Protein AF-A0A960B354-F1 (afdb_monomer_lite)

Structure (mmCIF, N/CA/C/O backbone):
data_AF-A0A960B354-F1
#
_entry.id   AF-A0A960B354-F1
#
loop_
_atom_site.group_PDB
_atom_site.id
_atom_site.type_symbol
_atom_site.label_atom_id
_atom_site.label_alt_id
_atom_site.label_comp_id
_atom_site.label_asym_id
_atom_site.label_entity_id
_atom_site.label_seq_id
_atom_site.pdbx_PDB_ins_code
_atom_site.Cartn_x
_atom_site.Cartn_y
_atom_site.Cartn_z
_atom_site.occupancy
_atom_site.B_iso_or_equiv
_atom_site.auth_seq_id
_atom_site.auth_comp_id
_atom_site.auth_asym_id
_atom_site.auth_atom_id
_atom_site.pdbx_PDB_model_num
ATOM 1 N N . ASN A 1 1 ? 29.057 7.754 35.928 1.00 67.62 1 ASN A N 1
ATOM 2 C CA . ASN A 1 1 ? 28.170 6.601 36.202 1.00 67.62 1 ASN A CA 1
ATOM 3 C C . ASN A 1 1 ? 26.701 6.936 36.018 1.00 67.62 1 ASN A C 1
ATOM 5 O O . ASN A 1 1 ? 26.073 6.185 35.301 1.00 67.62 1 ASN A O 1
ATOM 9 N N . ALA A 1 2 ? 26.169 8.049 36.543 1.00 77.56 2 ALA A N 1
ATOM 10 C CA . ALA A 1 2 ? 24.765 8.425 36.301 1.00 77.56 2 ALA A CA 1
ATOM 11 C C . ALA A 1 2 ? 24.398 8.526 34.802 1.00 77.56 2 ALA A C 1
ATOM 13 O O . ALA A 1 2 ? 23.369 8.001 34.397 1.00 77.56 2 ALA A O 1
ATOM 14 N N . ASP A 1 3 ? 25.281 9.100 33.979 1.00 82.69 3 ASP A N 1
ATOM 15 C CA . ASP A 1 3 ? 25.031 9.239 32.533 1.00 82.69 3 ASP A CA 1
ATOM 16 C C . ASP A 1 3 ? 25.040 7.894 31.786 1.00 82.69 3 ASP A C 1
ATOM 18 O O . ASP A 1 3 ? 24.286 7.703 30.838 1.00 82.69 3 ASP A O 1
ATOM 22 N N . ALA A 1 4 ? 25.845 6.927 32.242 1.00 84.06 4 ALA A N 1
ATOM 23 C CA . ALA A 1 4 ? 25.889 5.590 31.648 1.00 84.06 4 ALA A CA 1
ATOM 24 C C . ALA A 1 4 ? 24.624 4.782 31.986 1.00 84.06 4 ALA A C 1
ATOM 26 O O . ALA A 1 4 ? 24.075 4.107 31.120 1.00 84.06 4 ALA A O 1
ATOM 27 N N . ASP A 1 5 ? 24.127 4.904 33.221 1.00 87.12 5 ASP A N 1
ATOM 28 C CA . ASP A 1 5 ? 22.887 4.250 33.651 1.00 87.12 5 ASP A CA 1
ATOM 29 C C . ASP A 1 5 ? 21.650 4.859 32.967 1.00 87.12 5 ASP A C 1
ATOM 31 O O . ASP A 1 5 ? 20.651 4.168 32.775 1.00 87.12 5 ASP A O 1
ATOM 35 N N . ALA A 1 6 ? 21.689 6.151 32.620 1.00 81.69 6 ALA A N 1
ATOM 36 C CA . ALA A 1 6 ? 20.629 6.819 31.865 1.00 81.69 6 ALA A CA 1
ATOM 37 C C . ALA A 1 6 ? 20.614 6.375 30.393 1.00 81.69 6 ALA A C 1
ATOM 39 O O . ALA A 1 6 ? 19.550 6.047 29.863 1.00 81.69 6 ALA A O 1
ATOM 40 N N . GLN A 1 7 ? 21.789 6.284 29.760 1.00 81.06 7 GLN A N 1
ATOM 41 C CA . GLN A 1 7 ? 21.909 5.770 28.395 1.00 81.06 7 GLN A CA 1
ATOM 42 C C . GLN A 1 7 ? 21.425 4.319 28.304 1.00 81.06 7 GLN A C 1
ATOM 44 O O . GLN A 1 7 ? 20.590 4.005 27.466 1.00 81.06 7 GLN A O 1
ATOM 49 N N . GLN A 1 8 ? 21.850 3.456 29.233 1.00 79.81 8 GLN A N 1
ATOM 50 C CA . GLN A 1 8 ? 21.439 2.051 29.241 1.00 79.81 8 GLN A CA 1
ATOM 51 C C . GLN A 1 8 ? 19.916 1.875 29.357 1.00 79.81 8 GLN A C 1
ATOM 53 O O . GLN A 1 8 ? 19.359 0.957 28.759 1.00 79.81 8 GLN A O 1
ATOM 58 N N . ARG A 1 9 ? 19.231 2.733 30.127 1.00 82.44 9 ARG A N 1
ATOM 59 C CA . ARG A 1 9 ? 17.760 2.712 30.207 1.00 82.44 9 ARG A CA 1
ATOM 60 C C . ARG A 1 9 ? 17.122 3.127 28.890 1.00 82.44 9 ARG A C 1
ATOM 62 O O . ARG A 1 9 ? 16.219 2.443 28.439 1.00 82.44 9 ARG A O 1
ATOM 69 N N . THR A 1 10 ? 17.640 4.180 28.264 1.00 81.00 10 THR A N 1
ATOM 70 C CA . THR A 1 10 ? 17.157 4.660 26.961 1.00 81.00 10 THR A CA 1
ATOM 71 C C . THR A 1 10 ? 17.279 3.567 25.896 1.00 81.00 10 THR A C 1
ATOM 73 O O . THR A 1 10 ? 16.309 3.274 25.201 1.00 81.00 10 THR A O 1
ATOM 76 N N . ASP A 1 11 ? 18.430 2.893 25.832 1.00 78.38 11 ASP A N 1
ATOM 77 C CA . ASP A 1 11 ? 18.669 1.794 24.888 1.00 78.38 11 ASP A CA 1
ATOM 78 C C . ASP A 1 11 ? 17.737 0.599 25.164 1.00 78.38 11 ASP A C 1
ATOM 80 O O . ASP A 1 11 ? 17.209 -0.028 24.244 1.00 78.38 11 ASP A O 1
ATOM 84 N N . GLN A 1 12 ? 17.508 0.281 26.444 1.00 79.81 12 GLN A N 1
ATOM 85 C CA . GLN A 1 12 ? 16.605 -0.795 26.847 1.00 79.81 12 GLN A CA 1
ATOM 86 C C . GLN A 1 12 ? 15.141 -0.476 26.521 1.00 79.81 12 GLN A C 1
ATOM 88 O O . GLN A 1 12 ? 14.415 -1.367 26.078 1.00 79.81 12 GLN A O 1
ATOM 93 N N . ASP A 1 13 ? 14.706 0.765 26.729 1.00 79.44 13 ASP A N 1
ATOM 94 C CA . ASP A 1 13 ? 13.351 1.216 26.414 1.00 79.44 13 ASP A CA 1
ATOM 95 C C . ASP A 1 13 ? 13.111 1.179 24.904 1.00 79.44 13 ASP A C 1
ATOM 97 O O . ASP A 1 13 ? 12.082 0.668 24.460 1.00 79.44 13 ASP A O 1
ATOM 101 N N . LEU A 1 14 ? 14.094 1.605 24.107 1.00 77.38 14 LEU A N 1
ATOM 102 C CA . LEU A 1 14 ? 14.040 1.488 22.654 1.00 77.38 14 LEU A CA 1
ATOM 103 C C . LEU A 1 14 ? 13.931 0.023 22.199 1.00 77.38 14 LEU A C 1
ATOM 105 O O . LEU A 1 14 ? 13.050 -0.321 21.408 1.00 77.38 14 LEU A O 1
ATOM 109 N N . ALA A 1 15 ? 14.764 -0.866 22.745 1.00 75.62 15 ALA A N 1
ATOM 110 C CA . ALA A 1 15 ? 14.690 -2.294 22.443 1.00 75.62 15 ALA A CA 1
ATOM 111 C C . ALA A 1 15 ? 13.336 -2.904 22.852 1.00 75.62 15 ALA A C 1
ATOM 113 O O . ALA A 1 15 ? 12.796 -3.760 22.151 1.00 75.62 15 ALA A O 1
ATOM 114 N N . ASN A 1 16 ? 12.760 -2.465 23.974 1.00 80.12 16 ASN A N 1
ATOM 115 C CA . ASN A 1 16 ? 11.442 -2.912 24.424 1.00 80.12 16 ASN A CA 1
ATOM 116 C C . ASN A 1 16 ? 10.330 -2.454 23.475 1.00 80.12 16 ASN A C 1
ATOM 118 O O . ASN A 1 16 ? 9.478 -3.273 23.132 1.00 80.12 16 ASN A O 1
ATOM 122 N N . LYS A 1 17 ? 10.364 -1.196 23.010 1.00 78.19 17 LYS A N 1
ATOM 123 C CA . LYS A 1 17 ? 9.429 -0.687 21.994 1.00 78.19 17 LYS A CA 1
ATOM 124 C C . LYS A 1 17 ? 9.498 -1.540 20.728 1.00 78.19 17 LYS A C 1
ATOM 126 O O . LYS A 1 17 ? 8.485 -2.072 20.292 1.00 78.19 17 LYS A O 1
ATOM 131 N N . GLN A 1 18 ? 10.698 -1.778 20.204 1.00 74.88 18 GLN A N 1
ATOM 132 C CA . GLN A 1 18 ? 10.901 -2.599 19.003 1.00 74.88 18 GLN A CA 1
ATOM 133 C C . GLN A 1 18 ? 10.397 -4.036 19.172 1.00 74.88 18 GLN A C 1
ATOM 135 O O . GLN A 1 18 ? 9.723 -4.571 18.292 1.00 74.88 18 GLN A O 1
ATOM 140 N N . ASN A 1 19 ? 10.686 -4.661 20.317 1.00 78.38 19 ASN A N 1
ATOM 141 C CA . ASN A 1 19 ? 10.195 -6.003 20.619 1.00 78.38 19 ASN A CA 1
ATOM 142 C C . ASN A 1 19 ? 8.667 -6.047 20.689 1.00 78.38 19 ASN A C 1
ATOM 144 O O . ASN A 1 19 ? 8.076 -7.031 20.256 1.00 78.38 19 ASN A O 1
ATOM 148 N N . LEU A 1 20 ? 8.031 -4.999 21.214 1.00 81.62 20 LEU A N 1
ATOM 149 C CA . LEU A 1 20 ? 6.579 -4.910 21.298 1.00 81.62 20 LEU A CA 1
ATOM 150 C C . LEU A 1 20 ? 5.934 -4.764 19.909 1.00 81.62 20 LEU A C 1
ATOM 152 O O . LEU A 1 20 ? 4.972 -5.473 19.622 1.00 81.62 20 LEU A O 1
ATOM 156 N N . LEU A 1 21 ? 6.498 -3.939 19.021 1.00 81.12 21 LEU A N 1
ATOM 157 C CA . LEU A 1 21 ? 6.041 -3.822 17.626 1.00 81.12 21 LEU A CA 1
ATOM 158 C C . LEU A 1 21 ? 6.194 -5.150 16.866 1.00 81.12 21 LEU A C 1
ATOM 160 O O . LEU A 1 21 ? 5.291 -5.597 16.154 1.00 81.12 21 LEU A O 1
ATOM 164 N N . LEU A 1 22 ? 7.324 -5.831 17.069 1.00 73.56 22 LEU A N 1
ATOM 165 C CA . LEU A 1 22 ? 7.603 -7.148 16.492 1.00 73.56 22 LEU A CA 1
ATOM 166 C C . LEU A 1 22 ? 6.652 -8.229 17.012 1.00 73.56 22 LEU A C 1
ATOM 168 O O . LEU A 1 22 ? 6.252 -9.118 16.262 1.00 73.56 22 LEU A O 1
ATOM 172 N N . LEU A 1 23 ? 6.318 -8.164 18.300 1.00 80.00 23 LEU A N 1
ATOM 173 C CA . LEU A 1 23 ? 5.364 -9.058 18.932 1.00 80.00 23 LEU A CA 1
ATOM 174 C C . LEU A 1 23 ? 3.985 -8.856 18.291 1.00 80.00 23 LEU A C 1
ATOM 176 O O . LEU A 1 23 ? 3.441 -9.795 17.714 1.00 80.00 23 LEU A O 1
ATOM 180 N N . LEU A 1 24 ? 3.461 -7.629 18.324 1.00 80.62 24 LEU A N 1
ATOM 181 C CA . LEU A 1 24 ? 2.121 -7.315 17.827 1.00 80.62 24 LEU A CA 1
ATOM 182 C C . LEU A 1 24 ? 1.927 -7.728 16.372 1.00 80.62 24 LEU A C 1
ATOM 184 O O . LEU A 1 24 ? 0.991 -8.462 16.071 1.00 80.62 24 LEU A O 1
ATOM 188 N N . SER A 1 25 ? 2.867 -7.361 15.510 1.00 69.75 25 SER A N 1
ATOM 189 C CA . SER A 1 25 ? 2.775 -7.598 14.068 1.00 69.75 25 SER A CA 1
ATOM 190 C C . SER A 1 25 ? 2.816 -9.053 13.613 1.00 69.75 25 SER A C 1
ATOM 192 O O . SER A 1 25 ? 2.444 -9.342 12.481 1.00 69.75 25 SER A O 1
ATOM 194 N N . ARG A 1 26 ? 3.299 -9.977 14.449 1.00 70.31 26 ARG A N 1
ATOM 195 C CA . ARG A 1 26 ? 3.502 -11.386 14.063 1.00 70.31 26 ARG A CA 1
ATOM 196 C C . ARG A 1 26 ? 2.663 -12.372 14.859 1.00 70.31 26 ARG A C 1
ATOM 198 O O . ARG A 1 26 ? 2.746 -13.577 14.621 1.00 70.31 26 ARG A O 1
ATOM 205 N N . GLY A 1 27 ? 1.931 -11.893 15.854 1.00 69.56 27 GLY A N 1
ATOM 206 C CA . GLY A 1 27 ? 1.174 -12.759 16.740 1.00 69.56 27 GLY A CA 1
ATOM 207 C C . GLY A 1 27 ? -0.286 -12.887 16.342 1.00 69.56 27 GLY A C 1
ATOM 208 O O . GLY A 1 27 ? -0.907 -11.954 15.848 1.00 69.56 27 GLY A O 1
ATOM 209 N N . TYR A 1 28 ? -0.839 -14.056 16.647 1.00 79.88 28 TYR A N 1
ATOM 210 C CA . TYR A 1 28 ? -2.277 -14.253 16.755 1.00 79.88 28 TYR A CA 1
ATOM 211 C C . TYR A 1 28 ? -2.653 -13.998 18.209 1.00 79.88 28 TYR A C 1
ATOM 213 O O . TYR A 1 28 ? -2.290 -14.772 19.100 1.00 79.88 28 TYR A O 1
ATOM 221 N N . TRP A 1 29 ? -3.326 -12.882 18.447 1.00 89.75 29 TRP A N 1
ATOM 222 C CA . TRP A 1 29 ? -3.639 -12.404 19.786 1.00 89.75 29 TRP A CA 1
ATOM 223 C C . TRP A 1 29 ? -5.099 -12.659 20.136 1.00 89.75 29 TRP A C 1
ATOM 225 O O . TRP A 1 29 ? -5.968 -12.651 19.262 1.00 89.75 29 TRP A O 1
ATOM 235 N N . SER A 1 30 ? -5.376 -12.880 21.424 1.00 93.50 30 SER A N 1
ATOM 236 C CA . SER A 1 30 ? -6.761 -12.980 21.885 1.00 93.50 30 SER A CA 1
ATOM 237 C C . SER A 1 30 ? -7.464 -11.633 21.759 1.00 93.50 30 SER A C 1
ATOM 239 O O . SER A 1 30 ? -6.820 -10.580 21.782 1.00 93.50 30 SER A O 1
ATOM 241 N N . THR A 1 31 ? -8.789 -11.681 21.659 1.00 94.94 31 THR A N 1
ATOM 242 C CA . THR A 1 31 ? -9.636 -10.491 21.569 1.00 94.94 31 THR A CA 1
ATOM 243 C C . THR A 1 31 ? -9.369 -9.557 22.746 1.00 94.94 31 THR A C 1
ATOM 245 O O . THR A 1 31 ? -9.008 -8.406 22.539 1.00 94.94 31 THR A O 1
ATOM 248 N N . GLU A 1 32 ? -9.366 -10.071 23.978 1.00 96.69 32 GLU A N 1
ATOM 249 C CA . GLU A 1 32 ? -9.166 -9.265 25.190 1.00 96.69 32 GLU A CA 1
ATOM 250 C C . GLU A 1 32 ? -7.793 -8.584 25.240 1.00 96.69 32 GLU A C 1
ATOM 252 O O . GLU A 1 32 ? -7.651 -7.490 25.789 1.00 96.69 32 GLU A O 1
ATOM 257 N N . PHE A 1 33 ? -6.762 -9.232 24.690 1.00 95.12 33 PHE A N 1
ATOM 258 C CA . PHE A 1 33 ? -5.441 -8.623 24.604 1.00 95.12 33 PHE A CA 1
ATOM 259 C C . PHE A 1 33 ? -5.445 -7.465 23.608 1.00 95.12 33 PHE A C 1
ATOM 261 O O . PHE A 1 33 ? -4.942 -6.394 23.935 1.00 95.12 33 PHE A O 1
ATOM 268 N N . LEU A 1 34 ? -6.026 -7.660 22.421 1.00 95.25 34 LEU A N 1
ATOM 269 C CA . LEU A 1 34 ? -6.095 -6.608 21.410 1.00 95.25 34 LEU A CA 1
ATOM 270 C C . LEU A 1 34 ? -6.961 -5.438 21.869 1.00 95.25 34 LEU A C 1
ATOM 272 O O . LEU A 1 34 ? -6.533 -4.306 21.703 1.00 95.25 34 LEU A O 1
ATOM 276 N N . GLU A 1 35 ? -8.083 -5.681 22.549 1.00 96.94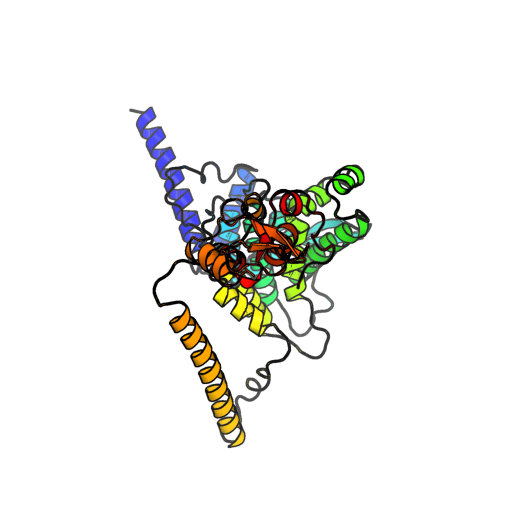 35 GLU A N 1
ATOM 277 C CA . GLU A 1 35 ? -8.889 -4.608 23.147 1.00 96.94 35 GLU A CA 1
ATOM 278 C C . GLU A 1 35 ? -8.071 -3.756 24.133 1.00 96.94 35 GLU A C 1
ATOM 280 O O . GLU A 1 35 ? -8.095 -2.521 24.093 1.00 96.94 35 GLU A O 1
ATOM 285 N N . ALA A 1 36 ? -7.299 -4.415 25.005 1.00 96.62 36 ALA A N 1
ATOM 286 C CA . ALA A 1 36 ? -6.450 -3.738 25.979 1.00 96.62 36 ALA A CA 1
ATOM 287 C C . ALA A 1 36 ? -5.315 -2.945 25.311 1.00 96.62 36 ALA A C 1
ATOM 289 O O . ALA A 1 36 ? -5.027 -1.822 25.732 1.00 96.62 36 ALA A O 1
ATOM 290 N N . ILE A 1 37 ? -4.681 -3.510 24.278 1.00 94.38 37 ILE A N 1
ATOM 291 C CA . ILE A 1 37 ? -3.618 -2.834 23.528 1.00 94.38 37 ILE A CA 1
ATOM 292 C C . ILE A 1 37 ? -4.179 -1.661 22.730 1.00 94.38 37 ILE A C 1
ATOM 294 O O . ILE A 1 37 ? -3.592 -0.589 22.805 1.00 94.38 37 ILE A O 1
ATOM 298 N N . THR A 1 38 ? -5.317 -1.807 22.046 1.00 95.62 38 THR A N 1
ATOM 299 C CA . THR A 1 38 ? -5.971 -0.708 21.323 1.00 95.62 38 THR A CA 1
ATOM 300 C C . THR A 1 38 ? -6.221 0.482 22.238 1.00 95.62 38 THR A C 1
ATOM 302 O O . THR A 1 38 ? -5.842 1.601 21.901 1.00 95.62 38 THR A O 1
ATOM 305 N N . ALA A 1 39 ? -6.782 0.247 23.428 1.00 96.38 39 ALA A N 1
ATOM 306 C CA . ALA A 1 39 ? -7.020 1.313 24.395 1.00 96.38 39 ALA A CA 1
ATOM 307 C C . ALA A 1 39 ? -5.718 1.957 24.897 1.00 96.38 39 ALA A C 1
ATOM 309 O O . ALA A 1 39 ? -5.630 3.182 24.971 1.00 96.38 39 ALA A O 1
ATOM 310 N N . ALA A 1 40 ? -4.708 1.147 25.229 1.00 94.69 40 ALA A N 1
ATOM 311 C CA . ALA A 1 40 ? -3.428 1.645 25.725 1.00 94.69 40 ALA A CA 1
ATOM 312 C C . ALA A 1 40 ? -2.658 2.441 24.662 1.00 94.69 40 ALA A C 1
ATOM 314 O O . ALA A 1 40 ? -2.070 3.470 24.980 1.00 94.69 40 ALA A O 1
ATOM 315 N N . TYR A 1 41 ? -2.667 1.971 23.416 1.00 93.31 41 TYR A N 1
ATOM 316 C CA . TYR A 1 41 ? -1.951 2.587 22.305 1.00 93.31 41 TYR A CA 1
ATOM 317 C C . TYR A 1 41 ? -2.609 3.884 21.879 1.00 93.31 41 TYR A C 1
ATOM 319 O O . TYR A 1 41 ? -1.914 4.879 21.755 1.00 93.31 41 TYR A O 1
ATOM 327 N N . TRP A 1 42 ? -3.933 3.897 21.733 1.00 93.62 42 TRP A N 1
ATOM 328 C CA . TRP A 1 42 ? -4.673 5.117 21.430 1.00 93.62 42 TRP A CA 1
ATOM 329 C C . TRP A 1 42 ? -4.443 6.201 22.492 1.00 93.62 42 TRP A C 1
ATOM 331 O O . TRP A 1 42 ? -4.180 7.350 22.156 1.00 93.62 42 TRP A O 1
ATOM 341 N N . GLU A 1 43 ? -4.495 5.842 23.780 1.00 94.12 43 GLU A N 1
ATOM 342 C CA . GLU A 1 43 ? -4.251 6.799 24.864 1.00 94.12 43 GLU A CA 1
ATOM 343 C C . GLU A 1 43 ? -2.806 7.311 24.846 1.00 94.12 43 GLU A C 1
ATOM 345 O O . GLU A 1 43 ? -2.576 8.508 24.995 1.00 94.12 43 GLU A O 1
ATOM 350 N N . PHE A 1 44 ? -1.837 6.416 24.643 1.00 91.38 44 PHE A N 1
ATOM 351 C CA . PHE A 1 44 ? -0.425 6.777 24.553 1.00 91.38 44 PHE A CA 1
ATOM 352 C C . PHE A 1 44 ? -0.147 7.700 23.358 1.00 91.38 44 PHE A C 1
ATOM 354 O O . PHE A 1 44 ? 0.470 8.747 23.532 1.00 91.38 44 PHE A O 1
ATOM 361 N N . ASP A 1 45 ? -0.676 7.367 22.180 1.00 91.06 45 ASP A N 1
ATOM 362 C CA . ASP A 1 45 ? -0.536 8.155 20.954 1.00 91.06 45 ASP A CA 1
ATOM 363 C C . ASP A 1 45 ? -1.104 9.569 21.129 1.00 91.06 45 ASP A C 1
ATOM 365 O O . ASP A 1 45 ? -0.450 10.561 20.820 1.00 91.06 45 ASP A O 1
ATOM 369 N N . ARG A 1 46 ? -2.279 9.694 21.758 1.00 89.62 46 ARG A N 1
ATOM 370 C CA . ARG A 1 46 ? -2.878 11.003 22.059 1.00 89.62 46 ARG A CA 1
ATOM 371 C C . ARG A 1 46 ? -2.136 11.808 23.123 1.00 89.62 46 ARG A C 1
ATOM 373 O O . ARG A 1 46 ? -2.229 13.036 23.106 1.00 89.62 46 ARG A O 1
ATOM 380 N N . GLN A 1 47 ? -1.483 11.150 24.080 1.00 91.31 47 GLN A N 1
ATOM 381 C CA . GLN A 1 47 ? -0.719 11.831 25.126 1.00 91.31 47 GLN A CA 1
ATOM 382 C C . GLN A 1 47 ? 0.600 12.392 24.599 1.00 91.31 47 GLN A C 1
ATOM 384 O O . GLN A 1 47 ? 0.981 13.499 24.982 1.00 91.31 47 GLN A O 1
ATOM 389 N N . GLU A 1 48 ? 1.277 11.640 23.736 1.00 87.62 48 GLU A N 1
ATOM 390 C CA . GLU A 1 48 ? 2.599 11.994 23.219 1.00 87.62 48 GLU A CA 1
ATOM 391 C C . GLU A 1 48 ? 2.532 12.786 21.893 1.00 87.62 48 GLU A C 1
ATOM 393 O O . GLU A 1 48 ? 3.453 13.546 21.594 1.00 87.62 48 GLU A O 1
ATOM 398 N N . GLY A 1 49 ? 1.422 12.703 21.145 1.00 84.81 49 GLY A N 1
ATOM 399 C CA . GLY A 1 49 ? 1.186 13.448 19.900 1.00 84.81 49 GLY A CA 1
ATOM 400 C C . GLY A 1 49 ? 1.904 12.851 18.685 1.00 84.81 49 GLY A C 1
ATOM 401 O O . GLY A 1 49 ? 2.182 11.657 18.652 1.00 84.81 49 GLY A O 1
ATOM 402 N N . ASP A 1 50 ? 2.235 13.696 17.703 1.00 70.56 50 ASP A N 1
ATOM 403 C CA . ASP A 1 50 ? 2.819 13.307 16.400 1.00 70.56 50 ASP A CA 1
ATOM 404 C C . ASP A 1 50 ? 4.169 12.556 16.499 1.00 70.56 50 ASP A C 1
ATOM 406 O O . ASP A 1 50 ? 4.661 12.017 15.513 1.00 70.56 50 ASP A O 1
ATOM 410 N N . ASP A 1 51 ? 4.786 12.519 17.684 1.00 70.19 51 ASP A N 1
ATOM 411 C CA . ASP A 1 51 ? 6.054 11.836 17.961 1.00 70.19 51 ASP A CA 1
ATOM 412 C C . ASP A 1 51 ? 5.888 10.772 19.060 1.00 70.19 51 ASP A C 1
ATOM 414 O O . ASP A 1 51 ? 6.779 10.576 19.882 1.00 70.19 51 ASP A O 1
ATOM 418 N N . ALA A 1 52 ? 4.731 10.098 19.128 1.00 78.62 52 ALA A N 1
ATOM 419 C CA . ALA A 1 52 ? 4.461 9.063 20.133 1.00 78.62 52 ALA A CA 1
ATOM 420 C C . ALA A 1 52 ? 5.394 7.848 20.025 1.00 78.62 52 ALA A C 1
ATOM 422 O O . ALA A 1 52 ? 5.743 7.204 21.025 1.00 78.62 52 ALA A O 1
ATOM 423 N N . TRP A 1 53 ? 5.897 7.570 18.824 1.00 78.62 53 TRP A N 1
ATOM 424 C CA . TRP A 1 53 ? 6.774 6.434 18.542 1.00 78.62 53 TRP A CA 1
ATOM 425 C C . TRP A 1 53 ? 8.183 6.878 18.101 1.00 78.62 53 TRP A C 1
ATOM 427 O O . TRP A 1 53 ? 8.700 6.387 17.095 1.00 78.62 53 TRP A O 1
ATOM 437 N N . PRO A 1 54 ? 8.874 7.749 18.872 1.00 69.00 54 PRO A N 1
ATOM 438 C CA . PRO A 1 54 ? 10.138 8.327 18.450 1.00 69.00 54 PRO A CA 1
ATOM 439 C C . PRO A 1 54 ? 11.228 7.260 18.440 1.00 69.00 54 PRO A C 1
ATOM 441 O O . PRO A 1 54 ? 11.326 6.424 19.350 1.00 69.00 54 PRO A O 1
ATOM 444 N N . GLY A 1 55 ? 12.104 7.332 17.439 1.00 60.91 55 GLY A N 1
ATOM 445 C CA . GLY A 1 55 ? 13.345 6.560 17.403 1.00 60.91 55 GLY A CA 1
ATOM 446 C C . GLY A 1 55 ? 13.171 5.059 17.194 1.00 60.91 55 GLY A C 1
ATOM 447 O O . GLY A 1 55 ? 14.156 4.333 17.315 1.00 60.91 55 GLY A O 1
ATOM 448 N N . ALA A 1 56 ? 11.972 4.575 16.840 1.00 58.69 56 ALA A N 1
ATOM 449 C CA . ALA A 1 56 ? 11.827 3.214 16.325 1.00 58.69 56 ALA A CA 1
ATOM 450 C C . ALA A 1 56 ? 12.776 2.995 15.131 1.00 58.69 56 ALA A C 1
ATOM 452 O O . ALA A 1 56 ? 13.371 1.930 15.000 1.00 58.69 56 ALA A O 1
ATOM 453 N N . GLU A 1 57 ? 13.023 4.046 14.350 1.00 60.94 57 GLU A N 1
ATOM 454 C CA . GLU A 1 57 ? 14.086 4.187 13.358 1.00 60.94 57 GLU A CA 1
ATOM 455 C C . GLU A 1 57 ? 15.479 4.388 14.009 1.00 60.94 57 GLU A C 1
ATOM 457 O O . GLU A 1 57 ? 15.922 5.510 14.228 1.00 60.94 57 GLU A O 1
ATOM 462 N N . SER A 1 58 ? 16.186 3.313 14.365 1.00 61.50 58 SER A N 1
ATOM 463 C CA . SER A 1 58 ? 17.601 3.325 14.742 1.00 61.50 58 SER A CA 1
ATOM 464 C C . SER A 1 58 ? 18.383 2.397 13.811 1.00 61.50 58 SER A C 1
ATOM 466 O O . SER A 1 58 ? 17.980 1.259 13.593 1.00 61.50 58 SER A O 1
ATOM 468 N N . ASP A 1 59 ? 19.543 2.839 13.319 1.00 60.28 59 ASP A N 1
ATOM 469 C CA . ASP A 1 59 ? 20.417 2.048 12.434 1.00 60.28 59 ASP A CA 1
ATOM 470 C C . ASP A 1 59 ? 20.818 0.672 13.019 1.00 60.28 59 ASP A C 1
ATOM 472 O O . ASP A 1 59 ? 21.132 -0.260 12.276 1.00 60.28 59 ASP A O 1
ATOM 476 N N . ASP A 1 60 ? 20.788 0.535 14.350 1.00 55.47 60 ASP A N 1
ATOM 477 C CA . ASP A 1 60 ? 21.138 -0.687 15.088 1.00 55.47 60 ASP A CA 1
ATOM 478 C C . ASP A 1 60 ? 19.919 -1.534 15.494 1.00 55.47 60 ASP A C 1
ATOM 480 O O . ASP A 1 60 ? 20.058 -2.631 16.056 1.00 55.47 60 ASP A O 1
ATOM 484 N N . ALA A 1 61 ? 18.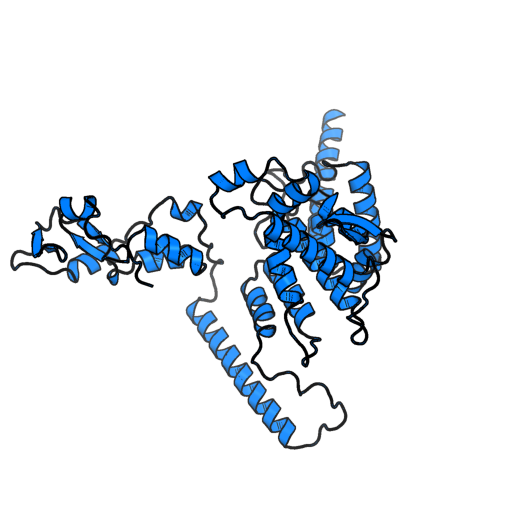712 -1.044 15.223 1.00 54.03 61 ALA A N 1
ATOM 485 C CA . ALA A 1 61 ? 17.484 -1.753 15.513 1.00 54.03 61 ALA A CA 1
ATOM 486 C C . ALA A 1 61 ? 17.414 -3.045 14.692 1.00 54.03 61 ALA A C 1
ATOM 488 O O . ALA A 1 61 ? 17.399 -3.059 13.461 1.00 54.03 61 ALA A O 1
ATOM 489 N N . LYS A 1 62 ? 17.325 -4.180 15.386 1.00 49.84 62 LYS A N 1
ATOM 490 C CA . LYS A 1 62 ? 16.985 -5.462 14.760 1.00 49.84 62 LYS A CA 1
ATOM 491 C C . LYS A 1 62 ? 15.477 -5.531 14.619 1.00 49.84 62 LYS A C 1
ATOM 493 O O . LYS A 1 62 ? 14.803 -6.227 15.373 1.00 49.84 62 LYS A O 1
ATOM 498 N N . TYR A 1 63 ? 14.953 -4.760 13.686 1.00 54.22 63 TYR A N 1
ATOM 499 C CA . TYR A 1 63 ? 13.536 -4.754 13.390 1.00 54.22 63 TYR A CA 1
ATOM 500 C C . TYR A 1 63 ? 13.010 -6.144 13.037 1.00 54.22 63 TYR A C 1
ATOM 502 O O . TYR A 1 63 ? 13.718 -6.981 12.466 1.00 54.22 63 TYR A O 1
ATOM 510 N N . ALA A 1 64 ? 11.715 -6.347 13.262 1.00 46.84 64 ALA A N 1
ATOM 511 C CA . ALA A 1 64 ? 10.966 -7.212 12.372 1.00 46.84 64 ALA A CA 1
ATOM 512 C C . ALA A 1 64 ? 10.761 -6.404 11.100 1.00 46.84 64 ALA A C 1
ATOM 514 O O . ALA A 1 64 ? 9.964 -5.467 11.134 1.00 46.84 64 ALA A O 1
ATOM 515 N N . PRO A 1 65 ? 11.427 -6.737 9.983 1.00 50.97 65 PRO A N 1
ATOM 516 C CA . PRO A 1 65 ? 10.843 -6.354 8.717 1.00 50.97 65 PRO A CA 1
ATOM 517 C C . PRO A 1 65 ? 9.416 -6.914 8.727 1.00 50.97 65 PRO A C 1
ATOM 519 O O . PRO A 1 65 ? 9.215 -8.115 8.995 1.00 50.97 65 PRO A O 1
ATOM 522 N N . ALA A 1 66 ? 8.437 -6.046 8.457 1.00 49.81 66 ALA A N 1
ATOM 523 C CA . ALA A 1 66 ? 7.272 -6.499 7.723 1.00 49.81 66 ALA A CA 1
ATOM 524 C C . ALA A 1 66 ? 7.831 -7.281 6.532 1.00 49.81 66 ALA A C 1
ATOM 526 O O . ALA A 1 66 ? 8.886 -6.916 6.008 1.00 49.81 66 ALA A O 1
ATOM 527 N N . PRO A 1 67 ? 7.249 -8.405 6.135 1.00 39.06 67 PRO A N 1
ATOM 528 C CA . PRO A 1 67 ? 7.875 -9.219 5.097 1.00 39.06 67 PRO A CA 1
ATOM 529 C C . PRO A 1 67 ? 8.133 -8.503 3.750 1.00 39.06 67 PRO A C 1
ATOM 531 O O . PRO A 1 67 ? 8.963 -8.970 2.971 1.00 39.06 67 PRO A O 1
ATOM 534 N N . THR A 1 68 ? 7.532 -7.328 3.520 1.00 44.84 68 THR A N 1
ATOM 535 C CA . THR A 1 68 ? 7.899 -6.361 2.464 1.00 44.84 68 THR A CA 1
ATOM 536 C C . THR A 1 68 ? 9.319 -5.777 2.581 1.00 44.84 68 THR A C 1
ATOM 538 O O . THR A 1 68 ? 9.813 -5.160 1.642 1.00 44.84 68 THR A O 1
ATOM 541 N N . GLY A 1 69 ? 9.994 -5.967 3.715 1.00 52.41 69 GLY A N 1
ATOM 542 C CA . GLY A 1 69 ? 11.245 -5.311 4.094 1.00 52.41 69 GLY A CA 1
ATOM 543 C C . GLY A 1 69 ? 11.045 -3.990 4.841 1.00 52.41 69 GLY A C 1
ATOM 544 O O . GLY A 1 69 ? 12.006 -3.498 5.428 1.00 52.41 69 GLY A O 1
ATOM 545 N N . THR A 1 70 ? 9.824 -3.443 4.858 1.00 60.03 70 THR A N 1
ATOM 546 C CA . THR A 1 70 ? 9.496 -2.203 5.571 1.00 60.03 70 THR A CA 1
ATOM 547 C C . THR A 1 70 ? 9.450 -2.464 7.066 1.00 60.03 70 THR A C 1
ATOM 549 O O . THR A 1 70 ? 8.903 -3.464 7.526 1.00 60.03 70 THR A O 1
ATOM 552 N N . TYR A 1 71 ? 10.040 -1.579 7.852 1.00 66.81 71 TYR A N 1
ATOM 553 C CA . TYR A 1 71 ? 10.043 -1.726 9.295 1.00 66.81 71 TYR A CA 1
ATOM 554 C C . TYR A 1 71 ? 8.788 -1.106 9.893 1.00 66.81 71 TYR A C 1
ATOM 556 O O . TYR A 1 71 ? 8.400 -0.004 9.526 1.00 66.81 71 TYR A O 1
ATOM 564 N N . LEU A 1 72 ? 8.146 -1.825 10.814 1.00 70.69 72 LEU A N 1
ATOM 565 C CA . LEU A 1 72 ? 7.043 -1.267 11.587 1.00 70.69 72 LEU A CA 1
ATOM 566 C C . LEU A 1 72 ? 7.653 -0.352 12.639 1.00 70.69 72 LEU A C 1
ATOM 568 O O . LEU A 1 72 ? 8.238 -0.822 13.618 1.00 70.69 72 LEU A O 1
ATOM 572 N N . THR A 1 73 ? 7.588 0.943 12.372 1.00 78.19 73 THR A N 1
ATOM 573 C CA . THR A 1 73 ? 8.157 1.996 13.217 1.00 78.19 73 THR A CA 1
ATOM 574 C C . THR A 1 73 ? 7.101 2.660 14.093 1.00 78.19 73 THR A C 1
ATOM 576 O O . THR A 1 73 ? 7.446 3.377 15.024 1.00 78.19 73 THR A O 1
ATOM 579 N N . ASP A 1 74 ? 5.830 2.338 13.863 1.00 85.56 74 ASP A N 1
ATOM 580 C CA . ASP A 1 74 ? 4.690 2.912 14.557 1.00 85.56 74 ASP A CA 1
ATOM 581 C C . ASP A 1 74 ? 3.825 1.840 15.236 1.00 85.56 74 ASP A C 1
ATOM 583 O O . ASP A 1 74 ? 3.613 0.733 14.718 1.00 85.56 74 ASP A O 1
ATOM 587 N N . GLY A 1 75 ? 3.361 2.165 16.444 1.00 89.06 75 GLY A N 1
ATOM 588 C CA . GLY A 1 75 ? 2.558 1.261 17.257 1.00 89.06 75 GLY A CA 1
ATOM 589 C C . GLY A 1 75 ? 1.138 1.088 16.753 1.00 89.06 75 GLY A C 1
ATOM 590 O O . GLY A 1 75 ? 0.619 -0.028 16.813 1.00 89.06 75 GLY A O 1
ATOM 591 N N . ILE A 1 76 ? 0.523 2.139 16.223 1.00 92.31 76 ILE A N 1
ATOM 592 C CA . ILE A 1 76 ? -0.820 2.083 15.648 1.00 92.31 76 ILE A CA 1
ATOM 593 C C . ILE A 1 76 ? -0.817 1.224 14.387 1.00 92.31 76 ILE A C 1
ATOM 595 O O . ILE A 1 76 ? -1.690 0.376 14.243 1.00 92.31 76 ILE A O 1
ATOM 599 N N . LEU A 1 77 ? 0.207 1.323 13.544 1.00 87.75 77 LEU A N 1
ATOM 600 C CA . LEU A 1 77 ? 0.425 0.450 12.395 1.00 87.75 77 LEU A CA 1
ATOM 601 C C . LEU A 1 77 ? 0.598 -1.019 12.823 1.00 87.75 77 LEU A C 1
ATOM 603 O O . LEU A 1 77 ? -0.020 -1.917 12.248 1.00 87.75 77 LEU A O 1
ATOM 607 N N . ALA A 1 78 ? 1.415 -1.297 13.845 1.00 87.12 78 ALA A N 1
ATOM 608 C CA . ALA A 1 78 ? 1.565 -2.663 14.353 1.00 87.12 78 ALA A CA 1
ATOM 609 C C . ALA A 1 78 ? 0.251 -3.208 14.947 1.00 87.12 78 ALA A C 1
ATOM 611 O O . ALA A 1 78 ? -0.049 -4.397 14.810 1.00 87.12 78 ALA A O 1
ATOM 612 N N . LEU A 1 79 ? -0.538 -2.341 15.586 1.00 92.12 79 LEU A N 1
ATOM 613 C CA . LEU A 1 79 ? -1.858 -2.661 16.114 1.00 92.12 79 LEU A CA 1
ATOM 614 C C . LEU A 1 79 ? -2.872 -2.933 14.997 1.00 92.12 79 LEU A C 1
ATOM 616 O O . LEU A 1 79 ? -3.560 -3.948 15.060 1.00 92.12 79 LEU A O 1
ATOM 620 N N . THR A 1 80 ? -2.985 -2.070 13.985 1.00 90.31 80 THR A N 1
ATOM 621 C CA . THR A 1 80 ? -3.949 -2.255 12.890 1.00 90.31 80 THR A CA 1
ATOM 622 C C . THR A 1 80 ? -3.636 -3.523 12.112 1.00 90.31 80 THR A C 1
ATOM 624 O O . THR A 1 80 ? -4.557 -4.286 11.831 1.00 90.31 80 THR A O 1
ATOM 627 N N . ALA A 1 81 ? -2.354 -3.840 11.901 1.00 84.69 81 ALA A N 1
ATOM 628 C CA . ALA A 1 81 ? -1.935 -5.145 11.399 1.00 84.69 81 ALA A CA 1
ATOM 629 C C . ALA A 1 81 ? -2.441 -6.289 12.299 1.00 84.69 81 ALA A C 1
ATOM 631 O O . ALA A 1 81 ? -3.076 -7.218 11.807 1.00 84.69 81 ALA A O 1
ATOM 632 N N . ALA A 1 82 ? -2.249 -6.218 13.617 1.00 86.31 82 ALA A N 1
ATOM 633 C CA . ALA A 1 82 ? -2.734 -7.252 14.534 1.00 86.31 82 ALA A CA 1
ATOM 634 C C . ALA A 1 82 ? -4.273 -7.405 14.531 1.00 86.31 82 ALA A C 1
ATOM 636 O O . ALA A 1 82 ? -4.777 -8.525 14.636 1.00 86.31 82 ALA A O 1
ATOM 637 N N . LEU A 1 83 ? -5.020 -6.306 14.365 1.00 90.38 83 LEU A N 1
ATOM 638 C CA . LEU A 1 83 ? -6.484 -6.319 14.260 1.00 90.38 83 LEU A CA 1
ATOM 639 C C . LEU A 1 83 ? -6.968 -7.055 13.003 1.00 90.38 83 LEU A C 1
ATOM 641 O O . LEU A 1 83 ? -7.991 -7.732 13.060 1.00 90.38 83 LEU A O 1
ATOM 645 N N . THR A 1 84 ? -6.222 -7.011 11.892 1.00 84.25 84 THR A N 1
ATOM 646 C CA . THR A 1 84 ? -6.603 -7.760 10.676 1.00 84.25 84 THR A CA 1
ATOM 647 C C . THR A 1 84 ? -6.741 -9.264 10.931 1.00 84.25 84 THR A C 1
ATOM 649 O O . THR A 1 84 ? -7.664 -9.892 10.411 1.00 84.25 84 THR A O 1
ATOM 652 N N . ALA A 1 85 ? -5.877 -9.826 11.785 1.00 81.81 85 ALA A N 1
ATOM 653 C CA . ALA A 1 85 ? -5.829 -11.248 12.111 1.00 81.81 85 ALA A CA 1
ATOM 654 C C . ALA A 1 85 ? -6.854 -11.677 13.181 1.00 81.81 85 ALA A C 1
ATOM 656 O O . ALA A 1 85 ? -6.966 -12.870 13.476 1.00 81.81 85 ALA A O 1
ATOM 657 N N . ASN A 1 86 ? -7.603 -10.735 13.766 1.00 88.00 86 ASN A N 1
ATOM 658 C CA . ASN A 1 86 ? -8.650 -11.014 14.747 1.00 88.00 86 ASN A CA 1
ATOM 659 C C . ASN A 1 86 ? -9.926 -10.203 14.428 1.00 88.00 86 ASN A C 1
ATOM 661 O O . ASN A 1 86 ? -10.086 -9.084 14.922 1.00 88.00 86 ASN A O 1
ATOM 665 N N . PRO A 1 87 ? -10.861 -10.777 13.642 1.00 89.69 87 PRO A N 1
ATOM 666 C CA . PRO A 1 87 ? -12.078 -10.081 13.222 1.00 89.69 87 PRO A CA 1
ATOM 667 C C . PRO A 1 87 ? -12.982 -9.633 14.378 1.00 89.69 87 PRO A C 1
ATOM 669 O O . PRO A 1 87 ? -13.630 -8.599 14.273 1.00 89.69 87 PRO A O 1
ATOM 672 N N . GLU A 1 88 ? -13.011 -10.365 15.497 1.00 93.38 88 GLU A N 1
ATOM 673 C CA . GLU A 1 88 ? -13.806 -9.989 16.676 1.00 93.38 88 GLU A CA 1
ATOM 674 C C . GLU A 1 88 ? -13.232 -8.740 17.357 1.00 93.38 88 GLU A C 1
ATOM 676 O O . GLU A 1 88 ? -13.967 -7.793 17.641 1.00 93.38 88 GLU A O 1
ATOM 681 N N . ALA A 1 89 ? -11.911 -8.698 17.552 1.00 96.12 89 ALA A N 1
ATOM 682 C CA . ALA A 1 89 ? -11.236 -7.517 18.083 1.00 96.12 89 ALA A CA 1
ATOM 683 C C . ALA A 1 89 ? -11.345 -6.326 17.126 1.00 96.12 89 ALA A C 1
ATOM 685 O O . ALA A 1 89 ? -11.543 -5.197 17.573 1.00 96.12 89 ALA A O 1
ATOM 686 N N . SER A 1 90 ? -11.256 -6.573 15.815 1.00 95.31 90 SER A N 1
ATOM 687 C CA . SER A 1 90 ? -11.445 -5.528 14.811 1.00 95.31 90 SER A CA 1
ATOM 688 C C . SER A 1 90 ? -12.870 -4.974 14.853 1.00 95.31 90 SER A C 1
ATOM 690 O O . SER A 1 90 ? -13.061 -3.766 14.969 1.00 95.31 90 SER A O 1
ATOM 692 N N . ALA A 1 91 ? -13.886 -5.842 14.871 1.00 95.94 91 ALA A N 1
ATOM 693 C CA . ALA A 1 91 ? -15.277 -5.432 15.039 1.00 95.94 91 ALA A CA 1
ATOM 694 C C . ALA A 1 91 ? -15.462 -4.558 16.282 1.00 95.94 91 ALA A C 1
ATOM 696 O O . ALA A 1 91 ? -16.057 -3.485 16.188 1.00 95.94 91 ALA A O 1
ATOM 697 N N . TRP A 1 92 ? -14.922 -4.975 17.430 1.00 97.56 92 TRP A N 1
ATOM 698 C CA . TRP A 1 92 ? -14.959 -4.176 18.652 1.00 97.56 92 TRP A CA 1
ATOM 699 C C . TRP A 1 92 ? -14.265 -2.817 18.485 1.00 97.56 92 TRP A C 1
ATOM 701 O O . TRP A 1 92 ? -14.840 -1.796 18.865 1.00 97.56 92 TRP A O 1
ATOM 711 N N . ALA A 1 93 ? -13.075 -2.779 17.880 1.00 97.38 93 ALA A N 1
ATOM 712 C CA . ALA A 1 93 ? -12.296 -1.555 17.712 1.00 97.38 93 ALA A CA 1
ATOM 713 C C . ALA A 1 93 ? -13.032 -0.514 16.852 1.00 97.38 93 ALA A C 1
ATOM 715 O O . ALA A 1 93 ? -12.993 0.675 17.147 1.00 97.38 93 ALA A O 1
ATOM 716 N N . PHE A 1 94 ? -13.753 -0.959 15.824 1.00 96.81 94 PHE A N 1
ATOM 717 C CA . PHE A 1 94 ? -14.486 -0.071 14.922 1.00 96.81 94 PHE A CA 1
ATOM 718 C C . PHE A 1 94 ? -15.932 0.228 15.353 1.00 96.81 94 PHE A C 1
ATOM 720 O O . PHE A 1 94 ? -16.557 1.104 14.768 1.00 96.81 94 PHE A O 1
ATOM 727 N N . THR A 1 95 ? -16.486 -0.458 16.361 1.00 95.19 95 THR A N 1
ATOM 728 C CA . THR A 1 95 ? -17.892 -0.255 16.785 1.00 95.19 95 THR A CA 1
ATOM 729 C C . THR A 1 95 ? -18.059 0.181 18.235 1.00 95.19 95 THR A C 1
ATOM 731 O O . THR A 1 95 ? -18.934 0.990 18.547 1.00 95.19 95 THR A O 1
ATOM 734 N N . ALA A 1 96 ? -17.265 -0.381 19.143 1.00 96.31 96 ALA A N 1
ATOM 735 C CA . ALA A 1 96 ? -17.443 -0.244 20.583 1.00 96.31 96 ALA A CA 1
ATOM 736 C C . ALA A 1 96 ? -16.323 0.571 21.235 1.00 96.31 96 ALA A C 1
ATOM 738 O O . ALA A 1 96 ? -16.559 1.230 22.252 1.00 96.31 96 ALA A O 1
ATOM 739 N N . PHE A 1 97 ? -15.119 0.547 20.664 1.00 95.88 97 PHE A N 1
ATOM 740 C CA . PHE A 1 97 ? -14.017 1.379 21.119 1.00 95.88 97 PHE A CA 1
ATOM 741 C C . PHE A 1 97 ? -14.235 2.836 20.700 1.00 95.88 97 PHE A C 1
ATOM 743 O O . PHE A 1 97 ? -14.487 3.126 19.536 1.00 95.88 97 PHE A O 1
ATOM 750 N N . GLN A 1 98 ? -14.150 3.756 21.667 1.00 95.00 98 GLN A N 1
ATOM 751 C CA . GLN A 1 98 ? -14.475 5.178 21.480 1.00 95.00 98 GLN A CA 1
ATOM 752 C C . GLN A 1 98 ? -15.848 5.382 20.807 1.00 95.00 98 GLN A C 1
ATOM 754 O O . GLN A 1 98 ? -15.925 5.886 19.689 1.00 95.00 98 GLN A O 1
ATOM 759 N N . PRO A 1 99 ? -16.959 5.011 21.472 1.00 91.50 99 PRO A N 1
ATOM 760 C CA . PRO A 1 99 ? -18.271 5.035 20.841 1.00 91.50 99 PRO A CA 1
ATOM 761 C C . PRO A 1 99 ? -18.675 6.447 20.392 1.00 91.50 99 PRO A C 1
ATOM 763 O O . PRO A 1 99 ? -18.382 7.454 21.051 1.00 91.50 99 PRO A O 1
ATOM 766 N N . GLY A 1 100 ? -19.425 6.497 19.294 1.00 93.62 100 GLY A N 1
ATOM 767 C CA . GLY A 1 100 ? -19.889 7.724 18.653 1.00 93.62 100 GLY A CA 1
ATOM 768 C C . GLY A 1 100 ? -19.218 7.959 17.303 1.00 93.62 100 GLY A C 1
ATOM 769 O O . GLY A 1 100 ? -18.442 7.137 16.820 1.00 93.62 100 GLY A O 1
ATOM 770 N N . THR A 1 101 ? -19.537 9.098 16.702 1.00 96.44 101 THR A N 1
ATOM 771 C CA . THR A 1 101 ? -19.071 9.473 15.368 1.00 96.44 101 THR A CA 1
ATOM 772 C C . THR A 1 101 ? -18.462 10.867 15.375 1.00 96.44 101 THR A C 1
ATOM 774 O O . THR A 1 101 ? -18.857 11.707 16.187 1.00 96.44 101 THR A O 1
ATOM 777 N N . GLU A 1 102 ? -17.548 11.113 14.447 1.00 95.81 102 GLU A N 1
ATOM 778 C CA . GLU A 1 102 ? -17.146 12.444 13.998 1.00 95.81 102 GLU A CA 1
ATOM 779 C C . GLU A 1 102 ? -17.893 12.804 12.708 1.00 95.81 102 GLU A C 1
ATOM 781 O O . GLU A 1 102 ? -18.464 11.935 12.045 1.00 95.81 102 GLU A O 1
ATOM 786 N N . THR A 1 103 ? -17.944 14.096 12.378 1.00 94.31 103 THR A N 1
ATOM 787 C CA . THR A 1 103 ? -18.603 14.591 11.158 1.00 94.31 103 THR A CA 1
ATOM 788 C C . THR A 1 103 ? -17.557 15.022 10.143 1.00 94.31 103 THR A C 1
ATOM 790 O O . THR A 1 103 ? -16.728 15.881 10.435 1.00 94.31 103 THR A O 1
ATOM 793 N N . LEU A 1 104 ? -17.623 14.444 8.949 1.00 88.50 104 LEU A N 1
ATOM 794 C CA . LEU A 1 104 ? -16.876 14.866 7.772 1.00 88.50 104 LEU A CA 1
ATOM 795 C C . LEU A 1 104 ? -17.823 15.603 6.827 1.00 88.50 104 LEU A C 1
ATOM 797 O O . LEU A 1 104 ? -18.961 15.181 6.642 1.00 88.50 104 LEU A O 1
ATOM 801 N N . THR A 1 105 ? -17.354 16.688 6.219 1.00 87.12 105 THR A N 1
ATOM 802 C CA . THR A 1 105 ? -18.134 17.449 5.239 1.00 87.12 105 THR A CA 1
ATOM 803 C C . THR A 1 105 ? -17.460 17.352 3.878 1.00 87.12 105 THR A C 1
ATOM 805 O O . THR A 1 105 ? -16.321 17.797 3.729 1.00 87.12 105 THR A O 1
ATOM 808 N N . TYR A 1 106 ? -18.159 16.782 2.899 1.00 84.00 106 TYR A N 1
ATOM 809 C CA . TYR A 1 106 ? -17.777 16.779 1.485 1.00 84.00 106 TYR A CA 1
ATOM 810 C C . TYR A 1 106 ? -19.043 16.843 0.621 1.00 84.00 106 TYR A C 1
ATOM 812 O O . TYR A 1 106 ? -20.118 16.488 1.088 1.00 84.00 106 TYR A O 1
ATOM 820 N N . ASP A 1 107 ? -18.936 17.380 -0.598 1.00 87.00 107 ASP A N 1
ATOM 821 C CA . ASP A 1 107 ? -20.074 17.607 -1.511 1.00 87.00 107 ASP A CA 1
ATOM 822 C C . ASP A 1 107 ? -21.281 18.347 -0.891 1.00 87.00 107 ASP A C 1
ATOM 824 O O . ASP A 1 107 ? -22.431 18.056 -1.201 1.00 87.00 107 ASP A O 1
ATOM 828 N N . ASP A 1 108 ? -21.017 19.330 -0.019 1.00 90.06 108 ASP A N 1
ATOM 829 C CA . ASP A 1 108 ? -22.026 20.089 0.747 1.00 90.06 108 ASP A CA 1
ATOM 830 C C . ASP A 1 108 ? -22.892 19.246 1.714 1.00 90.06 108 ASP A C 1
ATOM 832 O O . ASP A 1 108 ? -23.817 19.782 2.334 1.00 90.06 108 ASP A O 1
ATOM 836 N N . ASP A 1 109 ? -22.558 17.968 1.911 1.00 91.62 109 ASP A N 1
ATOM 837 C CA . ASP A 1 109 ? -23.253 17.039 2.798 1.00 91.62 109 ASP A CA 1
ATOM 838 C C . ASP A 1 109 ? -22.417 16.712 4.054 1.00 91.62 109 ASP A C 1
ATOM 840 O O . ASP A 1 109 ? -21.183 16.721 4.060 1.00 91.62 109 ASP A O 1
ATOM 844 N N . GLU A 1 110 ? -23.109 16.447 5.167 1.00 93.94 110 GLU A N 1
ATOM 845 C CA . GLU A 1 110 ? -22.504 15.993 6.423 1.00 93.94 110 GLU A CA 1
ATOM 846 C C . GLU A 1 110 ? -22.564 14.464 6.515 1.00 93.94 110 GLU A C 1
ATOM 848 O O . GLU A 1 110 ? -23.637 13.856 6.486 1.00 93.94 110 GLU A O 1
ATOM 853 N N . HIS A 1 111 ? -21.404 13.842 6.696 1.00 92.75 111 HIS A N 1
ATOM 854 C CA . HIS A 1 111 ? -21.236 12.400 6.798 1.00 92.75 111 HIS A CA 1
ATOM 855 C C . HIS A 1 111 ? -20.696 12.026 8.175 1.00 92.75 111 HIS A C 1
ATOM 857 O O . HIS A 1 111 ? -19.692 12.564 8.635 1.00 92.75 111 HIS A O 1
ATOM 863 N N . ALA A 1 112 ? -21.351 11.078 8.840 1.00 95.69 112 ALA A N 1
ATOM 864 C CA . ALA A 1 112 ? -20.909 10.574 10.132 1.00 95.69 112 ALA A CA 1
ATOM 865 C C . ALA A 1 112 ? -19.955 9.386 9.949 1.00 95.69 112 ALA A C 1
ATOM 867 O O . ALA A 1 112 ? -20.310 8.413 9.285 1.00 95.69 112 ALA A O 1
ATOM 868 N N . ILE A 1 113 ? -18.782 9.451 10.577 1.00 94.88 113 ILE A N 1
ATOM 869 C CA . ILE A 1 113 ? -17.763 8.395 10.567 1.00 94.88 113 ILE A CA 1
ATOM 870 C C . ILE A 1 113 ? -17.432 7.977 12.003 1.00 94.88 113 ILE A C 1
ATOM 872 O O . ILE A 1 113 ? -17.372 8.826 12.891 1.00 94.88 113 ILE A O 1
ATOM 876 N N . GLY A 1 114 ? -17.243 6.688 12.274 1.00 96.56 114 GLY A N 1
ATOM 877 C CA . GLY A 1 114 ? -16.870 6.185 13.597 1.00 96.56 114 GLY A CA 1
ATOM 878 C C . GLY A 1 114 ? -15.584 6.837 14.109 1.00 96.56 114 GLY A C 1
ATOM 879 O O . GLY A 1 114 ? -14.660 7.092 13.341 1.00 96.56 114 GLY A O 1
ATOM 880 N N . LYS A 1 115 ? -15.495 7.124 15.412 1.00 96.25 115 LYS A N 1
ATOM 881 C CA . LYS A 1 115 ? -14.345 7.855 15.983 1.00 96.25 115 LYS A CA 1
ATOM 882 C C . LYS A 1 115 ? -13.013 7.141 15.816 1.00 96.25 115 LYS A C 1
ATOM 884 O O . LYS A 1 115 ? -12.002 7.799 15.600 1.00 96.25 115 LYS A O 1
ATOM 889 N N . PHE A 1 116 ? -12.994 5.814 15.933 1.00 96.50 116 PHE A N 1
ATOM 890 C CA . PHE A 1 116 ? -11.756 5.066 15.734 1.00 96.50 116 PHE A CA 1
ATOM 891 C C . PHE A 1 116 ? -11.312 5.101 14.267 1.00 96.50 116 PHE A C 1
ATOM 893 O O . PHE A 1 116 ? -10.136 5.329 13.996 1.00 96.50 116 PHE A O 1
ATOM 900 N N . THR A 1 117 ? -12.250 4.995 13.321 1.00 95.81 117 THR A N 1
ATOM 901 C CA . THR A 1 117 ? -11.970 5.225 11.898 1.00 95.81 117 THR A CA 1
ATOM 902 C C . THR A 1 117 ? -11.492 6.654 11.660 1.00 95.81 117 THR A C 1
ATOM 904 O O . THR A 1 117 ? -10.470 6.858 11.019 1.00 95.81 117 THR A O 1
ATOM 907 N N . HIS A 1 118 ? -12.173 7.657 12.217 1.00 94.94 118 HIS A N 1
ATOM 908 C CA . HIS A 1 118 ? -11.746 9.048 12.096 1.00 94.94 118 HIS A CA 1
ATOM 909 C C . HIS A 1 118 ? -10.301 9.228 12.574 1.00 94.94 118 HIS A C 1
ATOM 911 O O . HIS A 1 118 ? -9.465 9.774 11.860 1.00 94.94 118 HIS A O 1
ATOM 917 N N . TYR A 1 119 ? -9.990 8.679 13.747 1.00 94.69 119 TYR A N 1
ATOM 918 C CA . TYR A 1 119 ? -8.654 8.711 14.314 1.00 94.69 119 TYR A CA 1
ATOM 919 C C . TYR A 1 119 ? -7.613 8.091 13.372 1.00 94.69 119 TYR A C 1
ATOM 921 O O . TYR A 1 119 ? -6.646 8.762 13.029 1.00 94.69 119 TYR A O 1
ATOM 929 N N . LEU A 1 120 ? -7.830 6.859 12.898 1.00 92.94 120 LEU A N 1
ATOM 930 C CA . LEU A 1 120 ? -6.866 6.159 12.039 1.00 92.94 120 LEU A CA 1
ATOM 931 C C . LEU A 1 120 ? -6.622 6.856 10.696 1.00 92.94 120 LEU A C 1
ATOM 933 O O . LEU A 1 120 ? -5.521 6.765 10.162 1.00 92.94 120 LEU A O 1
ATOM 937 N N . PHE A 1 121 ? -7.647 7.489 10.125 1.00 89.81 121 PHE A N 1
ATOM 938 C CA . PHE A 1 121 ? -7.590 8.007 8.759 1.00 89.81 121 PHE A CA 1
ATOM 939 C C . PHE A 1 121 ? -7.331 9.515 8.685 1.00 89.81 121 PHE A C 1
ATOM 941 O O . PHE A 1 121 ? -6.841 9.971 7.656 1.00 89.81 121 PHE A O 1
ATOM 948 N N . PHE A 1 122 ? -7.648 10.284 9.730 1.00 88.56 122 PHE A N 1
ATOM 949 C CA . PHE A 1 122 ? -7.610 11.753 9.695 1.00 88.56 122 PHE A CA 1
ATOM 950 C C . PHE A 1 122 ? -6.828 12.396 10.841 1.00 88.56 122 PHE A C 1
ATOM 952 O O . PHE A 1 122 ? -6.419 13.546 10.697 1.00 88.56 122 PHE A O 1
ATOM 959 N N . GLU A 1 123 ? -6.622 11.705 11.966 1.00 89.50 123 GLU A N 1
ATOM 960 C CA . GLU A 1 123 ? -5.872 12.264 13.103 1.00 89.50 123 GLU A CA 1
ATOM 961 C C . GLU A 1 123 ? -4.470 11.671 13.232 1.00 89.50 123 GLU A C 1
ATOM 963 O O . GLU A 1 123 ? -3.533 12.403 13.528 1.00 89.50 123 GLU A O 1
ATOM 968 N N . HIS A 1 124 ? -4.322 10.361 13.035 1.00 89.88 124 HIS A N 1
ATOM 969 C CA . HIS A 1 124 ? -3.049 9.679 13.210 1.00 89.88 124 HIS A CA 1
ATOM 970 C C . HIS A 1 124 ? -2.157 9.840 11.971 1.00 89.88 124 HIS A C 1
ATOM 972 O O . HIS A 1 124 ? -2.550 9.519 10.845 1.00 89.88 124 HIS A O 1
ATOM 978 N N . GLU A 1 125 ? -0.930 10.315 12.182 1.00 85.69 125 GLU A N 1
ATOM 979 C CA . GLU A 1 125 ? 0.069 10.472 11.130 1.00 85.69 125 GLU A CA 1
ATOM 980 C C . GLU A 1 125 ? 1.010 9.264 11.105 1.00 85.69 125 GLU A C 1
ATOM 982 O O . GLU A 1 125 ? 1.989 9.192 11.842 1.00 85.69 125 GLU A O 1
ATOM 987 N N . PHE A 1 126 ? 0.716 8.304 10.224 1.00 83.06 126 PHE A N 1
ATOM 988 C CA . PHE A 1 126 ? 1.603 7.161 10.025 1.00 83.06 126 PHE A CA 1
ATOM 989 C C . PHE A 1 126 ? 2.987 7.612 9.527 1.00 83.06 126 PHE A C 1
ATOM 991 O O . PHE A 1 126 ? 3.068 8.462 8.632 1.00 83.06 126 PHE A O 1
ATOM 998 N N . PRO A 1 127 ? 4.079 7.005 10.024 1.00 74.31 127 PRO A N 1
ATOM 999 C CA . PRO A 1 127 ? 5.423 7.340 9.579 1.00 74.31 127 PRO A CA 1
ATOM 1000 C C . PRO A 1 127 ? 5.608 6.984 8.101 1.00 74.31 127 PRO A C 1
ATOM 1002 O O . PRO A 1 127 ? 5.363 5.854 7.674 1.00 74.31 127 PRO A O 1
ATOM 1005 N N . GLY A 1 128 ? 6.068 7.956 7.317 1.00 63.72 128 GLY A N 1
ATOM 1006 C CA . GLY A 1 128 ? 6.440 7.759 5.923 1.00 63.72 128 GLY A CA 1
ATOM 1007 C C . GLY A 1 128 ? 7.017 9.024 5.297 1.00 63.72 128 GLY A C 1
ATOM 1008 O O . GLY A 1 128 ? 6.469 10.114 5.446 1.00 63.72 128 GLY A O 1
ATOM 1009 N N . GLY A 1 129 ? 8.123 8.876 4.559 1.00 54.41 129 GLY A N 1
ATOM 1010 C CA . GLY A 1 129 ? 8.506 9.851 3.534 1.00 54.41 129 GLY A CA 1
ATOM 1011 C C . GLY A 1 129 ? 7.452 9.897 2.420 1.00 54.41 129 GLY A C 1
ATOM 1012 O O . GLY A 1 129 ? 6.502 9.116 2.437 1.00 54.41 129 GLY A O 1
ATOM 1013 N N . SER A 1 130 ? 7.623 10.780 1.432 1.00 47.47 130 SER A N 1
ATOM 1014 C CA . SER A 1 130 ? 6.633 11.052 0.369 1.00 47.47 130 SER A CA 1
ATOM 1015 C C . SER A 1 130 ? 6.081 9.823 -0.373 1.00 47.47 130 SER A C 1
ATOM 1017 O O . SER A 1 130 ? 5.029 9.945 -0.992 1.00 47.47 130 SER A O 1
ATOM 1019 N N . ASP A 1 131 ? 6.741 8.662 -0.273 1.00 50.38 131 ASP A N 1
ATOM 1020 C CA . ASP A 1 131 ? 6.375 7.423 -0.964 1.00 50.38 131 ASP A CA 1
ATOM 1021 C C . ASP A 1 131 ? 6.046 6.237 -0.011 1.00 50.38 131 ASP A C 1
ATOM 1023 O O . ASP A 1 131 ? 5.491 5.232 -0.455 1.00 50.38 131 ASP A O 1
ATOM 1027 N N . ASP A 1 132 ? 6.333 6.336 1.299 1.00 52.25 132 ASP A N 1
ATOM 1028 C CA . ASP A 1 132 ? 6.304 5.194 2.247 1.00 52.25 132 ASP A CA 1
ATOM 1029 C C . ASP A 1 132 ? 5.074 5.148 3.164 1.00 52.25 132 ASP A C 1
ATOM 1031 O O . ASP A 1 132 ? 4.792 4.121 3.785 1.00 52.25 132 ASP A O 1
ATOM 1035 N N . GLY A 1 133 ? 4.295 6.228 3.227 1.00 54.25 133 GLY A N 1
ATOM 1036 C CA . GLY A 1 133 ? 3.150 6.308 4.132 1.00 54.25 133 GLY A CA 1
ATOM 1037 C C . GLY A 1 133 ? 2.065 5.239 3.889 1.00 54.25 133 GLY A C 1
ATOM 1038 O O . GLY A 1 133 ? 1.242 4.964 4.763 1.00 54.25 133 GLY A O 1
ATOM 1039 N N . SER A 1 134 ? 2.031 4.614 2.704 1.00 65.75 134 SER A N 1
ATOM 1040 C CA . SER A 1 134 ? 0.911 3.765 2.256 1.00 65.75 134 SER A CA 1
ATOM 1041 C C . SER A 1 134 ? 0.651 2.535 3.136 1.00 65.75 134 SER A C 1
ATOM 1043 O O . SER A 1 134 ? -0.464 2.003 3.140 1.00 65.75 134 SER A O 1
ATOM 1045 N N . VAL A 1 135 ? 1.646 2.093 3.910 1.00 74.81 135 VAL A N 1
ATOM 1046 C CA . VAL A 1 135 ? 1.573 0.856 4.702 1.00 74.81 135 VAL A CA 1
ATOM 1047 C C . VAL A 1 135 ? 0.595 0.983 5.873 1.00 74.81 135 VAL A C 1
ATOM 1049 O O . VAL A 1 135 ? -0.240 0.097 6.059 1.00 74.81 135 VAL A O 1
ATOM 1052 N N . GLY A 1 136 ? 0.647 2.091 6.622 1.00 80.38 136 GLY A N 1
ATOM 1053 C CA . GLY A 1 136 ? -0.253 2.364 7.753 1.00 80.38 136 GLY A CA 1
ATOM 1054 C C . GLY A 1 136 ? -1.720 2.333 7.354 1.00 80.38 136 GLY A C 1
ATOM 1055 O O . GLY A 1 136 ? -2.537 1.623 7.938 1.00 80.38 136 GLY A O 1
ATOM 1056 N N . MET A 1 137 ? -2.028 3.025 6.265 1.00 80.88 137 MET A N 1
ATOM 1057 C CA . MET A 1 137 ? -3.382 3.116 5.730 1.00 80.88 137 MET A CA 1
ATOM 1058 C C . MET A 1 137 ? -3.882 1.799 5.155 1.00 80.88 137 MET A C 1
ATOM 1060 O O . MET A 1 137 ? -5.033 1.431 5.379 1.00 80.88 137 MET A O 1
ATOM 1064 N N . THR A 1 138 ? -3.019 1.054 4.465 1.00 79.12 138 THR A N 1
ATOM 1065 C CA . THR A 1 138 ? -3.365 -0.283 3.968 1.00 79.12 138 THR A CA 1
ATOM 1066 C C . THR A 1 138 ? -3.715 -1.216 5.128 1.00 79.12 138 THR A C 1
ATOM 1068 O O . THR A 1 138 ? -4.726 -1.920 5.071 1.00 79.12 138 THR A O 1
ATOM 1071 N N . ALA A 1 139 ? -2.936 -1.186 6.214 1.00 82.69 139 ALA A N 1
ATOM 1072 C CA . ALA A 1 139 ? -3.233 -1.959 7.417 1.00 82.69 139 ALA A CA 1
ATOM 1073 C C . ALA A 1 139 ? -4.562 -1.522 8.062 1.00 82.69 139 ALA A C 1
ATOM 1075 O O . ALA A 1 139 ? -5.390 -2.375 8.385 1.00 82.69 139 ALA A O 1
ATOM 1076 N N . SER A 1 140 ? -4.820 -0.213 8.165 1.00 88.81 140 SER A N 1
ATOM 1077 C CA . SER A 1 140 ? -6.082 0.340 8.684 1.00 88.81 140 SER A CA 1
ATOM 1078 C C . SER A 1 140 ? -7.302 -0.057 7.848 1.00 88.81 140 SER A C 1
ATOM 1080 O O . SER A 1 140 ? -8.309 -0.488 8.408 1.00 88.81 140 SER A O 1
ATOM 1082 N N . LEU A 1 141 ? -7.218 0.022 6.515 1.00 85.31 141 LEU A N 1
ATOM 1083 C CA . LEU A 1 141 ? -8.288 -0.410 5.604 1.00 85.31 141 LEU A CA 1
ATOM 1084 C C . LEU A 1 141 ? -8.548 -1.911 5.708 1.00 85.31 141 LEU A C 1
ATOM 1086 O O . LEU A 1 141 ? -9.695 -2.351 5.686 1.00 85.31 141 LEU A O 1
ATOM 1090 N N . THR A 1 142 ? -7.493 -2.704 5.871 1.00 81.25 142 THR A N 1
ATOM 1091 C CA . THR A 1 142 ? -7.623 -4.156 6.046 1.00 81.25 142 THR A CA 1
ATOM 1092 C C . THR A 1 142 ? -8.280 -4.495 7.377 1.00 81.25 142 THR A C 1
ATOM 1094 O O . THR A 1 142 ? -9.118 -5.395 7.440 1.00 81.25 142 THR A O 1
ATOM 1097 N N . ALA A 1 143 ? -7.942 -3.761 8.440 1.00 87.56 143 ALA A N 1
ATOM 1098 C CA . ALA A 1 143 ? -8.578 -3.925 9.739 1.00 87.56 143 ALA A CA 1
ATOM 1099 C C . ALA A 1 143 ? -10.064 -3.550 9.650 1.00 87.56 143 ALA A C 1
ATOM 1101 O O . ALA A 1 143 ? -10.912 -4.336 10.076 1.00 87.56 143 ALA A O 1
ATOM 1102 N N . LEU A 1 144 ? -10.389 -2.426 9.000 1.00 90.69 144 LEU A N 1
ATOM 1103 C CA . LEU A 1 144 ? -11.767 -2.009 8.737 1.00 90.69 144 LEU A CA 1
ATOM 1104 C C . LEU A 1 144 ? -12.536 -3.075 7.942 1.00 90.69 144 LEU A C 1
ATOM 1106 O O . LEU A 1 144 ? -13.641 -3.441 8.328 1.00 90.69 144 LEU A O 1
ATOM 1110 N N . SER A 1 145 ? -11.937 -3.645 6.894 1.00 85.81 145 SER A N 1
ATOM 1111 C CA . SER A 1 145 ? -12.532 -4.755 6.136 1.00 85.81 145 SER A CA 1
ATOM 1112 C C . SER A 1 145 ? -12.796 -5.982 7.015 1.00 85.81 145 SER A C 1
ATOM 1114 O O . SER A 1 145 ? -13.871 -6.569 6.935 1.00 85.81 145 SER A O 1
ATOM 1116 N N . SER A 1 146 ? -11.851 -6.350 7.887 1.00 86.12 146 SER A N 1
ATOM 1117 C CA . SER A 1 146 ? -12.023 -7.449 8.850 1.00 86.12 146 SER A CA 1
ATOM 1118 C C . SER A 1 146 ? -13.175 -7.167 9.831 1.00 86.12 146 SER A C 1
ATOM 1120 O O . SER A 1 146 ? -13.944 -8.065 10.178 1.00 86.12 146 SER A O 1
ATOM 1122 N N . ALA A 1 147 ? -13.362 -5.900 10.223 1.00 92.25 147 ALA A N 1
ATOM 1123 C CA . ALA A 1 147 ? -14.496 -5.470 11.038 1.00 92.25 147 ALA A CA 1
ATOM 1124 C C . ALA A 1 147 ? -15.829 -5.521 10.272 1.00 92.25 147 ALA A C 1
ATOM 1126 O O . ALA A 1 147 ? -16.836 -5.935 10.847 1.00 92.25 147 ALA A O 1
ATOM 1127 N N . ILE A 1 148 ? -15.857 -5.143 8.988 1.00 89.50 148 ILE A N 1
ATOM 1128 C CA . ILE A 1 148 ? -17.042 -5.282 8.124 1.00 89.50 148 ILE A CA 1
ATOM 1129 C C . ILE A 1 148 ? -17.458 -6.749 8.058 1.00 89.50 148 ILE A C 1
ATOM 1131 O O . ILE A 1 148 ? -18.598 -7.062 8.381 1.00 89.50 148 ILE A O 1
ATOM 1135 N N . ASP A 1 149 ? -16.531 -7.654 7.747 1.00 85.56 149 ASP A N 1
ATOM 1136 C CA . ASP A 1 149 ? -16.812 -9.092 7.663 1.00 85.56 149 ASP A CA 1
ATOM 1137 C C . ASP A 1 149 ? -17.374 -9.661 8.971 1.00 85.56 149 ASP A C 1
ATOM 1139 O O . ASP A 1 149 ? -18.286 -10.489 8.963 1.00 85.56 149 ASP A O 1
ATOM 1143 N N . ALA A 1 150 ? -16.843 -9.212 10.109 1.00 89.88 150 ALA A N 1
ATOM 1144 C CA . ALA A 1 150 ? -17.287 -9.657 11.424 1.00 89.88 150 ALA A CA 1
ATOM 1145 C C . ALA A 1 150 ? -18.634 -9.056 11.863 1.00 89.88 150 ALA A C 1
ATOM 1147 O O . ALA A 1 150 ? -19.307 -9.639 12.715 1.00 89.88 150 ALA A O 1
ATOM 1148 N N . THR A 1 151 ? -19.027 -7.905 11.308 1.00 91.56 151 THR A N 1
ATOM 1149 C CA . THR A 1 151 ? -20.255 -7.180 11.687 1.00 91.56 151 THR A CA 1
ATOM 1150 C C . THR A 1 151 ? -21.366 -7.255 10.645 1.00 91.56 151 THR A C 1
ATOM 1152 O O . THR A 1 151 ? -22.492 -6.858 10.947 1.00 91.56 151 THR A O 1
ATOM 1155 N N . ALA A 1 152 ? -21.085 -7.776 9.449 1.00 86.94 152 ALA A N 1
ATOM 1156 C CA . ALA A 1 152 ? -22.043 -7.870 8.361 1.00 86.94 152 ALA A CA 1
ATOM 1157 C C . ALA A 1 152 ? -23.255 -8.726 8.761 1.00 86.94 152 ALA A C 1
ATOM 1159 O O . ALA A 1 152 ? -23.150 -9.937 8.983 1.00 86.94 152 ALA A O 1
ATOM 1160 N N . ASP A 1 153 ? -24.430 -8.095 8.810 1.00 83.00 153 ASP A N 1
ATOM 1161 C CA . ASP A 1 153 ? -25.704 -8.803 8.825 1.00 83.00 153 ASP A CA 1
ATOM 1162 C C . ASP A 1 153 ? -26.141 -9.039 7.369 1.00 83.00 153 ASP A C 1
ATOM 1164 O O . ASP A 1 153 ? -26.459 -8.080 6.663 1.00 83.00 153 ASP A O 1
ATOM 1168 N N . PRO A 1 154 ? -26.203 -10.297 6.895 1.00 72.44 154 PRO A N 1
ATOM 1169 C CA . PRO A 1 154 ? -26.570 -10.604 5.514 1.00 72.44 154 PRO A CA 1
ATOM 1170 C C . PRO A 1 154 ? -28.023 -10.239 5.167 1.00 72.44 154 PRO A C 1
ATOM 1172 O O . PRO A 1 154 ? -28.451 -10.458 4.035 1.00 72.44 154 PRO A O 1
ATOM 1175 N N . SER A 1 155 ? -28.820 -9.769 6.130 1.00 76.44 155 SER A N 1
ATOM 1176 C CA . SER A 1 155 ? -30.224 -9.427 5.917 1.00 76.44 155 SER A CA 1
ATOM 1177 C C . SER A 1 155 ? -30.510 -7.938 5.710 1.00 76.44 155 SER A C 1
ATOM 1179 O O . SER A 1 155 ? -31.638 -7.629 5.322 1.00 76.44 155 SER A O 1
ATOM 1181 N N . ASP A 1 156 ? -29.537 -7.038 5.908 1.00 68.31 156 ASP A N 1
ATOM 1182 C CA . ASP A 1 156 ? -29.805 -5.590 5.919 1.00 68.31 156 ASP A CA 1
ATOM 1183 C C . ASP A 1 156 ? -28.600 -4.722 5.485 1.00 68.31 156 ASP A C 1
ATOM 1185 O O . ASP A 1 156 ? -28.041 -3.943 6.253 1.00 68.31 156 ASP A O 1
ATOM 1189 N N . GLU A 1 157 ? -28.167 -4.853 4.226 1.00 67.12 157 GLU A N 1
ATOM 1190 C CA . GLU A 1 157 ? -27.064 -4.037 3.679 1.00 67.12 157 GLU A CA 1
ATOM 1191 C C . GLU A 1 157 ? -27.460 -2.585 3.349 1.00 67.12 157 GLU A C 1
ATOM 1193 O O . GLU A 1 157 ? -26.582 -1.726 3.186 1.00 67.12 157 GLU A O 1
ATOM 1198 N N . SER A 1 158 ? -28.756 -2.285 3.207 1.00 75.81 158 SER A N 1
ATOM 1199 C CA . SER A 1 158 ? -29.203 -0.966 2.739 1.00 75.81 158 SER A CA 1
ATOM 1200 C C . SER A 1 158 ? -29.033 0.137 3.780 1.00 75.81 158 SER A C 1
ATOM 1202 O O . SER A 1 158 ? -28.681 1.248 3.393 1.00 75.81 158 SER A O 1
ATOM 1204 N N . ASP A 1 159 ? -29.176 -0.171 5.072 1.00 82.38 159 ASP A N 1
ATOM 1205 C CA . ASP A 1 159 ? -29.247 0.833 6.142 1.00 82.38 159 ASP A CA 1
ATOM 1206 C C . ASP A 1 159 ? -28.225 0.559 7.260 1.00 82.38 159 ASP A C 1
ATOM 1208 O O . ASP A 1 159 ? -28.562 0.455 8.442 1.00 82.38 159 ASP A O 1
ATOM 1212 N N . ALA A 1 160 ? -26.945 0.448 6.891 1.00 85.81 160 ALA A N 1
ATOM 1213 C CA . ALA A 1 160 ? -25.863 0.341 7.867 1.00 85.81 160 ALA A CA 1
ATOM 1214 C C . ALA A 1 160 ? -25.908 1.548 8.835 1.00 85.81 160 ALA A C 1
ATOM 1216 O O . ALA A 1 160 ? -25.892 2.693 8.372 1.00 85.81 160 ALA A O 1
ATOM 1217 N N . PRO A 1 161 ? -25.967 1.339 10.167 1.00 91.62 161 PRO A N 1
ATOM 1218 C CA . PRO A 1 161 ? -25.999 2.437 11.127 1.00 91.62 161 PRO A CA 1
ATOM 1219 C C . PRO A 1 161 ? -24.796 3.369 10.959 1.00 91.62 161 PRO A C 1
ATOM 1221 O O . PRO A 1 161 ? -23.683 2.905 10.703 1.00 91.62 161 PRO A O 1
ATOM 1224 N N . ALA A 1 162 ? -25.005 4.672 11.151 1.00 91.75 162 ALA A N 1
ATOM 1225 C CA . ALA A 1 162 ? -23.920 5.650 11.156 1.00 91.75 162 ALA A CA 1
ATOM 1226 C C . ALA A 1 162 ? -22.827 5.250 12.163 1.00 91.75 162 ALA A C 1
ATOM 1228 O O . ALA A 1 162 ? -23.137 4.899 13.306 1.00 91.75 162 ALA A O 1
ATOM 1229 N N . GLY A 1 163 ? -21.564 5.296 11.735 1.00 89.44 163 GLY A N 1
ATOM 1230 C CA . GLY A 1 163 ? -20.424 4.853 12.542 1.00 89.44 163 GLY A CA 1
ATOM 1231 C C . GLY A 1 163 ? -20.216 3.338 12.599 1.00 89.44 163 GLY A C 1
ATOM 1232 O O . GLY A 1 163 ? -19.400 2.873 13.388 1.00 89.44 163 GLY A O 1
ATOM 1233 N N . SER A 1 164 ? -20.969 2.549 11.825 1.00 94.25 164 SER A N 1
ATOM 1234 C CA . SER A 1 164 ? -20.640 1.135 11.611 1.00 94.25 164 SER A CA 1
ATOM 1235 C C . SER A 1 164 ? -19.484 0.992 10.612 1.00 94.25 164 SER A C 1
ATOM 1237 O O . SER A 1 164 ? -19.356 1.841 9.731 1.00 94.25 164 SER A O 1
ATOM 1239 N N . PRO A 1 165 ? -18.704 -0.106 10.654 1.00 93.94 165 PRO A N 1
ATOM 1240 C CA . PRO A 1 165 ? -17.605 -0.338 9.717 1.00 93.94 165 PRO A CA 1
ATOM 1241 C C . PRO A 1 165 ? -18.003 -0.188 8.239 1.00 93.94 165 PRO A C 1
ATOM 1243 O O . PRO A 1 165 ? -17.267 0.401 7.452 1.00 93.94 165 PRO A O 1
ATOM 1246 N N . LEU A 1 166 ? -19.193 -0.675 7.863 1.00 91.56 166 LEU A N 1
ATOM 1247 C CA . LEU A 1 166 ? -19.704 -0.575 6.491 1.00 91.56 166 LEU A CA 1
ATOM 1248 C C . LEU A 1 166 ? -20.153 0.852 6.130 1.00 91.56 166 LEU A C 1
ATOM 1250 O O . LEU A 1 166 ? -19.976 1.292 4.996 1.00 91.56 166 LEU A O 1
ATOM 1254 N N . SER A 1 167 ? -20.742 1.587 7.078 1.00 93.69 167 SER A N 1
ATOM 1255 C CA . SER A 1 167 ? -21.040 3.011 6.881 1.00 93.69 167 SER A CA 1
ATOM 1256 C C . SER A 1 167 ? -19.745 3.803 6.706 1.00 93.69 167 SER A C 1
ATOM 1258 O O . SER A 1 167 ? -19.640 4.617 5.795 1.00 93.69 167 SER A O 1
ATOM 1260 N N . ASP A 1 168 ? -18.749 3.531 7.543 1.00 94.31 168 ASP A N 1
ATOM 1261 C CA . ASP A 1 168 ? -17.454 4.200 7.533 1.00 94.31 168 ASP A CA 1
ATOM 1262 C C . ASP A 1 168 ? -16.702 3.968 6.218 1.00 94.31 168 ASP A C 1
ATOM 1264 O O . ASP A 1 168 ? -16.190 4.922 5.633 1.00 94.31 168 ASP A O 1
ATOM 1268 N N . SER A 1 169 ? -16.701 2.741 5.683 1.00 91.00 169 SER A N 1
ATOM 1269 C CA . SER A 1 169 ? -16.088 2.467 4.377 1.00 91.00 169 SER A CA 1
ATOM 1270 C C . SER A 1 169 ? -16.780 3.216 3.239 1.00 91.00 169 SER A C 1
ATOM 1272 O O . SER A 1 169 ? -16.100 3.740 2.363 1.00 91.00 169 SER A O 1
ATOM 1274 N N . ARG A 1 170 ? -18.116 3.329 3.267 1.00 89.56 170 ARG A N 1
ATOM 1275 C CA . ARG A 1 170 ? -18.875 4.121 2.282 1.00 89.56 170 ARG A CA 1
ATOM 1276 C C . ARG A 1 170 ? -18.563 5.611 2.391 1.00 89.56 170 ARG A C 1
ATOM 1278 O O . ARG A 1 170 ? -18.495 6.286 1.371 1.00 89.56 170 ARG A O 1
ATOM 1285 N N . VAL A 1 171 ? -18.356 6.123 3.606 1.00 90.00 171 VAL A N 1
ATOM 1286 C CA . VAL A 1 171 ? -17.948 7.518 3.821 1.00 90.00 171 VAL A CA 1
ATOM 1287 C C . VAL A 1 171 ? -16.549 7.772 3.258 1.00 90.00 171 VAL A C 1
ATOM 1289 O O . VAL A 1 171 ? -16.360 8.782 2.585 1.00 90.00 171 VAL A O 1
ATOM 1292 N N . LEU A 1 172 ? -15.595 6.860 3.478 1.00 87.44 172 LEU A N 1
ATOM 1293 C CA . LEU A 1 172 ? -14.240 6.952 2.918 1.00 87.44 172 LEU A CA 1
ATOM 1294 C C . LEU A 1 172 ? -14.232 6.843 1.383 1.00 87.44 172 LEU A C 1
ATOM 1296 O O . LEU A 1 172 ? -13.529 7.603 0.721 1.00 87.44 172 LEU A O 1
ATOM 1300 N N . GLU A 1 173 ? -15.029 5.935 0.816 1.00 84.62 173 GLU A N 1
ATOM 1301 C CA . GLU A 1 173 ? -15.212 5.791 -0.635 1.00 84.62 173 GLU A CA 1
ATOM 1302 C C . GLU A 1 173 ? -15.858 7.043 -1.246 1.00 84.62 173 GLU A C 1
ATOM 1304 O O . GLU A 1 173 ? -15.369 7.566 -2.246 1.00 84.62 173 GLU A O 1
ATOM 1309 N N . GLY A 1 174 ? -16.921 7.562 -0.624 1.00 84.56 174 GLY A N 1
ATOM 1310 C CA . GLY A 1 174 ? -17.594 8.791 -1.044 1.00 84.56 174 GLY A CA 1
ATOM 1311 C C . GLY A 1 174 ? -16.664 10.000 -1.011 1.00 84.56 174 GLY A C 1
ATOM 1312 O O . GLY A 1 174 ? -16.596 10.740 -1.987 1.00 84.56 174 GLY A O 1
ATOM 1313 N N . LEU A 1 175 ? -15.866 10.143 0.051 1.00 83.06 175 LEU A N 1
ATOM 1314 C CA . LEU A 1 175 ? -14.858 11.193 0.151 1.00 83.06 175 LEU A CA 1
ATOM 1315 C C . LEU A 1 175 ? -13.826 11.080 -0.980 1.00 83.06 175 LEU A C 1
ATOM 1317 O O . LEU A 1 175 ? -13.549 12.067 -1.659 1.00 83.06 175 LEU A O 1
ATOM 1321 N N . ALA A 1 176 ? -13.293 9.881 -1.228 1.00 79.00 176 ALA A N 1
ATOM 1322 C CA . ALA A 1 176 ? -12.326 9.660 -2.300 1.00 79.00 176 ALA A CA 1
ATOM 1323 C C . ALA A 1 176 ? -12.913 9.991 -3.687 1.00 79.00 176 ALA A C 1
ATOM 1325 O O . ALA A 1 176 ? -12.265 10.678 -4.478 1.00 79.00 176 ALA A O 1
ATOM 1326 N N . ASN A 1 177 ? -14.159 9.582 -3.947 1.00 80.06 177 ASN A N 1
ATOM 1327 C CA . ASN A 1 177 ? -14.877 9.893 -5.185 1.00 80.06 177 ASN A CA 1
ATOM 1328 C C . ASN A 1 177 ? -15.169 11.394 -5.334 1.00 80.06 177 ASN A C 1
ATOM 1330 O O . ASN A 1 177 ? -14.897 11.952 -6.393 1.00 80.06 177 ASN A O 1
ATOM 1334 N N . SER A 1 178 ? -15.649 12.064 -4.281 1.00 79.56 178 SER A N 1
ATOM 1335 C CA . SER A 1 178 ? -15.938 13.507 -4.309 1.00 79.56 178 SER A CA 1
ATOM 1336 C C . SER A 1 178 ? -14.714 14.326 -4.711 1.00 79.56 178 SER A C 1
ATOM 1338 O O . SER A 1 178 ? -14.796 15.280 -5.481 1.00 79.56 178 SER A O 1
ATOM 1340 N N . LEU A 1 179 ? -13.538 13.907 -4.243 1.00 69.25 179 LEU A N 1
ATOM 1341 C CA . LEU A 1 179 ? -12.290 14.614 -4.480 1.00 69.25 179 LEU A CA 1
ATOM 1342 C C . LEU A 1 179 ? -11.731 14.293 -5.868 1.00 69.25 179 LEU A C 1
ATOM 1344 O O . LEU A 1 179 ? -11.113 15.154 -6.497 1.00 69.25 179 LEU A O 1
ATOM 1348 N N . GLN A 1 180 ? -12.001 13.090 -6.382 1.00 71.19 180 GLN A N 1
ATOM 1349 C CA . GLN A 1 180 ? -11.744 12.746 -7.775 1.00 71.19 180 GLN A CA 1
ATOM 1350 C C . GLN A 1 180 ? -12.618 13.583 -8.725 1.00 71.19 180 GLN A C 1
ATOM 1352 O O . GLN A 1 180 ? -12.088 14.161 -9.676 1.00 71.19 180 GLN A O 1
ATOM 1357 N N . ASP A 1 181 ? -13.918 13.694 -8.452 1.00 73.75 181 ASP A N 1
ATOM 1358 C CA . ASP A 1 181 ? -14.886 14.387 -9.310 1.00 73.75 181 ASP A CA 1
ATOM 1359 C C . ASP A 1 181 ? -14.715 15.911 -9.283 1.00 73.75 181 ASP A C 1
ATOM 1361 O O . ASP A 1 181 ? -14.745 16.549 -10.338 1.00 73.75 181 ASP A O 1
ATOM 1365 N N . GLN A 1 182 ? -14.461 16.501 -8.109 1.00 65.31 182 GLN A N 1
ATOM 1366 C CA . GLN A 1 182 ? -14.199 17.938 -7.978 1.00 65.31 182 GLN A CA 1
ATOM 1367 C C . GLN A 1 182 ? -12.893 18.369 -8.635 1.00 65.31 182 GLN A C 1
ATOM 1369 O O . GLN A 1 182 ? -12.719 19.555 -8.915 1.00 65.31 182 GLN A O 1
ATOM 1374 N N . SER A 1 183 ? -11.965 17.437 -8.870 1.00 57.03 183 SER A N 1
ATOM 1375 C CA . SER A 1 183 ? -10.671 17.833 -9.386 1.00 57.03 183 SER A CA 1
ATOM 1376 C C . SER A 1 183 ? -10.791 18.430 -10.792 1.00 57.03 183 SER A C 1
ATOM 1378 O O . SER A 1 183 ? -10.158 19.445 -11.017 1.00 57.03 183 SER A O 1
ATOM 1380 N N . GLU A 1 184 ? -11.552 17.886 -11.756 1.00 55.59 184 GLU A N 1
ATOM 1381 C CA . GLU A 1 184 ? -11.456 18.240 -13.205 1.00 55.59 184 GLU A CA 1
ATOM 1382 C C . GLU A 1 184 ? -9.999 18.350 -13.754 1.00 55.59 184 GLU A C 1
ATOM 1384 O O . GLU A 1 184 ? -9.773 18.622 -14.939 1.00 55.59 184 GLU A O 1
ATOM 1389 N N . CYS A 1 185 ? -8.982 18.124 -12.919 1.00 50.78 185 CYS A N 1
ATOM 1390 C CA . CYS A 1 185 ? -7.605 18.447 -13.181 1.00 50.78 185 CYS A CA 1
ATOM 1391 C C . CYS A 1 185 ? -7.092 17.288 -14.020 1.00 50.78 185 CYS A C 1
ATOM 1393 O O . CYS A 1 185 ? -7.142 16.121 -13.623 1.00 50.78 185 CYS A O 1
ATOM 1395 N N . SER A 1 186 ? -6.574 17.596 -15.206 1.00 50.34 186 SER A N 1
ATOM 1396 C CA . SER A 1 186 ? -5.859 16.578 -15.962 1.00 50.34 186 SER A CA 1
ATOM 1397 C C . SER A 1 186 ? -4.682 16.077 -15.114 1.00 50.34 186 SER A C 1
ATOM 1399 O O . SER A 1 186 ? -4.012 16.879 -14.462 1.00 50.34 186 SER A O 1
ATOM 1401 N N . TRP A 1 187 ? -4.396 14.772 -15.160 1.00 49.69 187 TRP A N 1
ATOM 1402 C CA . TRP A 1 187 ? -3.280 14.101 -14.466 1.00 49.69 187 TRP A CA 1
ATOM 1403 C C . TRP A 1 187 ? -1.872 14.584 -14.892 1.00 49.69 187 TRP A C 1
ATOM 1405 O O . TRP A 1 187 ? -0.867 13.909 -14.675 1.00 49.69 187 TRP A O 1
ATOM 1415 N N . ASN A 1 188 ? -1.775 15.746 -15.537 1.00 50.28 188 ASN A N 1
ATOM 1416 C CA . ASN A 1 188 ? -0.536 16.433 -15.840 1.00 50.28 188 ASN A CA 1
ATOM 1417 C C . ASN A 1 188 ? 0.055 17.044 -14.547 1.00 50.28 188 ASN A C 1
ATOM 1419 O O . ASN A 1 188 ? -0.582 17.918 -13.952 1.00 50.28 188 ASN A O 1
ATOM 1423 N N . PRO A 1 189 ? 1.287 16.672 -14.139 1.00 43.03 189 PRO A N 1
ATOM 1424 C CA . PRO A 1 189 ? 1.905 17.118 -12.883 1.00 43.03 189 PRO A CA 1
ATOM 1425 C C . PRO A 1 189 ? 1.985 18.642 -12.705 1.00 43.03 189 PRO A C 1
ATOM 1427 O O . PRO A 1 189 ? 2.036 19.134 -11.581 1.00 43.03 189 PRO A O 1
ATOM 1430 N N . LEU A 1 190 ? 2.016 19.396 -13.810 1.00 45.28 190 LEU A N 1
ATOM 1431 C CA . LEU A 1 190 ? 2.107 20.859 -13.794 1.00 45.28 190 LEU A CA 1
ATOM 1432 C C . LEU A 1 190 ? 0.743 21.556 -13.686 1.00 45.28 190 LEU A C 1
ATOM 1434 O O . LEU A 1 190 ? 0.670 22.628 -13.089 1.00 45.28 190 LEU A O 1
ATOM 1438 N N . ASP A 1 191 ? -0.325 20.956 -14.218 1.00 49.41 191 ASP A N 1
ATOM 1439 C CA . ASP A 1 191 ? -1.688 21.496 -14.085 1.00 49.41 191 ASP A CA 1
ATOM 1440 C C . ASP A 1 191 ? -2.273 21.156 -12.709 1.00 49.41 191 ASP A C 1
ATOM 1442 O O . ASP A 1 191 ? -2.957 21.982 -12.103 1.00 49.41 191 ASP A O 1
ATOM 1446 N N . TYR A 1 192 ? -1.903 19.988 -12.169 1.00 44.88 192 TYR A N 1
ATOM 1447 C CA . TYR A 1 192 ? -2.258 19.540 -10.825 1.00 44.88 192 TYR A CA 1
ATOM 1448 C C . TYR A 1 192 ? -1.845 20.564 -9.754 1.00 44.88 192 TYR A C 1
ATOM 1450 O O . TYR A 1 192 ? -2.659 20.946 -8.930 1.00 44.88 192 TYR A O 1
ATOM 1458 N N . GLY A 1 193 ? -0.632 21.126 -9.811 1.00 46.56 193 GLY A N 1
ATOM 1459 C CA . GLY A 1 193 ? -0.176 22.111 -8.817 1.00 46.56 193 GLY A CA 1
ATOM 1460 C C . GLY A 1 193 ? -0.902 23.469 -8.840 1.00 46.56 193 GLY A C 1
ATOM 1461 O O . GLY A 1 193 ? -0.928 24.161 -7.825 1.00 46.56 193 GLY A O 1
ATOM 1462 N N . HIS A 1 194 ? -1.494 23.869 -9.971 1.00 47.38 194 HIS A N 1
ATOM 1463 C CA . HIS A 1 194 ? -2.170 25.169 -10.118 1.00 47.38 194 HIS A CA 1
ATOM 1464 C C . HIS A 1 194 ? -3.679 25.113 -9.854 1.00 47.38 194 HIS A C 1
ATOM 1466 O O . HIS A 1 194 ? -4.250 26.100 -9.396 1.00 47.38 194 HIS A O 1
ATOM 1472 N N . CYS A 1 195 ? -4.294 23.960 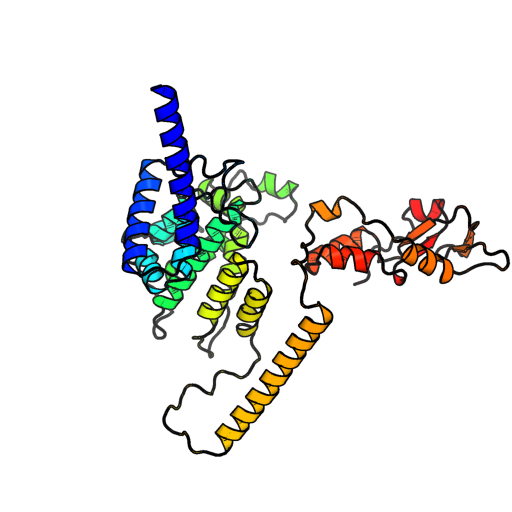-10.104 1.00 51.31 195 CYS A N 1
ATOM 1473 C CA . CYS A 1 195 ? -5.701 23.645 -9.841 1.00 51.31 195 CYS A CA 1
ATOM 1474 C C . CYS A 1 195 ? -6.016 23.593 -8.321 1.00 51.31 195 CYS A C 1
ATOM 1476 O O . CYS A 1 195 ? -7.138 23.804 -7.881 1.00 51.31 195 CYS A O 1
ATOM 1478 N N . VAL A 1 196 ? -4.982 23.369 -7.507 1.00 50.00 196 VAL A N 1
ATOM 1479 C CA . VAL A 1 196 ? -5.043 22.889 -6.117 1.00 50.00 196 VAL A CA 1
ATOM 1480 C C . VAL A 1 196 ? -5.196 23.965 -5.033 1.00 50.00 196 VAL A C 1
ATOM 1482 O O . VAL A 1 196 ? -5.572 23.661 -3.907 1.00 50.00 196 VAL A O 1
ATOM 1485 N N . VAL A 1 197 ? -4.951 25.240 -5.335 1.00 48.94 197 VAL A N 1
ATOM 1486 C CA . VAL A 1 197 ? -4.872 26.295 -4.301 1.00 48.94 197 VAL A CA 1
ATOM 1487 C C . VAL A 1 197 ? -6.251 26.732 -3.755 1.00 48.94 197 VAL A C 1
ATOM 1489 O O . VAL A 1 197 ? -6.307 27.448 -2.757 1.00 48.94 197 VAL A O 1
ATOM 1492 N N . GLU A 1 198 ? -7.365 26.291 -4.353 1.00 45.19 198 GLU A N 1
ATOM 1493 C CA . GLU A 1 198 ? -8.726 26.669 -3.922 1.00 45.19 198 GLU A CA 1
ATOM 1494 C C . GLU A 1 198 ? -9.483 25.602 -3.098 1.00 45.19 198 GLU A C 1
ATOM 1496 O O . GLU A 1 198 ? -10.481 25.950 -2.466 1.00 45.19 198 GLU A O 1
ATOM 1501 N N . ALA A 1 199 ? -9.016 24.348 -3.019 1.00 45.78 199 ALA A N 1
ATOM 1502 C CA . ALA A 1 199 ? -9.684 23.287 -2.251 1.00 45.78 199 ALA A CA 1
ATOM 1503 C C . ALA A 1 199 ? -9.178 23.208 -0.791 1.00 45.78 199 ALA A C 1
ATOM 1505 O O . ALA A 1 199 ? -7.988 23.326 -0.511 1.00 45.78 199 ALA A O 1
ATOM 1506 N N . LEU A 1 200 ? -10.105 23.042 0.159 1.00 49.75 200 LEU A N 1
ATOM 1507 C CA . LEU A 1 200 ? -9.893 23.095 1.614 1.00 49.75 200 LEU A CA 1
ATOM 1508 C C . LEU A 1 200 ? -8.837 22.084 2.124 1.00 49.75 200 LEU A C 1
ATOM 1510 O O . LEU A 1 200 ? -8.873 20.899 1.800 1.00 49.75 200 LEU A O 1
ATOM 1514 N N . GLY A 1 201 ? -7.927 22.555 2.986 1.00 55.12 201 GLY A N 1
ATOM 1515 C CA . GLY A 1 201 ? -6.637 21.906 3.279 1.00 55.12 201 GLY A CA 1
ATOM 1516 C C . GLY A 1 201 ? -6.633 20.558 4.015 1.00 55.12 201 GLY A C 1
ATOM 1517 O O . GLY A 1 201 ? -5.620 19.878 3.960 1.00 55.12 201 GLY A O 1
ATOM 1518 N N . VAL A 1 202 ? -7.718 20.124 4.667 1.00 53.47 202 VAL A N 1
ATOM 1519 C CA . VAL A 1 202 ? -7.717 18.836 5.406 1.00 53.47 202 VAL A CA 1
ATOM 1520 C C . VAL A 1 202 ? -8.056 17.652 4.494 1.00 53.47 202 VAL A C 1
ATOM 1522 O O . VAL A 1 202 ? -7.389 16.624 4.538 1.00 53.47 202 VAL A O 1
ATOM 1525 N N . ALA A 1 203 ? -9.053 17.803 3.619 1.00 55.94 203 ALA A N 1
ATOM 1526 C CA . ALA A 1 203 ? -9.408 16.763 2.650 1.00 55.94 203 ALA A CA 1
ATOM 1527 C C . ALA A 1 203 ? -8.325 16.609 1.567 1.00 55.94 203 ALA A C 1
ATOM 1529 O O . ALA A 1 203 ? -8.085 15.515 1.063 1.00 55.94 203 ALA A O 1
ATOM 1530 N N . PHE A 1 204 ? -7.639 17.706 1.238 1.00 62.19 204 PHE A N 1
ATOM 1531 C CA . PHE A 1 204 ? -6.622 17.718 0.198 1.00 62.19 204 PHE A CA 1
ATOM 1532 C C . PHE A 1 204 ? -5.321 17.009 0.605 1.00 62.19 204 PHE A C 1
ATOM 1534 O O . PHE A 1 204 ? -4.839 16.159 -0.148 1.00 62.19 204 PHE A O 1
ATOM 1541 N N . ASP A 1 205 ? -4.792 17.290 1.802 1.00 61.31 205 ASP A N 1
ATOM 1542 C CA . ASP A 1 205 ? -3.602 16.599 2.324 1.00 61.31 205 ASP A CA 1
ATOM 1543 C C . ASP A 1 205 ? -3.862 15.094 2.465 1.00 61.31 205 ASP A C 1
ATOM 1545 O O . ASP A 1 205 ? -2.999 14.277 2.144 1.00 61.31 205 ASP A O 1
ATOM 1549 N N . TRP A 1 206 ? -5.084 14.714 2.849 1.00 68.56 206 TRP A N 1
ATOM 1550 C CA . TRP A 1 206 ? -5.512 13.319 2.888 1.00 68.56 206 TRP A CA 1
ATOM 1551 C C . TRP A 1 206 ? -5.517 12.663 1.499 1.00 68.56 206 TRP A C 1
ATOM 1553 O O . TRP A 1 206 ? -5.038 11.543 1.352 1.00 68.56 206 TRP A O 1
ATOM 1563 N N . VAL A 1 207 ? -5.988 13.349 0.451 1.00 62.03 207 VAL A N 1
ATOM 1564 C CA . VAL A 1 207 ? -6.015 12.806 -0.923 1.00 62.03 207 VAL A CA 1
ATOM 1565 C C . VAL A 1 207 ? -4.637 12.670 -1.530 1.00 62.03 207 VAL A C 1
ATOM 1567 O O . VAL A 1 207 ? -4.343 11.608 -2.081 1.00 62.03 207 VAL A O 1
ATOM 1570 N N . GLN A 1 208 ? -3.805 13.715 -1.439 1.00 59.41 208 GLN A N 1
ATOM 1571 C CA . GLN A 1 208 ? -2.431 13.653 -1.945 1.00 59.41 208 GLN A CA 1
ATOM 1572 C C . GLN A 1 208 ? -1.676 12.480 -1.334 1.00 59.41 208 GLN A C 1
ATOM 1574 O O . GLN A 1 208 ? -0.833 11.874 -1.991 1.00 59.41 208 GLN A O 1
ATOM 1579 N N . ARG A 1 209 ? -2.003 12.164 -0.082 1.00 65.00 209 ARG A N 1
ATOM 1580 C CA . ARG A 1 209 ? -1.378 11.085 0.656 1.00 65.00 209 ARG A CA 1
ATOM 1581 C C . ARG A 1 209 ? -2.022 9.726 0.347 1.00 65.00 209 ARG A C 1
ATOM 1583 O O . ARG A 1 209 ? -1.287 8.758 0.187 1.00 65.00 209 ARG A O 1
ATOM 1590 N N . TRP A 1 210 ? -3.352 9.630 0.208 1.00 66.31 210 TRP A N 1
ATOM 1591 C CA . TRP A 1 210 ? -4.064 8.348 0.362 1.00 66.31 210 TRP A CA 1
ATOM 1592 C C . TRP A 1 210 ? -5.168 8.002 -0.638 1.00 66.31 210 TRP A C 1
ATOM 1594 O O . TRP A 1 210 ? -5.616 6.852 -0.639 1.00 66.31 210 TRP A O 1
ATOM 1604 N N . GLY A 1 211 ? -5.626 8.939 -1.472 1.00 59.28 211 GLY A N 1
ATOM 1605 C CA . GLY A 1 211 ? -6.862 8.756 -2.251 1.00 59.28 211 GLY A CA 1
ATOM 1606 C C . GLY A 1 211 ? -6.864 7.497 -3.131 1.00 59.28 211 GLY A C 1
ATOM 1607 O O . GLY A 1 211 ? -7.854 6.771 -3.181 1.00 59.28 211 GLY A O 1
ATOM 1608 N N . HIS A 1 212 ? -5.726 7.183 -3.756 1.00 58.72 212 HIS A N 1
ATOM 1609 C CA . HIS A 1 212 ? -5.584 6.007 -4.621 1.00 58.72 212 HIS A CA 1
ATOM 1610 C C . HIS A 1 212 ? -5.692 4.676 -3.867 1.00 58.72 212 HIS A C 1
ATOM 1612 O O . HIS A 1 212 ? -6.425 3.791 -4.300 1.00 58.72 212 HIS A O 1
ATOM 1618 N N . SER A 1 213 ? -5.032 4.546 -2.713 1.00 59.44 213 SER A N 1
ATOM 1619 C CA . SER A 1 213 ? -5.034 3.298 -1.939 1.00 59.44 213 SER A CA 1
ATOM 1620 C C . SER A 1 213 ? -6.428 2.939 -1.423 1.00 59.44 213 SER A C 1
ATOM 1622 O O . SER A 1 213 ? -6.792 1.766 -1.379 1.00 59.44 213 SER A O 1
ATOM 1624 N N . VAL A 1 214 ? -7.224 3.946 -1.052 1.00 58.41 214 VAL A N 1
ATOM 1625 C CA . VAL A 1 214 ? -8.606 3.751 -0.590 1.00 58.41 214 VAL A CA 1
ATOM 1626 C C . VAL A 1 214 ? -9.488 3.244 -1.730 1.00 58.41 214 VAL A C 1
ATOM 1628 O O . VAL A 1 214 ? -10.197 2.256 -1.545 1.00 58.41 214 VAL A O 1
ATOM 1631 N N . LEU A 1 215 ? -9.412 3.865 -2.911 1.00 57.78 215 LEU A N 1
ATOM 1632 C CA . LEU A 1 215 ? -10.198 3.454 -4.078 1.00 57.78 215 LEU A CA 1
ATOM 1633 C C . LEU A 1 215 ? -9.822 2.049 -4.557 1.00 57.78 215 LEU A C 1
ATOM 1635 O O . LEU A 1 215 ? -10.710 1.236 -4.810 1.00 57.78 215 LEU A O 1
ATOM 1639 N N . ASP A 1 216 ? -8.531 1.729 -4.627 1.00 53.41 216 ASP A N 1
ATOM 1640 C CA . ASP A 1 216 ? -8.066 0.421 -5.097 1.00 53.41 216 ASP A CA 1
ATOM 1641 C C . ASP A 1 216 ? -8.489 -0.716 -4.153 1.00 53.41 216 ASP A C 1
ATOM 1643 O O . ASP A 1 216 ? -8.868 -1.791 -4.612 1.00 53.41 216 ASP A O 1
ATOM 1647 N N . ILE A 1 217 ? -8.477 -0.487 -2.835 1.00 53.00 217 ILE A N 1
ATOM 1648 C CA . ILE A 1 217 ? -8.835 -1.513 -1.844 1.00 53.00 217 ILE A CA 1
ATOM 1649 C C . ILE A 1 217 ? -10.357 -1.642 -1.694 1.00 53.00 217 ILE A C 1
ATOM 1651 O O . ILE A 1 217 ? -10.876 -2.759 -1.671 1.00 53.00 217 ILE A O 1
ATOM 1655 N N . LEU A 1 218 ? -11.089 -0.526 -1.606 1.00 51.47 218 LEU A N 1
ATOM 1656 C CA . LEU A 1 218 ? -12.538 -0.560 -1.377 1.00 51.47 218 LEU A CA 1
ATOM 1657 C C . LEU A 1 218 ? -13.323 -0.963 -2.628 1.00 51.47 218 LEU A C 1
ATOM 1659 O O . LEU A 1 218 ? -14.296 -1.706 -2.505 1.00 51.47 218 LEU A O 1
ATOM 1663 N N . SER A 1 219 ? -12.874 -0.582 -3.829 1.00 49.34 219 SER A N 1
ATOM 1664 C CA . SER A 1 219 ? -13.530 -1.005 -5.080 1.00 49.34 219 SER A CA 1
ATOM 1665 C C . SER A 1 219 ? -13.498 -2.525 -5.294 1.00 49.34 219 SER A C 1
ATOM 1667 O O . SER A 1 219 ? -14.376 -3.077 -5.959 1.00 49.34 219 SER A O 1
ATOM 1669 N N . LEU A 1 220 ? -12.535 -3.227 -4.687 1.00 41.75 220 LEU A N 1
ATOM 1670 C CA . LEU A 1 220 ? -12.472 -4.691 -4.680 1.00 41.75 220 LEU A CA 1
ATOM 1671 C C . LEU A 1 220 ? -13.468 -5.327 -3.696 1.00 41.75 220 LEU A C 1
ATOM 1673 O O . LEU A 1 220 ? -13.846 -6.484 -3.883 1.00 41.75 220 LEU A O 1
ATOM 1677 N N . ALA A 1 221 ? -13.914 -4.586 -2.678 1.00 39.41 221 ALA A N 1
ATOM 1678 C CA . ALA A 1 221 ? -14.862 -5.056 -1.671 1.00 39.41 221 ALA A CA 1
ATOM 1679 C C . ALA A 1 221 ? -16.335 -4.808 -2.057 1.00 39.41 221 ALA A C 1
ATOM 1681 O O . ALA A 1 221 ? -17.203 -5.565 -1.626 1.00 39.41 221 ALA A O 1
ATOM 1682 N N . THR A 1 222 ? -16.637 -3.789 -2.875 1.00 37.53 222 THR A N 1
ATOM 1683 C CA . THR A 1 222 ? -18.018 -3.295 -3.077 1.00 37.53 222 THR A CA 1
ATOM 1684 C C . THR A 1 222 ? -18.677 -3.648 -4.422 1.00 37.53 222 THR A C 1
ATOM 1686 O O . THR A 1 222 ? -19.881 -3.438 -4.581 1.00 37.53 222 THR A O 1
ATOM 1689 N N . PHE A 1 223 ? -17.968 -4.231 -5.399 1.00 31.14 223 PHE A N 1
ATOM 1690 C CA . PHE A 1 223 ? -18.490 -4.379 -6.772 1.00 31.14 223 PHE A CA 1
ATOM 1691 C C . PHE A 1 223 ? -18.998 -5.792 -7.149 1.00 31.14 223 PHE A C 1
ATOM 1693 O O . PHE A 1 223 ? -18.385 -6.493 -7.955 1.00 31.14 223 PHE A O 1
ATOM 1700 N N . ILE A 1 224 ? -20.184 -6.195 -6.659 1.00 33.50 224 ILE A N 1
ATOM 1701 C CA . ILE A 1 224 ? -21.010 -7.257 -7.288 1.00 33.50 224 ILE A CA 1
ATOM 1702 C C . ILE A 1 224 ? -22.505 -6.866 -7.247 1.00 33.50 224 ILE A C 1
ATOM 1704 O O . ILE A 1 224 ? -23.078 -6.779 -6.166 1.00 33.50 224 ILE A O 1
ATOM 1708 N N . PRO A 1 225 ? -23.193 -6.668 -8.393 1.00 27.91 225 PRO A N 1
ATOM 1709 C CA . PRO A 1 225 ? -24.633 -6.418 -8.393 1.00 27.91 225 PRO A CA 1
ATOM 1710 C C . PRO A 1 225 ? -25.438 -7.707 -8.110 1.00 27.91 225 PRO A C 1
ATOM 1712 O O . PRO A 1 225 ? -25.035 -8.790 -8.553 1.00 27.91 225 PRO A O 1
ATOM 1715 N N . PRO A 1 226 ? -26.614 -7.617 -7.450 1.00 31.12 226 PRO A N 1
ATOM 1716 C CA . PRO A 1 226 ? -27.482 -8.767 -7.200 1.00 31.12 226 PRO A CA 1
ATOM 1717 C C . PRO A 1 226 ? -27.841 -9.526 -8.491 1.00 31.12 226 PRO A C 1
ATOM 1719 O O . PRO A 1 226 ? -28.087 -8.885 -9.521 1.00 31.12 226 PRO A O 1
ATOM 1722 N N . PRO A 1 227 ? -27.943 -10.875 -8.459 1.00 33.56 227 PRO A N 1
ATOM 1723 C CA . PRO A 1 227 ? -28.242 -11.693 -7.279 1.00 33.56 227 PRO A CA 1
ATOM 1724 C C . PRO A 1 227 ? -27.180 -12.780 -7.000 1.00 33.56 227 PRO A C 1
ATOM 1726 O O . PRO A 1 227 ? -27.361 -13.922 -7.430 1.00 33.56 227 PRO A O 1
ATOM 1729 N N . PHE A 1 228 ? -26.095 -12.468 -6.276 1.00 31.09 228 PHE A N 1
ATOM 1730 C CA . PHE A 1 228 ? -25.062 -13.457 -5.918 1.00 31.09 228 PHE A CA 1
ATOM 1731 C C . PHE A 1 228 ? -24.308 -13.135 -4.602 1.00 31.09 228 PHE A C 1
ATOM 1733 O O . PHE A 1 228 ? -23.137 -12.806 -4.670 1.00 31.09 228 PHE A O 1
ATOM 1740 N N . ASP A 1 229 ? -24.917 -13.295 -3.419 1.00 38.28 229 ASP A N 1
ATOM 1741 C CA . ASP A 1 229 ? -24.261 -13.174 -2.085 1.00 38.28 229 ASP A CA 1
ATOM 1742 C C . ASP A 1 229 ? -23.308 -14.383 -1.860 1.00 38.28 229 ASP A C 1
ATOM 1744 O O . ASP A 1 229 ? -23.764 -15.533 -1.899 1.00 38.28 229 ASP A O 1
ATOM 1748 N N . VAL A 1 230 ? -21.965 -14.329 -1.838 1.00 39.59 230 VAL A N 1
ATOM 1749 C CA . VAL A 1 230 ? -20.897 -13.610 -1.090 1.00 39.59 230 VAL A CA 1
ATOM 1750 C C . VAL A 1 230 ? -20.837 -13.861 0.427 1.00 39.59 230 VAL A C 1
ATOM 1752 O O . VAL A 1 230 ? -21.354 -13.097 1.220 1.00 39.59 230 VAL A O 1
ATOM 1755 N N . ILE A 1 231 ? -20.131 -14.929 0.832 1.00 37.31 231 ILE A N 1
ATOM 1756 C CA . ILE A 1 231 ? -19.550 -15.103 2.192 1.00 37.31 231 ILE A CA 1
ATOM 1757 C C . ILE A 1 231 ? -18.041 -15.468 2.096 1.00 37.31 231 ILE A C 1
ATOM 1759 O O . ILE A 1 231 ? -17.378 -15.754 3.082 1.00 37.31 231 ILE A O 1
ATOM 1763 N N . GLY A 1 232 ? -17.452 -15.477 0.893 1.00 34.72 232 GLY A N 1
ATOM 1764 C CA . GLY A 1 232 ? -16.070 -15.944 0.680 1.00 34.72 232 GLY A CA 1
ATOM 1765 C C . GLY A 1 232 ? -15.049 -14.870 0.306 1.00 34.72 232 GLY A C 1
ATOM 1766 O O . GLY A 1 232 ? -13.864 -15.176 0.298 1.00 34.72 232 GLY A O 1
ATOM 1767 N N . ILE A 1 233 ? -15.488 -13.656 -0.041 1.00 43.00 233 ILE A N 1
ATOM 1768 C CA . ILE A 1 233 ? -14.626 -12.655 -0.691 1.00 43.00 233 ILE A CA 1
ATOM 1769 C C . ILE A 1 233 ? -13.901 -11.782 0.331 1.00 43.00 233 ILE A C 1
ATOM 1771 O O . ILE A 1 233 ? -12.713 -11.553 0.153 1.00 43.00 233 ILE A O 1
ATOM 1775 N N . GLY A 1 234 ? -14.553 -11.390 1.429 1.00 36.53 234 GLY A N 1
ATOM 1776 C CA . GLY A 1 234 ? -13.915 -10.607 2.491 1.00 36.53 234 GLY A CA 1
ATOM 1777 C C . GLY A 1 234 ? -12.719 -11.331 3.115 1.00 36.53 234 GLY A C 1
ATOM 1778 O O . GLY A 1 234 ? -11.596 -10.850 3.028 1.00 36.53 234 GLY A O 1
ATOM 1779 N N . ALA A 1 235 ? -12.889 -12.595 3.523 1.00 38.84 235 ALA A N 1
ATOM 1780 C CA . ALA A 1 235 ? -11.778 -13.433 3.989 1.00 38.84 235 ALA A CA 1
ATOM 1781 C C . ALA A 1 235 ? -10.664 -13.623 2.939 1.00 38.84 235 ALA A C 1
ATOM 1783 O O . ALA A 1 235 ? -9.503 -13.817 3.298 1.00 38.84 235 ALA A O 1
ATOM 1784 N N . ALA A 1 236 ? -10.998 -13.581 1.645 1.00 39.12 236 ALA A N 1
ATOM 1785 C CA . ALA A 1 236 ? -10.035 -13.711 0.559 1.00 39.12 236 ALA A CA 1
ATOM 1786 C C . ALA A 1 236 ? -9.311 -12.383 0.262 1.00 39.12 236 ALA A C 1
ATOM 1788 O O . ALA A 1 236 ? -8.126 -12.408 -0.043 1.00 39.12 236 ALA A O 1
ATOM 1789 N N . ALA A 1 237 ? -9.965 -11.235 0.439 1.00 42.97 237 ALA A N 1
ATOM 1790 C CA . ALA A 1 237 ? -9.354 -9.910 0.379 1.00 42.97 237 ALA A CA 1
ATOM 1791 C C . ALA A 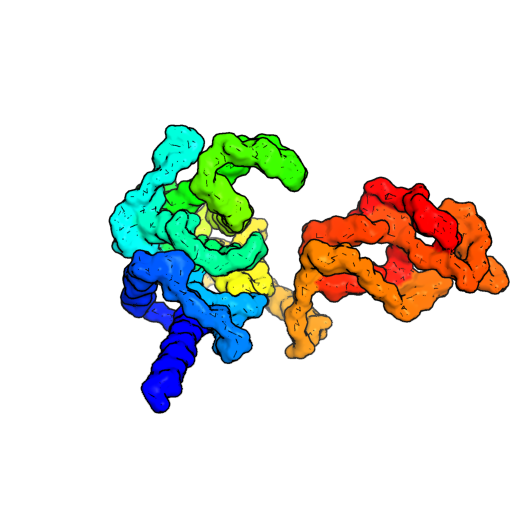1 237 ? -8.502 -9.628 1.626 1.00 42.97 237 ALA A C 1
ATOM 1793 O O . ALA A 1 237 ? -7.368 -9.190 1.497 1.00 42.97 237 ALA A O 1
ATOM 1794 N N . THR A 1 238 ? -8.973 -9.974 2.827 1.00 42.28 238 THR A N 1
ATOM 1795 C CA . THR A 1 238 ? -8.207 -9.870 4.078 1.00 42.28 238 THR A CA 1
ATOM 1796 C C . THR A 1 238 ? -6.995 -10.795 4.068 1.00 42.28 238 THR A C 1
ATOM 1798 O O . THR A 1 238 ? -5.899 -10.340 4.382 1.00 42.28 238 THR A O 1
ATOM 1801 N N . ASN A 1 239 ? -7.137 -12.055 3.631 1.00 43.00 239 ASN A N 1
ATOM 1802 C CA . ASN A 1 239 ? -5.973 -12.915 3.401 1.00 43.00 239 ASN A CA 1
ATOM 1803 C C . ASN A 1 239 ? -5.095 -12.360 2.287 1.00 43.00 239 ASN A C 1
ATOM 1805 O O . ASN A 1 239 ? -3.881 -12.426 2.413 1.00 43.00 239 ASN A O 1
ATOM 1809 N N . ALA A 1 240 ? -5.663 -11.802 1.213 1.00 43.31 240 ALA A N 1
ATOM 1810 C CA . ALA A 1 240 ? -4.854 -11.253 0.139 1.00 43.31 240 ALA A CA 1
ATOM 1811 C C . ALA A 1 240 ? -3.988 -10.089 0.617 1.00 43.31 240 ALA A C 1
ATOM 1813 O O . ALA A 1 240 ? -2.799 -10.042 0.314 1.00 43.31 240 ALA A O 1
ATOM 1814 N N . THR A 1 241 ? -4.564 -9.188 1.404 1.00 42.41 241 THR A N 1
ATOM 1815 C CA . THR A 1 241 ? -3.845 -8.053 1.960 1.00 42.41 241 THR A CA 1
ATOM 1816 C C . THR A 1 241 ? -2.893 -8.479 3.067 1.00 42.41 241 THR A C 1
ATOM 1818 O O . THR A 1 241 ? -1.780 -7.976 3.110 1.00 42.41 241 THR A O 1
ATOM 1821 N N . TRP A 1 242 ? -3.249 -9.462 3.897 1.00 40.38 242 TRP A N 1
ATOM 1822 C CA . TRP A 1 242 ? -2.321 -10.055 4.862 1.00 40.38 242 TRP A CA 1
ATOM 1823 C C . TRP A 1 242 ? -1.141 -10.727 4.160 1.00 40.38 242 TRP A C 1
ATOM 1825 O O . TRP A 1 242 ? -0.005 -10.477 4.527 1.00 40.38 242 TRP A O 1
ATOM 1835 N N . TYR A 1 243 ? -1.375 -11.477 3.083 1.00 44.44 243 TYR A N 1
ATOM 1836 C CA . TYR A 1 243 ? -0.322 -12.047 2.248 1.00 44.44 243 TYR A CA 1
ATOM 1837 C C . TYR A 1 243 ? 0.500 -10.972 1.528 1.00 44.44 243 TYR A C 1
ATOM 1839 O O . TYR A 1 243 ? 1.705 -11.129 1.375 1.00 44.44 243 TYR A O 1
ATOM 1847 N N . ALA A 1 244 ? -0.105 -9.853 1.131 1.00 39.22 244 ALA A N 1
ATOM 1848 C CA . ALA A 1 244 ? 0.611 -8.713 0.563 1.00 39.22 244 ALA A CA 1
ATOM 1849 C C . ALA A 1 244 ? 1.486 -8.003 1.615 1.00 39.22 244 ALA A C 1
ATOM 1851 O O . ALA A 1 244 ? 2.645 -7.695 1.341 1.00 39.22 244 ALA A O 1
ATOM 1852 N N . ILE A 1 245 ? 0.977 -7.831 2.840 1.00 40.38 245 ILE A N 1
ATOM 1853 C CA . ILE A 1 245 ? 1.726 -7.362 4.017 1.00 40.38 245 ILE A CA 1
ATOM 1854 C C . ILE A 1 245 ? 2.835 -8.370 4.366 1.00 40.38 245 ILE A C 1
ATOM 1856 O O . ILE A 1 245 ? 3.959 -7.979 4.686 1.00 40.38 245 ILE A O 1
ATOM 1860 N N . GLU A 1 246 ? 2.561 -9.669 4.218 1.00 41.72 246 GLU A N 1
ATOM 1861 C CA . GLU A 1 246 ? 3.508 -10.774 4.355 1.00 41.72 246 GLU A CA 1
ATOM 1862 C C . GLU A 1 246 ? 4.433 -10.953 3.136 1.00 41.72 246 GLU A C 1
ATOM 1864 O O . GLU A 1 246 ? 5.254 -11.875 3.115 1.00 41.72 246 GLU A O 1
ATOM 1869 N N . GLY A 1 247 ? 4.407 -10.041 2.157 1.00 34.75 247 GLY A N 1
ATOM 1870 C CA . GLY A 1 247 ? 5.279 -10.095 0.979 1.00 34.75 247 GLY A CA 1
ATOM 1871 C C . GLY A 1 247 ? 5.080 -11.353 0.117 1.00 34.75 247 GLY A C 1
ATOM 1872 O O . GLY A 1 247 ? 5.832 -11.593 -0.830 1.00 34.75 247 GLY A O 1
ATOM 1873 N N . ASP A 1 248 ? 4.059 -12.150 0.426 1.00 41.62 248 ASP A N 1
ATOM 1874 C CA . ASP A 1 248 ? 3.601 -13.340 -0.269 1.00 41.62 248 ASP A CA 1
ATOM 1875 C C . ASP A 1 248 ? 2.540 -12.948 -1.300 1.00 41.62 248 ASP A C 1
ATOM 1877 O O . ASP A 1 248 ? 1.378 -13.353 -1.276 1.00 41.62 248 ASP A O 1
ATOM 1881 N N . TYR A 1 249 ? 2.959 -12.145 -2.275 1.00 40.19 249 TYR A N 1
ATOM 1882 C CA . TYR A 1 249 ? 2.073 -11.658 -3.332 1.00 40.19 249 TYR A CA 1
ATOM 1883 C C . TYR A 1 249 ? 1.479 -12.782 -4.204 1.00 40.19 249 TYR A C 1
ATOM 1885 O O . TYR A 1 249 ? 0.539 -12.558 -4.965 1.00 40.19 249 TYR A O 1
ATOM 1893 N N . THR A 1 250 ? 2.002 -14.007 -4.080 1.00 35.56 250 THR A N 1
ATOM 1894 C CA . THR A 1 250 ? 1.469 -15.199 -4.747 1.00 35.56 250 THR A CA 1
ATOM 1895 C C . THR A 1 250 ? 0.199 -15.670 -4.053 1.00 35.56 250 THR A C 1
ATOM 1897 O O . THR A 1 250 ? -0.824 -15.850 -4.713 1.00 35.56 250 THR A O 1
ATOM 1900 N N . ASN A 1 251 ? 0.228 -15.815 -2.727 1.00 42.62 251 ASN A N 1
ATOM 1901 C CA . ASN A 1 251 ? -0.975 -16.114 -1.959 1.00 42.62 251 ASN A CA 1
ATOM 1902 C C . ASN A 1 251 ? -1.922 -14.906 -1.890 1.00 42.62 251 ASN A C 1
ATOM 1904 O O . ASN A 1 251 ? -3.139 -15.100 -1.843 1.00 42.62 251 ASN A O 1
ATOM 1908 N N . ALA A 1 252 ? -1.394 -13.683 -2.024 1.00 41.62 252 ALA A N 1
ATOM 1909 C CA . ALA A 1 252 ? -2.199 -12.481 -2.209 1.00 41.62 252 ALA A CA 1
ATOM 1910 C C . ALA A 1 252 ? -3.024 -12.536 -3.497 1.00 41.62 252 ALA A C 1
ATOM 1912 O O . ALA A 1 252 ? -4.250 -12.451 -3.471 1.00 41.62 252 ALA A O 1
ATOM 1913 N N . GLY A 1 253 ? -2.350 -12.776 -4.624 1.00 31.69 253 GLY A N 1
ATOM 1914 C CA . GLY A 1 253 ? -2.979 -12.922 -5.931 1.00 31.69 253 GLY A CA 1
ATOM 1915 C C . GLY A 1 253 ? -3.899 -14.140 -6.028 1.00 31.69 253 GLY A C 1
ATOM 1916 O O . GLY A 1 253 ? -4.939 -14.053 -6.668 1.00 31.69 253 GLY A O 1
ATOM 1917 N N . LEU A 1 254 ? -3.573 -15.259 -5.371 1.00 38.34 254 LEU A N 1
ATOM 1918 C CA . LEU A 1 254 ? -4.441 -16.441 -5.303 1.00 38.34 254 LEU A CA 1
ATOM 1919 C C . LEU A 1 254 ? -5.711 -16.177 -4.495 1.00 38.34 254 LEU A C 1
ATOM 1921 O O . LEU A 1 254 ? -6.783 -16.601 -4.918 1.00 38.34 254 LEU A O 1
ATOM 1925 N N . SER A 1 255 ? -5.600 -15.464 -3.374 1.00 42.75 255 SER A N 1
ATOM 1926 C CA . SER A 1 255 ? -6.751 -15.090 -2.547 1.00 42.75 255 SER A CA 1
ATOM 1927 C C . SER A 1 255 ? -7.627 -14.047 -3.264 1.00 42.75 255 SER A C 1
ATOM 1929 O O . SER A 1 255 ? -8.849 -14.138 -3.241 1.00 42.75 255 SER A O 1
ATOM 1931 N N . LEU A 1 256 ? -7.029 -13.152 -4.054 1.00 38.16 256 LEU A N 1
ATOM 1932 C CA . LEU A 1 256 ? -7.757 -12.274 -4.980 1.00 38.16 256 LEU A CA 1
ATOM 1933 C C . LEU A 1 256 ? -8.373 -13.021 -6.178 1.00 38.16 256 LEU A C 1
ATOM 1935 O O . LEU A 1 256 ? -9.471 -12.688 -6.615 1.00 38.16 256 LEU A O 1
ATOM 1939 N N . ALA A 1 257 ? -7.727 -14.065 -6.702 1.00 33.12 257 ALA A N 1
ATOM 1940 C CA . ALA A 1 257 ? -8.225 -14.832 -7.848 1.00 33.12 257 ALA A CA 1
ATOM 1941 C C . ALA A 1 257 ? -9.515 -15.612 -7.533 1.00 33.12 257 ALA A C 1
ATOM 1943 O O . ALA A 1 257 ? -10.324 -15.846 -8.431 1.00 33.12 257 ALA A O 1
ATOM 1944 N N . VAL A 1 258 ? -9.748 -15.972 -6.265 1.00 35.88 258 VAL A N 1
ATOM 1945 C CA . VAL A 1 258 ? -11.021 -16.568 -5.814 1.00 35.88 258 VAL A CA 1
ATOM 1946 C C . VAL A 1 258 ? -12.170 -15.550 -5.766 1.00 35.88 258 VAL A C 1
ATOM 1948 O O . VAL A 1 258 ? -13.330 -15.958 -5.734 1.00 35.88 258 VAL A O 1
ATOM 1951 N N . ALA A 1 259 ? -11.865 -14.249 -5.811 1.00 35.84 259 ALA A N 1
ATOM 1952 C CA . ALA A 1 259 ? -12.841 -13.162 -5.899 1.00 35.84 259 ALA A CA 1
ATOM 1953 C C . ALA A 1 259 ? -13.235 -12.810 -7.352 1.00 35.84 259 ALA A C 1
ATOM 1955 O O . ALA A 1 259 ? -14.139 -12.004 -7.566 1.00 35.84 259 ALA A O 1
ATOM 1956 N N . VAL A 1 260 ? -12.609 -13.433 -8.364 1.00 27.59 260 VAL A N 1
ATOM 1957 C CA . VAL A 1 260 ? -12.891 -13.172 -9.788 1.00 27.59 260 VAL A CA 1
ATOM 1958 C C . VAL A 1 260 ? -14.109 -13.990 -10.269 1.00 27.59 260 VAL A C 1
ATOM 1960 O O . VAL A 1 260 ? -14.110 -15.221 -10.153 1.00 27.59 260 VAL A O 1
ATOM 1963 N N . PRO A 1 261 ? -15.149 -13.370 -10.863 1.00 31.12 261 PRO A N 1
ATOM 1964 C CA . PRO A 1 261 ? -16.346 -14.087 -11.311 1.00 31.12 261 PRO A CA 1
ATOM 1965 C C . PRO A 1 261 ? -16.053 -15.106 -12.430 1.00 31.12 261 PRO A C 1
ATOM 1967 O O . PRO A 1 261 ? -15.566 -14.740 -13.498 1.00 31.12 261 PRO A O 1
ATOM 1970 N N . GLY A 1 262 ? -16.416 -16.383 -12.226 1.00 30.55 262 GLY A N 1
ATOM 1971 C CA . GLY A 1 262 ? -16.396 -17.412 -13.284 1.00 30.55 262 GLY A CA 1
ATOM 1972 C C . GLY A 1 262 ? -16.131 -18.859 -12.846 1.00 30.55 262 GLY A C 1
ATOM 1973 O O . GLY A 1 262 ? -16.391 -19.780 -13.622 1.00 30.55 262 GLY A O 1
ATOM 1974 N N . LEU A 1 263 ? -15.665 -19.095 -11.616 1.00 31.20 263 LEU A N 1
ATOM 1975 C CA . LEU A 1 263 ? -15.356 -20.440 -11.113 1.00 31.20 263 LEU A CA 1
ATOM 1976 C C . LEU A 1 263 ? -16.475 -20.974 -10.202 1.00 31.20 263 LEU A C 1
ATOM 1978 O O . LEU A 1 263 ? -16.842 -20.395 -9.181 1.00 31.20 263 LEU A O 1
ATOM 1982 N N . VAL A 1 264 ? -17.068 -22.092 -10.621 1.00 26.64 264 VAL A N 1
ATOM 1983 C CA . VAL A 1 264 ? -18.307 -22.675 -10.081 1.00 26.64 264 VAL A CA 1
ATOM 1984 C C . VAL A 1 264 ? -18.037 -23.435 -8.774 1.00 26.64 264 VAL A C 1
ATOM 1986 O O . VAL A 1 264 ? -18.018 -24.662 -8.764 1.00 26.64 264 VAL A O 1
ATOM 1989 N N . PHE A 1 265 ? -17.857 -22.729 -7.655 1.00 30.97 265 PHE A N 1
ATOM 1990 C CA . PHE A 1 265 ? -17.663 -23.362 -6.334 1.00 30.97 265 PHE A CA 1
ATOM 1991 C C . PHE A 1 265 ? -18.806 -23.151 -5.326 1.00 30.97 265 PHE A C 1
ATOM 1993 O O . PHE A 1 265 ? -18.824 -23.765 -4.261 1.00 30.97 265 PHE A O 1
ATOM 2000 N N . THR A 1 266 ? -19.844 -22.381 -5.652 1.00 31.78 266 THR A N 1
ATOM 2001 C CA . THR A 1 266 ? -20.823 -21.923 -4.644 1.00 31.78 266 THR A CA 1
ATOM 2002 C C . THR A 1 266 ? -22.004 -22.864 -4.357 1.00 31.78 266 THR A C 1
ATOM 2004 O O . THR A 1 266 ? -22.855 -22.535 -3.533 1.00 31.78 266 THR A O 1
ATOM 2007 N N . LYS A 1 267 ? -22.083 -24.068 -4.949 1.00 28.47 267 LYS A N 1
ATOM 2008 C CA . LYS A 1 267 ? -23.229 -24.987 -4.727 1.00 28.47 267 LYS A CA 1
ATOM 2009 C C . LYS A 1 267 ? -23.017 -26.164 -3.770 1.00 28.47 267 LYS A C 1
ATOM 2011 O O . LYS A 1 267 ? -23.955 -26.939 -3.596 1.00 28.47 267 LYS A O 1
ATOM 2016 N N . LEU A 1 268 ? -21.867 -26.299 -3.107 1.00 28.34 268 LEU A N 1
ATOM 2017 C CA . LEU A 1 268 ? -21.579 -27.497 -2.294 1.00 28.34 268 LEU A CA 1
ATOM 2018 C C . LEU A 1 268 ? -21.747 -27.339 -0.772 1.00 28.34 268 LEU A C 1
ATOM 2020 O O . LEU A 1 268 ? -21.585 -28.317 -0.050 1.00 28.34 268 LEU A O 1
ATOM 2024 N N . VAL A 1 269 ? -22.160 -26.171 -0.265 1.00 28.41 269 VAL A N 1
ATOM 2025 C CA . VAL A 1 269 ? -22.270 -25.955 1.197 1.00 28.41 269 VAL A CA 1
ATOM 2026 C C . VAL A 1 269 ? -23.717 -25.975 1.728 1.00 28.41 269 VAL A C 1
ATOM 2028 O O . VAL A 1 269 ? -23.938 -26.220 2.911 1.00 28.41 269 VAL A O 1
ATOM 2031 N N . LYS A 1 270 ? -24.748 -25.861 0.876 1.00 29.50 270 LYS A N 1
ATOM 2032 C CA . LYS A 1 270 ? -26.163 -25.939 1.310 1.00 29.50 270 LYS A CA 1
ATOM 2033 C C . LYS A 1 270 ? -26.803 -27.312 1.069 1.00 29.50 270 LYS A C 1
ATOM 2035 O O . LYS A 1 270 ? -27.775 -27.414 0.334 1.00 29.50 270 LYS A O 1
ATOM 2040 N N . SER A 1 271 ? -26.306 -28.357 1.737 1.00 27.34 271 SER A N 1
ATOM 2041 C CA . SER A 1 271 ? -27.157 -29.474 2.201 1.00 27.34 271 SER A CA 1
ATOM 2042 C C . SER A 1 271 ? -26.373 -30.477 3.051 1.00 27.34 271 SER A C 1
ATOM 2044 O O . SER A 1 271 ? -26.030 -31.570 2.597 1.00 27.34 271 SER A O 1
ATOM 2046 N N . SER A 1 272 ? -26.192 -30.176 4.334 1.00 25.23 272 SER A N 1
ATOM 2047 C CA . SER A 1 272 ? -25.771 -31.130 5.373 1.00 25.23 272 SER A CA 1
ATOM 2048 C C . SER A 1 272 ? -26.852 -32.182 5.704 1.00 25.23 272 SER A C 1
ATOM 2050 O O . SER A 1 272 ? -27.027 -32.590 6.851 1.00 25.23 272 SER A O 1
ATOM 2052 N N . LYS A 1 273 ? -27.589 -32.669 4.692 1.00 30.02 273 LYS A N 1
ATOM 2053 C CA . LYS A 1 273 ? -28.539 -33.780 4.859 1.00 30.02 273 LYS A CA 1
ATOM 2054 C C . LYS A 1 273 ? -28.650 -34.788 3.712 1.00 30.02 273 LYS A C 1
ATOM 2056 O O . LYS A 1 273 ? -29.487 -35.678 3.809 1.00 30.02 273 LYS A O 1
ATOM 2061 N N . VAL A 1 274 ? -27.811 -34.734 2.674 1.00 29.25 274 VAL A N 1
ATOM 2062 C CA . VAL A 1 274 ? -27.811 -35.771 1.618 1.00 29.25 274 VAL A CA 1
ATOM 2063 C C . VAL A 1 274 ? -26.381 -36.179 1.263 1.00 29.25 274 VAL A C 1
ATOM 2065 O O . VAL A 1 274 ? -25.860 -35.857 0.204 1.00 29.25 274 VAL A O 1
ATOM 2068 N N . ALA A 1 275 ? -25.744 -36.932 2.158 1.00 30.42 275 ALA A N 1
ATOM 2069 C CA . ALA A 1 275 ? -24.451 -37.576 1.916 1.00 30.42 275 ALA A CA 1
ATOM 2070 C C . ALA A 1 275 ? -24.566 -38.906 1.129 1.00 30.42 275 ALA A C 1
ATOM 2072 O O . ALA A 1 275 ? -23.715 -39.778 1.267 1.00 30.42 275 ALA A O 1
ATOM 2073 N N . THR A 1 276 ? -25.617 -39.121 0.326 1.00 33.03 276 THR A N 1
ATOM 2074 C CA . THR A 1 276 ? -25.875 -40.434 -0.308 1.00 33.03 276 THR A CA 1
ATOM 2075 C C . THR A 1 276 ? -26.470 -40.364 -1.721 1.00 33.03 276 THR A C 1
ATOM 2077 O O . THR A 1 276 ? -27.344 -41.158 -2.066 1.00 33.03 276 THR A O 1
ATOM 2080 N N . SER A 1 277 ? -26.001 -39.460 -2.591 1.00 38.12 277 SER A N 1
ATOM 2081 C CA . SER A 1 277 ? -26.324 -39.560 -4.028 1.00 38.12 277 SER A CA 1
ATOM 2082 C C . SER A 1 277 ? -25.077 -39.555 -4.912 1.00 38.12 277 SER A C 1
ATOM 2084 O O . SER A 1 277 ? -24.148 -38.774 -4.708 1.00 38.12 277 SER A O 1
ATOM 2086 N N . ALA A 1 278 ? -25.066 -40.455 -5.901 1.00 35.09 278 ALA A N 1
ATOM 2087 C CA . ALA A 1 278 ? -23.940 -40.731 -6.798 1.00 35.09 278 ALA A CA 1
ATOM 2088 C C . ALA A 1 278 ? -23.459 -39.507 -7.607 1.00 35.09 278 ALA A C 1
ATOM 2090 O O . ALA A 1 278 ? -22.320 -39.477 -8.061 1.00 35.09 278 ALA A O 1
ATOM 2091 N N . SER A 1 279 ? -24.287 -38.468 -7.745 1.00 38.47 279 SER A N 1
ATOM 2092 C CA . SER A 1 279 ? -23.925 -37.206 -8.400 1.00 38.47 279 SER A CA 1
ATOM 2093 C C . SER A 1 279 ? -22.984 -36.327 -7.568 1.00 38.47 279 SER A C 1
ATOM 2095 O O . SER A 1 279 ? -22.206 -35.572 -8.142 1.00 38.47 279 SER A O 1
ATOM 2097 N N . GLY A 1 280 ? -23.018 -36.431 -6.233 1.00 32.78 280 GLY A N 1
ATOM 2098 C CA . GLY A 1 280 ? -22.105 -35.693 -5.350 1.00 32.78 280 GLY A CA 1
ATOM 2099 C C . GLY A 1 280 ? -20.682 -36.256 -5.369 1.00 32.78 280 GLY A C 1
ATOM 2100 O O . GLY A 1 280 ? -19.720 -35.497 -5.343 1.00 32.78 280 GLY A O 1
ATOM 2101 N N . ALA A 1 281 ? -20.551 -37.579 -5.504 1.00 32.94 281 ALA A N 1
ATOM 2102 C CA . ALA A 1 281 ? -19.256 -38.243 -5.631 1.00 32.94 281 ALA A CA 1
ATOM 2103 C C . ALA A 1 281 ? -18.558 -37.889 -6.956 1.00 32.94 281 ALA A C 1
ATOM 2105 O O . ALA A 1 281 ? -17.379 -37.568 -6.943 1.00 32.94 281 ALA A O 1
ATOM 2106 N N . ALA A 1 282 ? -19.298 -37.834 -8.071 1.00 39.97 282 ALA A N 1
ATOM 2107 C CA . ALA A 1 282 ? -18.749 -37.453 -9.377 1.00 39.97 282 ALA A CA 1
ATOM 2108 C C . ALA A 1 282 ? -18.320 -35.973 -9.451 1.00 39.97 282 ALA A C 1
ATOM 2110 O O . ALA A 1 282 ? -17.348 -35.637 -10.123 1.00 39.97 282 ALA A O 1
ATOM 2111 N N . ALA A 1 283 ? -19.024 -35.078 -8.749 1.00 37.62 283 ALA A N 1
ATOM 2112 C CA . ALA A 1 283 ? -18.636 -33.670 -8.646 1.00 37.62 283 ALA A CA 1
ATOM 2113 C C . ALA A 1 283 ? -17.394 -33.479 -7.759 1.00 37.62 283 ALA A C 1
ATOM 2115 O O . ALA A 1 283 ? -16.530 -32.673 -8.092 1.00 37.62 283 ALA A O 1
ATOM 2116 N N . ALA A 1 284 ? -17.274 -34.255 -6.676 1.00 34.16 284 ALA A N 1
ATOM 2117 C CA . ALA A 1 284 ? -16.083 -34.273 -5.831 1.00 34.16 284 ALA A CA 1
ATOM 2118 C C . ALA A 1 284 ? -14.862 -34.869 -6.558 1.00 34.16 284 ALA A C 1
ATOM 2120 O O . ALA A 1 284 ? -13.770 -34.328 -6.438 1.00 34.16 284 ALA A O 1
ATOM 2121 N N . GLU A 1 285 ? -15.044 -35.919 -7.367 1.00 35.38 285 GLU A N 1
ATOM 2122 C CA . GLU A 1 285 ? -13.988 -36.487 -8.223 1.00 35.38 285 GLU A CA 1
ATOM 2123 C C . GLU A 1 285 ? -13.520 -35.495 -9.295 1.00 35.38 285 GLU A C 1
ATOM 2125 O O . GLU A 1 285 ? -12.325 -35.385 -9.553 1.00 35.38 285 GLU A O 1
ATOM 2130 N N . LYS A 1 286 ? -14.443 -34.725 -9.888 1.00 40.34 286 LYS A N 1
ATOM 2131 C CA . LYS A 1 286 ? -14.100 -33.700 -10.881 1.00 40.34 286 LYS A CA 1
ATOM 2132 C C . LYS A 1 286 ? -13.387 -32.495 -10.257 1.00 40.34 286 LYS A C 1
ATOM 2134 O O . LYS A 1 286 ? -12.420 -32.008 -10.829 1.00 40.34 286 LYS A O 1
ATOM 2139 N N . ALA A 1 287 ? -13.815 -32.060 -9.072 1.00 36.50 287 ALA A N 1
ATOM 2140 C CA . ALA A 1 287 ? -13.141 -31.001 -8.322 1.00 36.50 287 ALA A CA 1
ATOM 2141 C C . ALA A 1 287 ? -11.751 -31.439 -7.830 1.00 36.50 287 ALA A C 1
ATOM 2143 O O . ALA A 1 287 ? -10.818 -30.644 -7.860 1.00 36.50 287 ALA A O 1
ATOM 2144 N N . ALA A 1 288 ? -11.589 -32.706 -7.435 1.00 35.69 288 ALA A N 1
ATOM 2145 C CA . ALA A 1 288 ? -10.284 -33.273 -7.108 1.00 35.69 288 ALA A CA 1
ATOM 2146 C C . ALA A 1 288 ? -9.371 -33.355 -8.344 1.00 35.69 288 ALA A C 1
ATOM 2148 O O . ALA A 1 288 ? -8.195 -33.035 -8.240 1.00 35.69 288 ALA A O 1
ATOM 2149 N N . ALA A 1 289 ? -9.912 -33.695 -9.520 1.00 39.59 289 ALA A N 1
ATOM 2150 C CA . ALA A 1 289 ? -9.156 -33.710 -10.774 1.00 39.59 289 ALA A CA 1
ATOM 2151 C C . ALA A 1 289 ? -8.724 -32.303 -11.241 1.00 39.59 289 ALA A C 1
ATOM 2153 O O . ALA A 1 289 ? -7.615 -32.143 -11.742 1.00 39.59 289 ALA A O 1
ATOM 2154 N N . GLU A 1 290 ? -9.559 -31.276 -11.048 1.00 39.16 290 GLU A N 1
ATOM 2155 C CA . GLU A 1 290 ? -9.218 -29.877 -11.366 1.00 39.16 290 GLU A CA 1
ATOM 2156 C C . GLU A 1 290 ? -8.256 -29.268 -10.323 1.00 39.16 290 GLU A C 1
ATOM 2158 O O . GLU A 1 290 ? -7.345 -28.525 -10.684 1.00 39.16 290 GLU A O 1
ATOM 2163 N N . ALA A 1 291 ? -8.378 -29.644 -9.044 1.00 35.53 291 ALA A N 1
ATOM 2164 C CA . ALA A 1 291 ? -7.407 -29.292 -8.005 1.00 35.53 291 ALA A CA 1
ATOM 2165 C C . ALA A 1 291 ? -6.044 -29.972 -8.228 1.00 35.53 291 ALA A C 1
ATOM 2167 O O . ALA A 1 291 ? -5.013 -29.332 -8.029 1.00 35.53 291 ALA A O 1
ATOM 2168 N N . ASP A 1 292 ? -6.024 -31.220 -8.707 1.00 37.84 292 ASP A N 1
ATOM 2169 C CA . ASP A 1 292 ? -4.801 -31.911 -9.134 1.00 37.84 292 ASP A CA 1
ATOM 2170 C C . ASP A 1 292 ? -4.178 -31.250 -10.375 1.00 37.84 292 ASP A C 1
ATOM 2172 O O . ASP A 1 292 ? -2.955 -31.217 -10.504 1.00 37.84 292 ASP A O 1
ATOM 2176 N N . GLU A 1 293 ? -4.979 -30.662 -11.267 1.00 39.72 293 GLU A N 1
ATOM 2177 C CA . GLU A 1 293 ? -4.491 -29.910 -12.427 1.00 39.72 293 GLU A CA 1
ATOM 2178 C C . GLU A 1 293 ? -3.889 -28.553 -12.029 1.00 39.72 293 GLU A C 1
ATOM 2180 O O . GLU A 1 293 ? -2.806 -28.201 -12.499 1.00 39.72 293 GLU A O 1
ATOM 2185 N N . VAL A 1 294 ? -4.507 -27.834 -11.088 1.00 37.84 294 VAL A N 1
ATOM 2186 C CA . VAL A 1 294 ? -3.938 -26.609 -10.501 1.00 37.84 294 VAL A CA 1
ATOM 2187 C C . VAL A 1 294 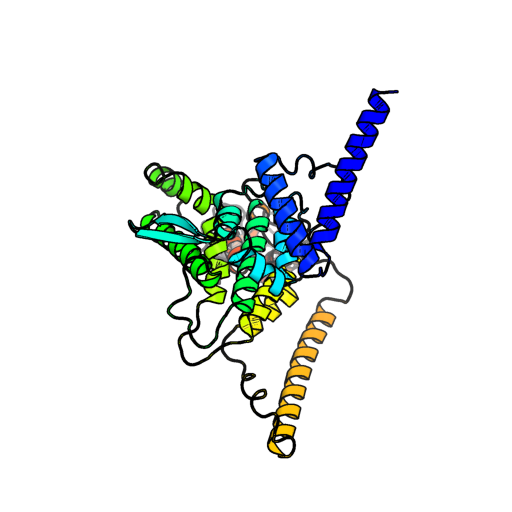? -2.687 -26.925 -9.680 1.00 37.84 294 VAL A C 1
ATOM 2189 O O . VAL A 1 294 ? -1.683 -26.225 -9.799 1.00 37.84 294 VAL A O 1
ATOM 2192 N N . ALA A 1 295 ? -2.687 -28.014 -8.909 1.00 38.22 295 ALA A N 1
ATOM 2193 C CA . ALA A 1 295 ? -1.510 -28.482 -8.185 1.00 38.22 295 ALA A CA 1
ATOM 2194 C C . ALA A 1 295 ? -0.391 -28.905 -9.147 1.00 38.22 295 ALA A C 1
ATOM 2196 O O . ALA A 1 295 ? 0.773 -28.616 -8.880 1.00 38.22 295 ALA A O 1
ATOM 2197 N N . ARG A 1 296 ? -0.718 -29.518 -10.291 1.00 42.47 296 ARG A N 1
ATOM 2198 C CA . ARG A 1 296 ? 0.236 -29.852 -11.358 1.00 42.47 296 ARG A CA 1
ATOM 2199 C C . ARG A 1 296 ? 0.833 -28.598 -11.989 1.00 42.47 296 ARG A C 1
ATOM 2201 O O . ARG A 1 296 ? 2.052 -28.533 -12.089 1.00 42.47 296 ARG A O 1
ATOM 2208 N N . VAL A 1 297 ? 0.023 -27.599 -12.345 1.00 40.91 297 VAL A N 1
ATOM 2209 C CA . VAL A 1 297 ? 0.501 -26.315 -12.898 1.00 40.91 297 VAL A CA 1
ATOM 2210 C C . VAL A 1 297 ? 1.348 -25.559 -11.871 1.00 40.91 297 VAL A C 1
ATOM 2212 O O . VAL A 1 297 ? 2.434 -25.089 -12.196 1.00 40.91 297 VAL A O 1
ATOM 2215 N N . ALA A 1 298 ? 0.930 -25.521 -10.606 1.00 37.22 298 ALA A N 1
ATOM 2216 C CA . ALA A 1 298 ? 1.703 -24.921 -9.521 1.00 37.22 298 ALA A CA 1
ATOM 2217 C C . ALA A 1 298 ? 3.028 -25.661 -9.272 1.00 37.22 298 ALA A C 1
ATOM 2219 O O . ALA A 1 298 ? 4.036 -25.037 -8.942 1.00 37.22 298 ALA A O 1
ATOM 2220 N N . ASN A 1 299 ? 3.060 -26.985 -9.445 1.00 38.75 299 ASN A N 1
ATOM 2221 C CA . ASN A 1 299 ? 4.278 -27.779 -9.308 1.00 38.75 299 ASN A CA 1
ATOM 2222 C C . ASN A 1 299 ? 5.167 -27.692 -10.564 1.00 38.75 299 ASN A C 1
ATOM 2224 O O . ASN A 1 299 ? 6.385 -27.721 -10.433 1.00 38.75 299 ASN A O 1
ATOM 2228 N N . GLU A 1 300 ? 4.602 -27.511 -11.761 1.00 43.03 300 GLU A N 1
ATOM 2229 C CA . GLU A 1 300 ? 5.328 -27.186 -13.000 1.00 43.03 300 GLU A CA 1
ATOM 2230 C C . GLU A 1 300 ? 5.975 -25.800 -12.905 1.00 43.03 300 GLU A C 1
ATOM 2232 O O . GLU A 1 300 ? 7.156 -25.671 -13.215 1.00 43.03 300 GLU A O 1
ATOM 2237 N N . ILE A 1 301 ? 5.266 -24.801 -12.367 1.00 36.53 301 ILE A N 1
ATOM 2238 C CA . ILE A 1 301 ? 5.812 -23.470 -12.056 1.00 36.53 301 ILE A CA 1
ATOM 2239 C C . ILE A 1 301 ? 6.909 -23.587 -10.993 1.00 36.53 301 ILE A C 1
ATOM 2241 O O . ILE A 1 301 ? 8.011 -23.095 -11.193 1.00 36.53 301 ILE A O 1
ATOM 2245 N N . ARG A 1 302 ? 6.684 -24.325 -9.902 1.00 38.31 302 ARG A N 1
ATOM 2246 C CA . ARG A 1 302 ? 7.706 -24.582 -8.868 1.00 38.31 302 ARG A CA 1
ATOM 2247 C C . ARG A 1 302 ? 8.955 -25.280 -9.420 1.00 38.31 302 ARG A C 1
ATOM 2249 O O . ARG A 1 302 ? 10.068 -24.977 -9.001 1.00 38.31 302 ARG A O 1
ATOM 2256 N N . THR A 1 303 ? 8.780 -26.202 -10.364 1.00 43.09 303 THR A N 1
ATOM 2257 C CA . THR A 1 303 ? 9.881 -26.929 -11.017 1.00 43.09 303 THR A CA 1
ATOM 2258 C C . THR A 1 303 ? 10.597 -26.053 -12.050 1.00 43.09 303 THR A C 1
ATOM 2260 O O . THR A 1 303 ? 11.808 -26.177 -12.204 1.00 43.09 303 THR A O 1
ATOM 2263 N N . ALA A 1 304 ? 9.880 -25.137 -12.710 1.00 39.72 304 ALA A N 1
ATOM 2264 C CA . ALA A 1 304 ? 10.440 -24.151 -13.635 1.00 39.72 304 ALA A CA 1
ATOM 2265 C C . ALA A 1 304 ? 11.184 -23.007 -12.920 1.00 39.72 304 ALA A C 1
ATOM 2267 O O . ALA A 1 304 ? 12.155 -22.486 -13.459 1.00 39.72 304 ALA A O 1
ATOM 2268 N N . VAL A 1 305 ? 10.753 -22.639 -11.709 1.00 38.78 305 VAL A N 1
ATOM 2269 C CA . VAL A 1 305 ? 11.302 -21.526 -10.911 1.00 38.78 305 VAL A CA 1
ATOM 2270 C C . VAL A 1 305 ? 12.413 -21.990 -9.949 1.00 38.78 305 VAL A C 1
ATOM 2272 O O . VAL A 1 305 ? 13.244 -21.188 -9.536 1.00 38.78 305 VAL A O 1
ATOM 2275 N N . GLY A 1 306 ? 12.505 -23.296 -9.666 1.00 36.09 306 GLY A N 1
ATOM 2276 C CA . GLY A 1 306 ? 13.553 -23.895 -8.835 1.00 36.09 306 GLY A CA 1
ATOM 2277 C C . GLY A 1 306 ? 13.318 -23.685 -7.334 1.00 36.09 306 GLY A C 1
ATOM 2278 O O . GLY A 1 306 ? 12.958 -22.606 -6.881 1.00 36.09 306 GLY A O 1
ATOM 2279 N N . ALA A 1 307 ? 13.536 -24.731 -6.531 1.00 33.81 307 ALA A N 1
ATOM 2280 C CA . ALA A 1 307 ? 13.210 -24.761 -5.096 1.00 33.81 307 ALA A CA 1
ATOM 2281 C C . ALA A 1 307 ? 14.081 -23.850 -4.197 1.00 33.81 307 ALA A C 1
ATOM 2283 O O . ALA A 1 307 ? 13.933 -23.863 -2.977 1.00 33.81 307 ALA A O 1
ATOM 2284 N N . GLU A 1 308 ? 14.978 -23.060 -4.781 1.00 41.03 308 GLU A N 1
ATOM 2285 C CA . GLU A 1 308 ? 15.895 -22.176 -4.070 1.00 41.03 308 GLU A CA 1
ATOM 2286 C C . GLU A 1 308 ? 16.032 -20.859 -4.844 1.00 41.03 308 GLU A C 1
ATOM 2288 O O . GLU A 1 308 ? 16.888 -20.804 -5.718 1.00 41.03 308 GLU A O 1
ATOM 2293 N N . SER A 1 309 ? 15.238 -19.804 -4.594 1.00 37.62 309 SER A N 1
ATOM 2294 C CA . SER A 1 309 ? 15.602 -18.426 -5.003 1.00 37.62 309 SER A CA 1
ATOM 2295 C C . SER A 1 309 ? 14.665 -17.324 -4.499 1.00 37.62 309 SER A C 1
ATOM 2297 O O . SER A 1 309 ? 13.458 -17.486 -4.396 1.00 37.62 309 SER A O 1
ATOM 2299 N N . ARG A 1 310 ? 15.289 -16.178 -4.213 1.00 44.03 310 ARG A N 1
ATOM 2300 C CA . ARG A 1 310 ? 14.765 -14.903 -3.701 1.00 44.03 310 ARG A CA 1
ATOM 2301 C C . ARG A 1 310 ? 13.729 -14.275 -4.645 1.00 44.03 310 ARG A C 1
ATOM 2303 O O . ARG A 1 310 ? 13.920 -14.309 -5.858 1.00 44.03 310 ARG A O 1
ATOM 2310 N N . ILE A 1 311 ? 12.683 -13.658 -4.083 1.00 42.56 311 ILE A N 1
ATOM 2311 C CA . ILE A 1 311 ? 11.644 -12.941 -4.843 1.00 42.56 311 ILE A CA 1
ATOM 2312 C C . ILE A 1 311 ? 12.293 -11.866 -5.728 1.00 42.56 311 ILE A C 1
ATOM 2314 O O . ILE A 1 311 ? 13.177 -11.122 -5.298 1.00 42.56 311 ILE A O 1
ATOM 2318 N N . SER A 1 312 ? 11.869 -11.826 -6.991 1.00 59.62 312 SER A N 1
ATOM 2319 C CA . SER A 1 312 ? 12.388 -10.908 -8.003 1.00 59.62 312 SER A CA 1
ATOM 2320 C C . SER A 1 312 ? 11.798 -9.511 -7.815 1.00 59.62 312 SER A C 1
ATOM 2322 O O . SER A 1 312 ? 10.585 -9.343 -7.789 1.00 59.62 312 SER A O 1
ATOM 2324 N N . ARG A 1 313 ? 12.671 -8.508 -7.700 1.00 77.69 313 ARG A N 1
ATOM 2325 C CA . ARG A 1 313 ? 12.325 -7.087 -7.544 1.00 77.69 313 ARG A CA 1
ATOM 2326 C C . ARG A 1 313 ? 11.469 -6.579 -8.715 1.00 77.69 313 ARG A C 1
ATOM 2328 O O . ARG A 1 313 ? 11.825 -6.843 -9.864 1.00 77.69 313 ARG A O 1
ATOM 2335 N N . MET A 1 314 ? 10.391 -5.844 -8.434 1.00 83.69 314 MET A N 1
ATOM 2336 C CA . MET A 1 314 ? 9.539 -5.183 -9.440 1.00 83.69 314 MET A CA 1
ATOM 2337 C C . MET A 1 314 ? 10.225 -3.948 -10.039 1.00 83.69 314 MET A C 1
ATOM 2339 O O . MET A 1 314 ? 11.090 -3.358 -9.394 1.00 83.69 314 MET A O 1
ATOM 2343 N N . VAL A 1 315 ? 9.868 -3.581 -11.274 1.00 85.06 315 VAL A N 1
ATOM 2344 C CA . VAL A 1 315 ? 10.364 -2.363 -11.936 1.00 85.06 315 VAL A CA 1
ATOM 2345 C C . VAL A 1 315 ? 9.694 -1.127 -11.338 1.00 85.06 315 VAL A C 1
ATOM 2347 O O . VAL A 1 315 ? 8.469 -1.038 -11.330 1.00 85.06 315 VAL A O 1
ATOM 2350 N N . THR A 1 316 ? 10.491 -0.146 -10.917 1.00 83.44 316 THR A N 1
ATOM 2351 C CA . THR A 1 316 ? 10.011 1.193 -10.528 1.00 83.44 316 THR A CA 1
ATOM 2352 C C . THR A 1 316 ? 10.379 2.250 -11.575 1.00 83.44 316 THR A C 1
ATOM 2354 O O . THR A 1 316 ? 11.130 1.985 -12.517 1.00 83.44 316 THR A O 1
ATOM 2357 N N . ALA A 1 317 ? 9.875 3.479 -11.424 1.00 79.94 317 ALA A N 1
ATOM 2358 C CA . ALA A 1 317 ? 10.259 4.594 -12.294 1.00 79.94 317 ALA A CA 1
ATOM 2359 C C . ALA A 1 317 ? 11.781 4.858 -12.277 1.00 79.94 317 ALA A C 1
ATOM 2361 O O . ALA A 1 317 ? 12.370 5.134 -13.327 1.00 79.94 317 ALA A O 1
ATOM 2362 N N . ASP A 1 318 ? 12.425 4.686 -11.119 1.00 82.00 318 ASP A N 1
ATOM 2363 C CA . ASP A 1 318 ? 13.870 4.867 -10.947 1.00 82.00 318 ASP A CA 1
ATOM 2364 C C . ASP A 1 318 ? 14.694 3.840 -11.724 1.00 82.00 318 ASP A C 1
ATOM 2366 O O . ASP A 1 318 ? 15.711 4.183 -12.337 1.00 82.00 318 ASP A O 1
ATOM 2370 N N . ASP A 1 319 ? 14.231 2.589 -11.784 1.00 84.00 319 ASP A N 1
ATOM 2371 C CA . ASP A 1 319 ? 14.880 1.545 -12.583 1.00 84.00 319 ASP A CA 1
ATOM 2372 C C . ASP A 1 319 ? 14.918 1.886 -14.072 1.00 84.00 319 ASP A C 1
ATOM 2374 O O . ASP A 1 319 ? 15.826 1.474 -14.796 1.00 84.00 319 ASP A O 1
ATOM 2378 N N . LEU A 1 320 ? 13.949 2.673 -14.534 1.00 90.06 320 LEU A N 1
ATOM 2379 C CA . LEU A 1 320 ? 13.789 3.041 -15.934 1.00 90.06 320 LEU A CA 1
ATOM 2380 C C . LEU A 1 320 ? 14.569 4.305 -16.326 1.00 90.06 320 LEU A C 1
ATOM 2382 O O . LEU A 1 320 ? 14.634 4.638 -17.519 1.00 90.06 320 LEU A O 1
ATOM 2386 N N . LEU A 1 321 ? 15.213 4.979 -15.364 1.00 86.62 321 LEU A N 1
ATOM 2387 C CA . LEU A 1 321 ? 16.135 6.089 -15.631 1.00 86.62 321 LEU A CA 1
ATOM 2388 C C . LEU A 1 321 ? 17.374 5.621 -16.400 1.00 86.62 321 LEU A C 1
ATOM 2390 O O . LEU A 1 321 ? 17.979 6.400 -17.141 1.00 86.62 321 LEU A O 1
ATOM 2394 N N . ARG A 1 322 ? 17.761 4.349 -16.243 1.00 88.44 322 ARG A N 1
ATOM 2395 C CA . ARG A 1 322 ? 18.931 3.762 -16.901 1.00 88.44 322 ARG A CA 1
ATOM 2396 C C . ARG A 1 322 ? 18.524 2.578 -17.761 1.00 88.44 322 ARG A C 1
ATOM 2398 O O . ARG A 1 322 ? 17.905 1.629 -17.303 1.00 88.44 322 ARG A O 1
ATOM 2405 N N . ARG A 1 323 ? 18.938 2.618 -19.025 1.00 91.62 323 ARG A N 1
ATOM 2406 C CA . ARG A 1 323 ? 18.732 1.513 -19.959 1.00 91.62 323 ARG A CA 1
ATOM 2407 C C . ARG A 1 323 ? 19.594 0.310 -19.535 1.00 91.62 323 ARG A C 1
ATOM 2409 O O . ARG A 1 323 ? 20.787 0.512 -19.285 1.00 91.62 323 ARG A O 1
ATOM 2416 N N . PRO A 1 324 ? 19.041 -0.917 -19.468 1.00 93.88 324 PRO A N 1
ATOM 2417 C CA . PRO A 1 324 ? 19.833 -2.106 -19.191 1.00 93.88 324 PRO A CA 1
ATOM 2418 C C . PRO A 1 324 ? 20.945 -2.308 -20.225 1.00 93.88 324 PRO A C 1
ATOM 2420 O O . PRO A 1 324 ? 20.906 -1.790 -21.344 1.00 93.88 324 PRO A O 1
ATOM 2423 N N . ASN A 1 325 ? 21.963 -3.076 -19.849 1.00 93.62 325 ASN A N 1
ATOM 2424 C CA . ASN A 1 325 ? 23.046 -3.416 -20.763 1.00 93.62 325 ASN A CA 1
ATOM 2425 C C . ASN A 1 325 ? 22.690 -4.656 -21.587 1.00 93.62 325 ASN A C 1
ATOM 2427 O O . ASN A 1 325 ? 22.238 -5.660 -21.039 1.00 93.62 325 ASN A O 1
ATOM 2431 N N . LEU A 1 326 ? 22.993 -4.600 -22.886 1.00 95.06 326 LEU A N 1
ATOM 2432 C CA . LEU A 1 326 ? 22.947 -5.766 -23.764 1.00 95.06 326 LEU A CA 1
ATOM 2433 C C . LEU A 1 326 ? 24.053 -6.770 -23.413 1.00 95.06 326 LEU A C 1
ATOM 2435 O O . LEU A 1 326 ? 25.241 -6.407 -23.363 1.00 95.06 326 LEU A O 1
ATOM 2439 N N . TRP A 1 327 ? 23.672 -8.033 -23.252 1.00 95.44 327 TRP A N 1
ATOM 2440 C CA . TRP A 1 327 ? 24.564 -9.157 -23.019 1.00 95.44 327 TRP A CA 1
ATOM 2441 C C . TRP A 1 327 ? 25.468 -9.422 -24.220 1.00 95.44 327 TRP A C 1
ATOM 2443 O O . TRP A 1 327 ? 25.167 -9.088 -25.367 1.00 95.44 327 TRP A O 1
ATOM 2453 N N . VAL A 1 328 ? 26.616 -10.039 -23.945 1.00 93.94 328 VAL A N 1
ATOM 2454 C CA . VAL A 1 328 ? 27.582 -10.411 -24.987 1.00 93.94 328 VAL A CA 1
ATOM 2455 C C . VAL A 1 328 ? 26.974 -11.431 -25.955 1.00 93.94 328 VAL A C 1
ATOM 2457 O O . VAL A 1 328 ? 27.203 -11.327 -27.157 1.00 93.94 328 VAL A O 1
ATOM 2460 N N . THR A 1 329 ? 26.167 -12.367 -25.447 1.00 93.56 329 THR A N 1
ATOM 2461 C CA . THR A 1 329 ? 25.461 -13.380 -26.245 1.00 93.56 329 THR A CA 1
ATOM 2462 C C . THR A 1 329 ? 24.405 -12.750 -27.143 1.00 93.56 329 THR A C 1
ATOM 2464 O O . THR A 1 329 ? 24.479 -12.922 -28.355 1.00 93.56 329 THR A O 1
ATOM 2467 N N . THR A 1 330 ? 23.525 -11.909 -26.592 1.00 96.06 330 THR A N 1
ATOM 2468 C CA . THR A 1 330 ? 22.515 -11.182 -27.373 1.00 96.06 330 THR A CA 1
ATOM 2469 C C . THR A 1 330 ? 23.157 -10.343 -28.478 1.00 96.06 330 THR A C 1
ATOM 2471 O O . THR A 1 330 ? 22.714 -10.359 -29.621 1.00 96.06 330 THR A O 1
ATOM 2474 N N . LYS A 1 331 ? 24.264 -9.645 -28.189 1.00 96.75 331 LYS A N 1
ATOM 2475 C CA . LYS A 1 331 ? 25.024 -8.899 -29.209 1.00 96.75 331 LYS A CA 1
ATOM 2476 C C . LYS A 1 331 ? 25.521 -9.791 -30.347 1.00 96.75 331 LYS A C 1
ATOM 2478 O O . LYS A 1 331 ? 25.465 -9.376 -31.503 1.00 96.75 331 LYS A O 1
ATOM 2483 N N . ALA A 1 332 ? 26.024 -10.983 -30.035 1.00 96.00 332 ALA A N 1
ATOM 2484 C CA . ALA A 1 332 ? 26.466 -11.937 -31.047 1.00 96.00 332 ALA A CA 1
ATOM 2485 C C . ALA A 1 332 ? 25.286 -12.422 -31.901 1.00 96.00 332 ALA A C 1
ATOM 2487 O O . ALA A 1 332 ? 25.370 -12.368 -33.123 1.00 96.00 332 ALA A O 1
ATOM 2488 N N . GLU A 1 333 ? 24.163 -12.772 -31.274 1.00 97.75 333 GLU A N 1
ATOM 2489 C CA . GLU A 1 333 ? 22.945 -13.223 -31.958 1.00 97.75 333 GLU A CA 1
ATOM 2490 C C . GLU A 1 333 ? 22.373 -12.151 -32.894 1.00 97.75 333 GLU A C 1
ATOM 2492 O O . GLU A 1 333 ? 22.060 -12.448 -34.047 1.00 97.75 333 GLU A O 1
ATOM 2497 N N . ILE A 1 334 ? 22.325 -10.888 -32.453 1.00 97.81 334 ILE A N 1
ATOM 2498 C CA . ILE A 1 334 ? 21.906 -9.763 -33.303 1.00 97.81 334 ILE A CA 1
ATOM 2499 C C . ILE A 1 334 ? 22.833 -9.639 -34.516 1.00 97.81 334 ILE A C 1
ATOM 2501 O O . ILE A 1 334 ? 22.366 -9.511 -35.648 1.00 97.81 334 ILE A O 1
ATOM 2505 N N . ARG A 1 335 ? 24.156 -9.692 -34.304 1.00 96.88 335 ARG A N 1
ATOM 2506 C CA . ARG A 1 335 ? 25.128 -9.614 -35.404 1.00 96.88 335 ARG A CA 1
ATOM 2507 C C . ARG A 1 335 ? 25.009 -10.802 -36.347 1.00 96.88 335 ARG A C 1
ATOM 2509 O O . ARG A 1 335 ? 25.211 -10.621 -37.541 1.00 96.88 335 ARG A O 1
ATOM 2516 N N . ASP A 1 336 ? 24.737 -12.001 -35.858 1.00 97.00 336 ASP A N 1
ATOM 2517 C CA . ASP A 1 336 ? 24.649 -13.202 -36.687 1.00 97.00 336 ASP A CA 1
ATOM 2518 C C . ASP A 1 336 ? 23.369 -13.233 -37.520 1.00 97.00 336 ASP A C 1
ATOM 2520 O O . ASP A 1 336 ? 23.425 -13.605 -38.692 1.00 97.00 336 ASP A O 1
ATOM 2524 N N . ALA A 1 337 ? 22.257 -12.754 -36.959 1.00 96.62 337 ALA A N 1
ATOM 2525 C CA . ALA A 1 337 ? 20.981 -12.627 -37.659 1.00 96.62 337 ALA A CA 1
ATOM 2526 C C . ALA A 1 337 ? 20.927 -11.439 -38.638 1.00 96.62 337 ALA A C 1
ATOM 2528 O O . ALA A 1 337 ? 20.073 -11.414 -39.528 1.00 96.62 337 ALA A O 1
ATOM 2529 N N . ALA A 1 338 ? 21.805 -10.444 -38.484 1.00 97.12 338 ALA A N 1
ATOM 2530 C CA . ALA A 1 338 ? 21.782 -9.242 -39.307 1.00 97.12 338 ALA A CA 1
ATOM 2531 C C . ALA A 1 338 ? 22.142 -9.527 -40.782 1.00 97.12 338 ALA A C 1
ATOM 2533 O O . ALA A 1 338 ? 23.083 -10.281 -41.054 1.00 97.12 338 ALA A O 1
ATOM 2534 N N . PRO A 1 339 ? 21.461 -8.878 -41.747 1.00 96.25 339 PRO A N 1
ATOM 2535 C CA . PRO A 1 339 ? 21.827 -8.953 -43.156 1.00 96.25 339 PRO A CA 1
ATOM 2536 C C . PRO A 1 339 ? 23.256 -8.453 -43.391 1.00 96.25 339 PRO A C 1
ATOM 2538 O O . PRO A 1 339 ? 23.652 -7.406 -42.873 1.00 96.25 339 PRO A O 1
ATOM 2541 N N . LYS A 1 340 ? 24.027 -9.196 -44.191 1.00 96.88 340 LYS A N 1
ATOM 2542 C CA . LYS A 1 340 ? 25.433 -8.901 -44.487 1.00 96.88 340 LYS A CA 1
ATOM 2543 C C . LYS A 1 340 ? 25.734 -9.011 -45.973 1.00 96.88 340 LYS A C 1
ATOM 2545 O O . LYS A 1 340 ? 25.114 -9.787 -46.701 1.00 96.88 340 LYS A O 1
ATOM 2550 N N . THR A 1 341 ? 26.735 -8.260 -46.402 1.00 96.81 341 THR A N 1
ATOM 2551 C CA . THR A 1 341 ? 27.398 -8.435 -47.694 1.00 96.81 341 THR A CA 1
ATOM 2552 C C . THR A 1 341 ? 28.343 -9.642 -47.661 1.00 96.81 341 THR A C 1
ATOM 2554 O O . THR A 1 341 ? 28.607 -10.219 -46.604 1.00 96.81 341 THR A O 1
ATOM 2557 N N . ALA A 1 342 ? 28.891 -10.018 -48.820 1.00 95.38 342 ALA A N 1
ATOM 2558 C CA . ALA A 1 342 ? 29.878 -11.097 -48.918 1.00 95.38 342 ALA A CA 1
ATOM 2559 C C . ALA A 1 342 ? 31.160 -10.822 -48.105 1.00 95.38 342 ALA A C 1
ATOM 2561 O O . ALA A 1 342 ? 31.796 -11.765 -47.639 1.00 95.38 342 ALA A O 1
ATOM 2562 N N . ASP A 1 343 ? 31.499 -9.546 -47.897 1.00 93.94 343 ASP A N 1
ATOM 2563 C CA . ASP A 1 343 ? 32.680 -9.111 -47.144 1.00 93.94 343 ASP A CA 1
ATOM 2564 C C . ASP A 1 343 ? 32.431 -9.057 -45.622 1.00 93.94 343 ASP A C 1
ATOM 2566 O O . ASP A 1 343 ? 33.339 -8.766 -44.844 1.00 93.94 343 ASP A O 1
ATOM 2570 N N . GLY A 1 344 ? 31.208 -9.370 -45.175 1.00 95.25 344 GLY A N 1
ATOM 2571 C CA . GLY A 1 344 ? 30.828 -9.390 -43.761 1.00 95.25 344 GLY A CA 1
ATOM 2572 C C . GLY A 1 344 ? 30.376 -8.040 -43.196 1.00 95.25 344 GLY A C 1
ATOM 2573 O O . GLY A 1 344 ? 30.065 -7.964 -42.006 1.00 95.25 344 GLY A O 1
ATOM 2574 N N . ASP A 1 345 ? 30.298 -6.999 -44.028 1.00 97.44 345 ASP A N 1
ATOM 2575 C CA . ASP A 1 345 ? 29.704 -5.711 -43.658 1.00 97.44 345 ASP A CA 1
ATOM 2576 C C . ASP A 1 345 ? 28.183 -5.809 -43.564 1.00 97.44 345 ASP A C 1
ATOM 2578 O O . ASP A 1 345 ? 27.559 -6.543 -44.333 1.00 97.44 345 ASP A O 1
ATOM 2582 N N . PHE A 1 346 ? 27.586 -5.073 -42.628 1.00 98.06 346 PHE A N 1
ATOM 2583 C CA . PHE A 1 346 ? 26.147 -5.116 -42.380 1.00 98.06 346 PHE A CA 1
ATOM 2584 C C . PHE A 1 346 ? 25.380 -4.305 -43.419 1.00 98.06 346 PHE A C 1
ATOM 2586 O O . PHE A 1 346 ? 25.913 -3.370 -44.009 1.00 98.06 346 PHE A O 1
ATOM 2593 N N . ILE A 1 347 ? 24.114 -4.648 -43.626 1.00 97.38 347 ILE A N 1
ATOM 2594 C CA . ILE A 1 347 ? 23.180 -3.846 -44.414 1.00 97.38 347 ILE A CA 1
ATOM 2595 C C . ILE A 1 347 ? 22.140 -3.291 -43.444 1.00 97.38 347 ILE A C 1
ATOM 2597 O O . ILE A 1 347 ? 21.417 -4.067 -42.819 1.00 97.38 347 ILE A O 1
ATOM 2601 N N . ASP A 1 348 ? 22.087 -1.966 -43.312 1.00 96.25 348 ASP A N 1
ATOM 2602 C CA . ASP A 1 348 ? 21.121 -1.267 -42.460 1.00 96.25 348 ASP A CA 1
ATOM 2603 C C . ASP A 1 348 ? 19.693 -1.528 -42.983 1.00 96.25 348 ASP A C 1
ATOM 2605 O O . ASP A 1 348 ? 19.392 -1.159 -44.124 1.00 96.25 348 ASP A O 1
ATOM 2609 N N . PRO A 1 349 ? 18.797 -2.153 -42.195 1.00 95.38 349 PRO A N 1
ATOM 2610 C CA . PRO A 1 349 ? 17.458 -2.505 -42.669 1.00 95.38 349 PRO A CA 1
ATOM 2611 C C . PRO A 1 349 ? 16.546 -1.311 -42.970 1.00 95.38 349 PRO A C 1
ATOM 2613 O O . PRO A 1 349 ? 15.629 -1.447 -43.780 1.00 95.38 349 PRO A O 1
ATOM 2616 N N . ASN A 1 350 ? 16.784 -0.150 -42.355 1.00 93.88 350 ASN A N 1
ATOM 2617 C CA . ASN A 1 350 ? 15.967 1.046 -42.560 1.00 93.88 350 ASN A CA 1
ATOM 2618 C C . ASN A 1 350 ? 16.350 1.771 -43.856 1.00 93.88 350 ASN A C 1
ATOM 2620 O O . ASN A 1 350 ? 15.497 2.368 -44.514 1.00 93.88 350 ASN A O 1
ATOM 2624 N N . THR A 1 351 ? 17.635 1.744 -44.224 1.00 94.06 351 THR A N 1
ATOM 2625 C CA . THR A 1 351 ? 18.166 2.540 -45.348 1.00 94.06 351 THR A CA 1
ATOM 2626 C C . THR A 1 351 ? 18.644 1.715 -46.541 1.00 94.06 351 THR A C 1
ATOM 2628 O O . THR A 1 351 ? 18.800 2.257 -47.636 1.00 94.06 351 THR A O 1
ATOM 2631 N N . GLY A 1 352 ? 18.907 0.422 -46.347 1.00 95.25 352 GLY A N 1
ATOM 2632 C CA . GLY A 1 352 ? 19.546 -0.458 -47.325 1.00 95.25 352 GLY A CA 1
ATOM 2633 C C . GLY A 1 352 ? 21.032 -0.165 -47.559 1.00 95.25 352 GLY A C 1
ATOM 2634 O O . GLY A 1 352 ? 21.623 -0.728 -48.481 1.00 95.25 352 GLY A O 1
ATOM 2635 N N . GLN A 1 353 ? 21.643 0.727 -46.774 1.00 95.38 353 GLN A N 1
ATOM 2636 C CA . GLN A 1 353 ? 23.050 1.094 -46.929 1.00 95.38 353 GLN A CA 1
ATOM 2637 C C . GLN A 1 353 ? 23.976 0.023 -46.352 1.00 95.38 353 GLN A C 1
ATOM 2639 O O . GLN A 1 353 ? 23.665 -0.617 -45.350 1.00 95.38 353 GLN A O 1
ATOM 2644 N N . ILE A 1 354 ? 25.138 -0.148 -46.985 1.00 97.12 354 ILE A N 1
ATOM 2645 C CA . ILE A 1 354 ? 26.207 -1.009 -46.473 1.00 97.12 354 ILE A CA 1
ATOM 2646 C C . ILE A 1 354 ? 26.951 -0.244 -45.376 1.00 97.12 354 ILE A C 1
ATOM 2648 O O . ILE A 1 354 ? 27.455 0.853 -45.617 1.00 97.12 354 ILE A O 1
ATOM 2652 N N . VAL A 1 355 ? 27.040 -0.845 -44.193 1.00 96.31 355 VAL A N 1
ATOM 2653 C CA . VAL A 1 355 ? 27.669 -0.284 -42.997 1.00 96.31 355 VAL A CA 1
ATOM 2654 C C . VAL A 1 355 ? 28.858 -1.159 -42.607 1.00 96.31 355 VAL A C 1
ATOM 2656 O O . VAL A 1 355 ? 28.669 -2.349 -42.319 1.00 96.31 355 VAL A O 1
ATOM 2659 N N . PRO A 1 356 ? 30.081 -0.599 -42.541 1.00 96.69 356 PRO A N 1
ATOM 2660 C CA . PRO A 1 356 ? 31.247 -1.371 -42.147 1.00 96.69 356 PRO A CA 1
ATOM 2661 C C . PRO A 1 356 ? 31.050 -2.048 -40.789 1.00 96.69 356 PRO A C 1
ATOM 2663 O O . PRO A 1 356 ? 30.615 -1.425 -39.812 1.00 96.69 356 PRO A O 1
ATOM 2666 N N . SER A 1 357 ? 31.404 -3.330 -40.709 1.00 94.00 357 SER A N 1
ATOM 2667 C CA . SER A 1 357 ? 31.150 -4.162 -39.520 1.00 94.00 357 SER A CA 1
ATOM 2668 C C . SER A 1 357 ? 31.799 -3.651 -38.222 1.00 94.00 357 SER A C 1
ATOM 2670 O O . SER A 1 357 ? 31.382 -4.043 -37.124 1.00 94.00 357 SER A O 1
ATOM 2672 N N . THR A 1 358 ? 32.805 -2.780 -38.351 1.00 94.19 358 THR A N 1
ATOM 2673 C CA . THR A 1 358 ? 33.570 -2.136 -37.274 1.00 94.19 358 THR A CA 1
ATOM 2674 C C . THR A 1 358 ? 32.889 -0.910 -36.671 1.00 94.19 358 THR A C 1
ATOM 2676 O O . THR A 1 358 ? 33.225 -0.544 -35.546 1.00 94.19 358 THR A O 1
ATOM 2679 N N . VAL A 1 359 ? 31.952 -0.279 -37.388 1.00 95.44 359 VAL A N 1
ATOM 2680 C CA . VAL A 1 359 ? 31.275 0.953 -36.939 1.00 95.44 359 VAL A CA 1
ATOM 2681 C C . VAL A 1 359 ? 29.775 0.780 -36.732 1.00 95.44 359 VAL A C 1
ATOM 2683 O O . VAL A 1 359 ? 29.166 1.626 -36.084 1.00 95.44 359 VAL A O 1
ATOM 2686 N N . ALA A 1 360 ? 29.184 -0.302 -37.243 1.00 95.75 360 ALA A N 1
ATOM 2687 C CA . ALA A 1 360 ? 27.762 -0.582 -37.088 1.00 95.75 360 ALA A CA 1
ATOM 2688 C C . ALA A 1 360 ? 27.327 -0.627 -35.612 1.00 95.75 360 ALA A C 1
ATOM 2690 O O . ALA 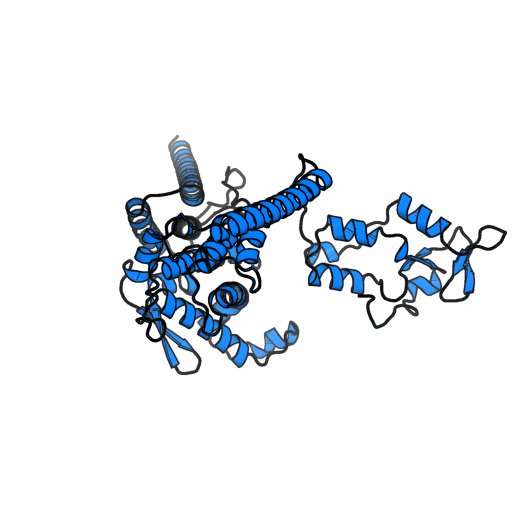A 1 360 ? 28.028 -1.177 -34.753 1.00 95.75 360 ALA A O 1
ATOM 2691 N N . GLN A 1 361 ? 26.146 -0.077 -35.331 1.00 96.00 361 GLN A N 1
ATOM 2692 C CA . GLN A 1 361 ? 25.578 0.033 -33.986 1.00 96.00 361 GLN A CA 1
ATOM 2693 C C . GLN A 1 361 ? 24.350 -0.862 -33.814 1.00 96.00 361 GLN A C 1
ATOM 2695 O O . GLN A 1 361 ? 23.720 -1.259 -34.788 1.00 96.00 361 GLN A O 1
ATOM 2700 N N . TYR A 1 362 ? 24.009 -1.166 -32.561 1.00 96.56 362 TYR A N 1
ATOM 2701 C CA . TYR A 1 362 ? 22.770 -1.861 -32.211 1.00 96.56 362 TYR A CA 1
ATOM 2702 C C . TYR A 1 362 ? 21.644 -0.831 -32.065 1.00 96.56 362 TYR A C 1
ATOM 2704 O O . TYR A 1 362 ? 21.622 -0.079 -31.084 1.00 96.56 362 TYR A O 1
ATOM 2712 N N . GLY A 1 363 ? 20.740 -0.795 -33.039 1.00 95.25 363 GLY A N 1
ATOM 2713 C CA . GLY A 1 363 ? 19.499 -0.022 -33.002 1.00 95.25 363 GLY A CA 1
ATOM 2714 C C . GLY A 1 363 ? 18.321 -0.896 -32.577 1.00 95.25 363 GLY A C 1
ATOM 2715 O O . GLY A 1 363 ? 18.362 -2.119 -32.737 1.00 95.25 363 GLY A O 1
ATOM 2716 N N . HIS A 1 364 ? 17.278 -0.290 -32.010 1.00 95.25 364 HIS A N 1
ATOM 2717 C CA . HIS A 1 364 ? 16.007 -0.996 -31.837 1.00 95.25 364 HIS A CA 1
ATOM 2718 C C . HIS A 1 364 ? 15.260 -1.030 -33.165 1.00 95.25 364 HIS A C 1
ATOM 2720 O O . HIS A 1 364 ? 15.323 -0.082 -33.943 1.00 95.25 364 HIS A O 1
ATOM 2726 N N . LYS A 1 365 ? 14.496 -2.094 -33.395 1.00 95.88 365 LYS A N 1
ATOM 2727 C CA . LYS A 1 365 ? 13.517 -2.099 -34.481 1.00 95.88 365 LYS A CA 1
ATOM 2728 C C . LYS A 1 365 ? 12.408 -1.075 -34.199 1.00 95.88 365 LYS A C 1
ATOM 2730 O O . LYS A 1 365 ? 12.068 -0.878 -33.028 1.00 95.88 365 LYS A O 1
ATOM 2735 N N . PRO A 1 366 ? 11.796 -0.485 -35.242 1.00 95.06 366 PRO A N 1
ATOM 2736 C CA . PRO A 1 366 ? 10.676 0.436 -35.066 1.00 95.06 366 PRO A CA 1
ATOM 2737 C C . PRO A 1 366 ? 9.552 -0.188 -34.221 1.00 95.06 366 PRO A C 1
ATOM 2739 O O . PRO A 1 366 ? 9.141 -1.324 -34.471 1.00 95.06 366 PRO A O 1
ATOM 2742 N N . GLY A 1 367 ? 9.075 0.543 -33.215 1.00 95.12 367 GLY A N 1
ATOM 2743 C CA . GLY A 1 367 ? 8.065 0.120 -32.239 1.00 95.12 367 GLY A CA 1
ATOM 2744 C C . GLY A 1 367 ? 8.634 -0.524 -30.967 1.00 95.12 367 GLY A C 1
ATOM 2745 O O . GLY A 1 367 ? 7.889 -0.734 -30.008 1.00 95.12 367 GLY A O 1
ATOM 2746 N N . TYR A 1 368 ? 9.933 -0.829 -30.929 1.00 96.31 368 TYR A N 1
ATOM 2747 C CA . TYR A 1 368 ? 10.624 -1.415 -29.772 1.00 96.31 368 TYR A CA 1
ATOM 2748 C C . TYR A 1 368 ? 11.603 -0.438 -29.118 1.00 96.31 368 TYR A C 1
ATOM 2750 O O . TYR A 1 368 ? 12.562 -0.836 -28.459 1.00 96.31 368 TYR A O 1
ATOM 2758 N N . GLU A 1 369 ? 11.385 0.859 -29.301 1.00 94.75 369 GLU A N 1
ATOM 2759 C CA . GLU A 1 369 ? 12.225 1.899 -28.731 1.00 94.75 369 GLU A CA 1
ATOM 2760 C C . GLU A 1 369 ? 12.223 1.835 -27.201 1.00 94.75 369 GLU A C 1
ATOM 2762 O O . GLU A 1 369 ? 11.269 1.376 -26.568 1.00 94.75 369 GLU A O 1
ATOM 2767 N N . TRP A 1 370 ? 13.256 2.399 -26.567 1.00 94.25 370 TRP A N 1
ATOM 2768 C CA . TRP A 1 370 ? 13.350 2.387 -25.103 1.00 94.25 370 TRP A CA 1
ATOM 2769 C C . TRP A 1 370 ? 12.112 3.004 -24.434 1.00 94.25 370 TRP A C 1
ATOM 2771 O O . TRP A 1 370 ? 11.641 2.499 -23.419 1.00 94.25 370 TRP A O 1
ATOM 2781 N N . ARG A 1 371 ? 11.527 4.052 -25.032 1.00 93.50 371 ARG A N 1
ATOM 2782 C CA . ARG A 1 371 ? 10.271 4.653 -24.552 1.00 93.50 371 ARG A CA 1
ATOM 2783 C C . ARG A 1 371 ? 9.108 3.651 -24.515 1.00 93.50 371 ARG A C 1
ATOM 2785 O O . ARG A 1 371 ? 8.323 3.687 -23.574 1.00 93.50 371 ARG A O 1
ATOM 2792 N N . CYS A 1 372 ? 9.032 2.750 -25.492 1.00 95.06 372 CYS A N 1
ATOM 2793 C CA . CYS A 1 372 ? 7.989 1.738 -25.602 1.00 95.06 372 CYS A CA 1
ATOM 2794 C C . CYS A 1 372 ? 8.197 0.608 -24.598 1.00 95.06 372 CYS A C 1
ATOM 2796 O O . CYS A 1 372 ? 7.255 0.211 -23.918 1.00 95.06 372 CYS A O 1
ATOM 2798 N N . ILE A 1 373 ? 9.443 0.158 -24.429 1.00 95.56 373 ILE A N 1
ATOM 2799 C CA . ILE A 1 373 ? 9.790 -0.863 -23.433 1.00 95.56 373 ILE A CA 1
ATOM 2800 C C . ILE A 1 373 ? 9.469 -0.367 -22.018 1.00 95.56 373 ILE A C 1
ATOM 2802 O O . ILE A 1 373 ? 8.874 -1.108 -21.243 1.00 95.56 373 ILE A O 1
ATOM 2806 N N . LYS A 1 374 ? 9.777 0.899 -21.696 1.00 94.44 374 LYS A N 1
ATOM 2807 C CA . LYS A 1 374 ? 9.410 1.511 -20.406 1.00 94.44 374 LYS A CA 1
ATOM 2808 C C . LYS A 1 374 ? 7.903 1.489 -20.160 1.00 94.44 374 LYS A C 1
ATOM 2810 O O . LYS A 1 374 ? 7.464 1.039 -19.108 1.00 94.44 374 LYS A O 1
ATOM 2815 N N . ALA A 1 375 ? 7.125 1.970 -21.131 1.00 90.75 375 ALA A N 1
ATOM 2816 C CA . ALA A 1 375 ? 5.672 2.025 -21.013 1.00 90.75 375 ALA A CA 1
ATOM 2817 C C . ALA A 1 375 ? 5.068 0.625 -20.829 1.00 90.75 375 ALA A C 1
ATOM 2819 O O . ALA A 1 375 ? 4.196 0.444 -19.985 1.00 90.75 375 ALA A O 1
ATOM 2820 N N . LYS A 1 376 ? 5.578 -0.367 -21.571 1.00 93.00 376 LYS A N 1
ATOM 2821 C CA . LYS A 1 376 ? 5.160 -1.768 -21.466 1.00 93.00 376 LYS A CA 1
ATOM 2822 C C . LYS A 1 376 ? 5.531 -2.388 -20.118 1.00 93.00 376 LYS A C 1
ATOM 2824 O O . LYS A 1 376 ? 4.698 -3.050 -19.514 1.00 93.00 376 LYS A O 1
ATOM 2829 N N . ALA A 1 377 ? 6.745 -2.142 -19.627 1.00 92.88 377 ALA A N 1
ATOM 2830 C CA . ALA A 1 377 ? 7.201 -2.671 -18.345 1.00 92.88 377 ALA A CA 1
ATOM 2831 C C . ALA A 1 377 ? 6.361 -2.154 -17.167 1.00 92.88 377 ALA A C 1
ATOM 2833 O O . ALA A 1 377 ? 6.028 -2.934 -16.278 1.00 92.88 377 ALA A O 1
ATOM 2834 N N . LEU A 1 378 ? 5.984 -0.869 -17.186 1.00 85.62 378 LEU A N 1
ATOM 2835 C CA . LEU A 1 378 ? 5.116 -0.280 -16.163 1.00 85.62 378 LEU A CA 1
ATOM 2836 C C . LEU A 1 378 ? 3.675 -0.781 -16.282 1.00 85.62 378 LEU A C 1
ATOM 2838 O O . LEU A 1 378 ? 3.104 -1.223 -15.291 1.00 85.62 378 LEU A O 1
ATOM 2842 N N . SER A 1 379 ? 3.093 -0.763 -17.486 1.00 85.56 379 SER A N 1
ATOM 2843 C CA . SER A 1 379 ? 1.688 -1.152 -17.671 1.00 85.56 379 SER A CA 1
ATOM 2844 C C . SER A 1 379 ? 1.426 -2.638 -17.426 1.00 85.56 379 SER A C 1
ATOM 2846 O O . SER A 1 379 ? 0.304 -3.013 -17.100 1.00 85.56 379 SER A O 1
ATOM 2848 N N . GLN A 1 380 ? 2.447 -3.484 -17.578 1.00 87.69 380 GLN A N 1
ATOM 2849 C CA . GLN A 1 380 ? 2.350 -4.929 -17.369 1.00 87.69 380 GLN A CA 1
ATOM 2850 C C . GLN A 1 380 ? 2.937 -5.395 -16.031 1.00 87.69 380 GLN A C 1
ATOM 2852 O O . GLN A 1 380 ? 2.994 -6.601 -15.800 1.00 87.69 380 GLN A O 1
ATOM 2857 N N . GLY A 1 381 ? 3.404 -4.480 -15.173 1.00 84.50 381 GLY A N 1
ATOM 2858 C CA . GLY A 1 381 ? 3.976 -4.827 -13.871 1.00 84.50 381 GLY A CA 1
ATOM 2859 C C . GLY A 1 381 ? 5.160 -5.792 -13.979 1.00 84.50 381 GLY A C 1
ATOM 2860 O O . GLY A 1 381 ? 5.163 -6.855 -13.365 1.00 84.50 381 GLY A O 1
ATOM 2861 N N . TRP A 1 382 ? 6.158 -5.479 -14.804 1.00 91.56 382 TRP A N 1
ATOM 2862 C CA . TRP A 1 382 ? 7.309 -6.368 -14.975 1.00 91.56 382 TRP A CA 1
ATOM 2863 C C . TRP A 1 382 ? 8.221 -6.405 -13.746 1.00 91.56 382 TRP A C 1
ATOM 2865 O O . TRP A 1 382 ? 8.421 -5.408 -13.051 1.00 91.56 382 TRP A O 1
ATOM 2875 N N . THR A 1 383 ? 8.869 -7.555 -13.537 1.00 89.75 383 THR A N 1
ATOM 2876 C CA . THR A 1 383 ? 10.048 -7.636 -12.667 1.00 89.75 383 THR A CA 1
ATOM 2877 C C . THR A 1 383 ? 11.268 -7.048 -13.370 1.00 89.75 383 THR A C 1
ATOM 2879 O O . THR A 1 383 ? 11.349 -7.012 -14.599 1.00 89.75 383 THR A O 1
ATOM 2882 N N . VAL A 1 384 ? 12.267 -6.623 -12.600 1.00 86.56 384 VAL A N 1
ATOM 2883 C CA . VAL A 1 384 ? 13.551 -6.135 -13.127 1.00 86.56 384 VAL A CA 1
ATOM 2884 C C . VAL A 1 384 ? 14.226 -7.210 -13.972 1.00 86.56 384 VAL A C 1
ATOM 2886 O O . VAL A 1 384 ? 14.825 -6.893 -14.995 1.00 86.56 384 VAL A O 1
ATOM 2889 N N . GLN A 1 385 ? 14.093 -8.482 -13.585 1.00 87.81 385 GLN A N 1
ATOM 2890 C CA . GLN A 1 385 ? 14.614 -9.589 -14.378 1.00 87.81 385 GLN A CA 1
ATOM 2891 C C . GLN A 1 385 ? 13.843 -9.741 -15.693 1.00 87.81 385 GLN A C 1
ATOM 2893 O O . GLN A 1 385 ? 14.478 -9.803 -16.737 1.00 87.81 385 GLN A O 1
ATOM 2898 N N . ALA A 1 386 ? 12.507 -9.685 -15.675 1.00 91.00 386 ALA A N 1
ATOM 2899 C CA . ALA A 1 386 ? 11.701 -9.725 -16.897 1.00 91.00 386 ALA A CA 1
ATOM 2900 C C . ALA A 1 386 ? 12.021 -8.552 -17.841 1.00 91.00 386 ALA A C 1
ATOM 2902 O O . ALA A 1 386 ? 12.122 -8.745 -19.051 1.00 91.00 386 ALA A O 1
ATOM 2903 N N . LEU A 1 387 ? 12.261 -7.354 -17.295 1.00 95.06 387 LEU A N 1
ATOM 2904 C CA . LEU A 1 387 ? 12.745 -6.208 -18.063 1.00 95.06 387 LEU A CA 1
ATOM 2905 C C . LEU A 1 387 ? 14.113 -6.486 -18.688 1.00 95.06 387 LEU A C 1
ATOM 2907 O O . LEU A 1 387 ? 14.297 -6.209 -19.869 1.00 95.06 387 LEU A O 1
ATOM 2911 N N . ILE A 1 388 ? 15.071 -7.009 -17.919 1.00 94.00 388 ILE A N 1
ATOM 2912 C CA . ILE A 1 388 ? 16.411 -7.339 -18.422 1.00 94.00 388 ILE A CA 1
ATOM 2913 C C . ILE A 1 388 ? 16.328 -8.413 -19.509 1.00 94.00 388 ILE A C 1
ATOM 2915 O O . ILE A 1 388 ? 16.991 -8.266 -20.533 1.00 94.00 388 ILE A O 1
ATOM 2919 N N . ASP A 1 389 ? 15.520 -9.449 -19.308 1.00 94.62 389 ASP A N 1
ATOM 2920 C CA . ASP A 1 389 ? 15.365 -10.564 -20.239 1.00 94.62 389 ASP A CA 1
ATOM 2921 C C . ASP A 1 389 ? 14.716 -10.094 -21.540 1.00 94.62 389 ASP A C 1
ATOM 2923 O O . ASP A 1 389 ? 15.272 -10.313 -22.614 1.00 94.62 389 ASP A O 1
ATOM 2927 N N . TYR A 1 390 ? 13.605 -9.354 -21.455 1.00 96.06 390 TYR A N 1
ATOM 2928 C CA . TYR A 1 390 ? 12.959 -8.764 -22.627 1.00 96.06 390 TYR A CA 1
ATOM 2929 C C . TYR A 1 390 ? 13.892 -7.797 -23.357 1.00 96.06 390 TYR A C 1
ATOM 2931 O O . TYR A 1 390 ? 13.997 -7.810 -24.579 1.00 96.06 390 TYR A O 1
ATOM 2939 N N . PHE A 1 391 ? 14.624 -6.970 -22.611 1.00 95.88 391 PHE A N 1
ATOM 2940 C CA . PHE A 1 391 ? 15.594 -6.044 -23.179 1.00 95.88 391 PHE A CA 1
ATOM 2941 C C . PHE A 1 391 ? 16.767 -6.755 -23.872 1.00 95.88 391 PHE A C 1
ATOM 2943 O O . PHE A 1 391 ? 17.415 -6.161 -24.735 1.00 95.88 391 PHE A O 1
ATOM 2950 N N . ASN A 1 392 ? 17.044 -8.007 -23.503 1.00 97.38 392 ASN A N 1
ATOM 2951 C CA . ASN A 1 392 ? 18.073 -8.856 -24.094 1.00 97.38 392 ASN A CA 1
ATOM 2952 C C . ASN A 1 392 ? 17.526 -9.863 -25.117 1.00 97.38 392 ASN A C 1
ATOM 2954 O O . ASN A 1 392 ? 18.282 -10.731 -25.559 1.00 97.38 392 ASN A O 1
ATOM 2958 N N . ASP A 1 393 ? 16.272 -9.721 -25.554 1.00 97.25 393 ASP A N 1
ATOM 2959 C CA . ASP A 1 393 ? 15.752 -10.441 -26.714 1.00 97.25 393 ASP A CA 1
ATOM 2960 C C . ASP A 1 393 ? 16.410 -9.888 -27.998 1.00 97.25 393 ASP A C 1
ATOM 2962 O O . ASP A 1 393 ? 16.199 -8.722 -28.342 1.00 97.25 393 ASP A O 1
ATOM 2966 N N . PRO A 1 394 ? 17.208 -10.670 -28.750 1.00 97.56 394 PRO A N 1
ATOM 2967 C CA . PRO A 1 394 ? 17.840 -10.187 -29.978 1.00 97.56 394 PRO A CA 1
ATOM 2968 C C . PRO A 1 394 ? 16.820 -9.790 -31.058 1.00 97.56 394 PRO A C 1
ATOM 2970 O O . PRO A 1 394 ? 17.148 -9.009 -31.956 1.00 97.56 394 PRO A O 1
ATOM 2973 N N . ALA A 1 395 ? 15.585 -10.298 -30.996 1.00 96.94 395 ALA A N 1
ATOM 2974 C CA . ALA A 1 395 ? 14.572 -10.075 -32.018 1.00 96.94 395 ALA A CA 1
ATOM 2975 C C . ALA A 1 395 ? 14.104 -8.617 -32.096 1.00 96.94 395 ALA A C 1
ATOM 2977 O O . ALA A 1 395 ? 13.632 -8.207 -33.160 1.00 96.94 395 ALA A O 1
ATOM 2978 N N . ILE A 1 396 ? 14.272 -7.827 -31.031 1.00 96.75 396 ILE A N 1
ATOM 2979 C CA . ILE A 1 396 ? 13.850 -6.418 -30.986 1.00 96.75 396 ILE A CA 1
ATOM 2980 C C . ILE A 1 396 ? 14.927 -5.446 -31.496 1.00 96.75 396 ILE A C 1
ATOM 2982 O O . ILE A 1 396 ? 14.714 -4.233 -31.503 1.00 96.75 396 ILE A O 1
ATOM 2986 N N . TYR A 1 397 ? 16.072 -5.963 -31.953 1.00 97.62 397 TYR A N 1
ATOM 2987 C CA . TYR A 1 397 ? 17.215 -5.172 -32.406 1.00 97.62 397 TYR A CA 1
ATOM 2988 C C . TYR A 1 397 ? 17.571 -5.404 -33.870 1.00 97.62 397 TYR A C 1
ATOM 2990 O O . TYR A 1 397 ? 17.240 -6.424 -34.477 1.00 97.62 397 TYR A O 1
ATOM 2998 N N . GLN A 1 398 ? 18.314 -4.451 -34.422 1.00 96.94 398 GLN A N 1
ATOM 2999 C CA . GLN A 1 398 ? 18.935 -4.537 -35.736 1.00 96.94 398 GLN A CA 1
ATOM 3000 C C . GLN A 1 398 ? 20.278 -3.795 -35.774 1.00 96.94 398 GLN A C 1
ATOM 3002 O O . GLN A 1 398 ? 20.577 -2.971 -34.909 1.00 96.94 398 GLN A O 1
ATOM 3007 N N . MET A 1 399 ? 21.113 -4.124 -36.764 1.00 97.44 399 MET A N 1
ATOM 3008 C CA . MET A 1 399 ? 22.383 -3.431 -36.994 1.00 97.44 399 MET A CA 1
ATOM 3009 C C . MET A 1 399 ? 22.146 -2.213 -37.885 1.00 97.44 399 MET A C 1
ATOM 3011 O O . MET A 1 399 ? 21.610 -2.356 -38.981 1.00 97.44 399 MET A O 1
ATOM 3015 N N . GLU A 1 400 ? 22.565 -1.038 -37.428 1.00 95.75 400 GLU A N 1
ATOM 3016 C CA . GLU A 1 400 ? 22.279 0.238 -38.091 1.00 95.75 400 GLU A CA 1
ATOM 3017 C C . GLU A 1 400 ? 23.536 1.078 -38.318 1.00 95.75 400 GLU A C 1
ATOM 3019 O O . GLU A 1 400 ? 24.546 0.949 -37.607 1.00 95.75 400 GLU A O 1
ATOM 3024 N N . ASP A 1 401 ? 23.451 1.976 -39.301 1.00 95.69 401 ASP A N 1
ATOM 3025 C CA . ASP A 1 401 ? 24.422 3.049 -39.472 1.00 95.69 401 ASP A CA 1
ATOM 3026 C C . ASP A 1 401 ? 24.380 4.008 -38.262 1.00 95.69 401 ASP A C 1
ATOM 3028 O O . ASP A 1 401 ? 23.291 4.401 -37.828 1.00 95.69 401 ASP A O 1
ATOM 3032 N N . PRO A 1 402 ? 25.538 4.436 -37.715 1.00 94.62 402 PRO A N 1
ATOM 3033 C CA . PRO A 1 402 ? 25.582 5.344 -36.573 1.00 94.62 402 PRO A CA 1
ATOM 3034 C C . PRO A 1 402 ? 24.776 6.635 -36.737 1.00 94.62 402 PRO A C 1
ATOM 3036 O O . PRO A 1 402 ? 24.190 7.100 -35.760 1.00 94.62 402 PRO A O 1
ATOM 3039 N N . VAL A 1 403 ? 24.760 7.229 -37.935 1.00 93.38 403 VAL A N 1
ATOM 3040 C CA . VAL A 1 403 ? 24.056 8.492 -38.195 1.00 93.38 403 VAL A CA 1
ATOM 3041 C C . VAL A 1 403 ? 22.551 8.254 -38.207 1.00 93.38 403 VAL A C 1
ATOM 3043 O O . VAL A 1 403 ? 21.808 9.032 -37.608 1.00 93.38 403 VAL A O 1
ATOM 3046 N N . SER A 1 404 ? 22.100 7.168 -38.840 1.00 89.56 404 SER A N 1
ATOM 3047 C CA . SER A 1 404 ? 20.687 6.772 -38.852 1.00 89.56 404 SER A CA 1
ATOM 3048 C C . SER A 1 404 ? 20.170 6.487 -37.441 1.00 89.56 404 SER A C 1
ATOM 3050 O O . SER A 1 404 ? 19.197 7.119 -37.026 1.00 89.56 404 SER A O 1
ATOM 3052 N N . ASN A 1 405 ? 20.863 5.630 -36.686 1.00 92.06 405 ASN A N 1
ATOM 3053 C CA . ASN A 1 405 ? 20.480 5.219 -35.332 1.00 92.06 405 ASN A CA 1
ATOM 3054 C C . ASN A 1 405 ? 20.377 6.415 -34.370 1.00 92.06 405 ASN A C 1
ATOM 3056 O O . ASN A 1 405 ? 19.382 6.593 -33.674 1.00 92.06 405 ASN A O 1
ATOM 3060 N N . GLN A 1 406 ? 21.379 7.301 -34.373 1.00 91.06 406 GLN A N 1
ATOM 3061 C CA . GLN A 1 406 ? 21.411 8.467 -33.477 1.00 91.06 406 GLN A CA 1
ATOM 3062 C C . GLN A 1 406 ? 20.419 9.567 -33.867 1.00 91.06 406 GLN A C 1
ATOM 3064 O O . GLN A 1 406 ? 20.126 10.446 -33.061 1.00 91.06 406 GLN A O 1
ATOM 3069 N N . SER A 1 407 ? 19.917 9.557 -35.104 1.00 91.25 407 SER A N 1
ATOM 3070 C CA . SER A 1 407 ? 18.952 10.562 -35.554 1.00 91.25 407 SER A CA 1
ATOM 3071 C C . SER A 1 407 ? 17.534 10.318 -35.039 1.00 91.25 407 SER A C 1
ATOM 3073 O O . SER A 1 407 ? 16.705 11.217 -35.166 1.00 91.25 407 SER A O 1
ATOM 3075 N N . HIS A 1 408 ? 17.241 9.115 -34.527 1.00 87.56 408 HIS A N 1
ATOM 3076 C CA . HIS A 1 408 ? 15.898 8.662 -34.141 1.00 87.56 408 HIS A CA 1
ATOM 3077 C C . HIS A 1 408 ? 14.844 8.761 -35.267 1.00 87.56 408 HIS A C 1
ATOM 3079 O O . HIS A 1 408 ? 13.652 8.601 -35.030 1.00 87.56 408 HIS A O 1
ATOM 3085 N N . ARG A 1 409 ? 15.256 9.000 -36.523 1.00 91.56 409 ARG A N 1
ATOM 3086 C CA . ARG A 1 409 ? 14.350 9.256 -37.660 1.00 91.56 409 ARG A CA 1
ATOM 3087 C C . ARG A 1 409 ? 13.427 8.081 -37.987 1.00 91.56 409 ARG A C 1
ATOM 3089 O O . ARG A 1 409 ? 12.370 8.299 -38.570 1.00 91.56 409 ARG A O 1
ATOM 3096 N N . TYR A 1 410 ? 13.869 6.863 -37.695 1.00 91.50 410 TYR A N 1
ATOM 3097 C CA . TYR A 1 410 ? 13.151 5.631 -38.024 1.00 91.50 410 TYR A CA 1
ATOM 3098 C C . TYR A 1 410 ? 12.464 5.003 -36.810 1.00 91.50 410 TYR A C 1
ATOM 3100 O O . TYR A 1 410 ? 11.956 3.891 -36.917 1.00 91.50 410 TYR A O 1
ATOM 3108 N N . GLU A 1 411 ? 12.428 5.702 -35.672 1.00 91.19 411 GLU A N 1
ATOM 3109 C CA . GLU A 1 411 ? 11.570 5.302 -34.561 1.00 91.19 411 GLU A CA 1
ATOM 3110 C C . GLU A 1 411 ? 10.099 5.398 -34.992 1.00 91.19 411 GLU A C 1
ATOM 3112 O O . GLU A 1 411 ? 9.698 6.326 -35.698 1.00 91.19 411 GLU A O 1
ATOM 3117 N N . ALA A 1 412 ? 9.290 4.416 -34.606 1.00 92.25 412 ALA A N 1
ATOM 3118 C CA . ALA A 1 412 ? 7.857 4.436 -34.860 1.00 92.25 412 ALA A CA 1
ATOM 3119 C C . ALA A 1 412 ? 7.173 5.379 -33.873 1.00 92.25 412 ALA A C 1
ATOM 3121 O O . ALA A 1 412 ? 7.615 5.490 -32.736 1.00 92.25 412 ALA A O 1
ATOM 3122 N N . ASP A 1 413 ? 6.046 5.987 -34.252 1.00 89.38 413 ASP A N 1
ATOM 3123 C CA . ASP A 1 413 ? 5.188 6.716 -33.304 1.00 89.38 413 ASP A CA 1
ATOM 3124 C C . ASP A 1 413 ? 4.402 5.751 -32.399 1.00 89.38 413 ASP A C 1
ATOM 3126 O O . ASP A 1 413 ? 4.143 6.041 -31.227 1.00 89.38 413 ASP A O 1
ATOM 3130 N N . VAL A 1 414 ? 4.085 4.563 -32.922 1.00 92.06 414 VAL A N 1
ATOM 3131 C CA . VAL A 1 414 ? 3.291 3.528 -32.251 1.00 92.06 414 VAL A CA 1
ATOM 3132 C C . VAL A 1 414 ? 4.200 2.424 -31.721 1.00 92.06 414 VAL A C 1
ATOM 3134 O O . VAL A 1 414 ? 5.000 1.861 -32.465 1.00 92.06 414 VAL A O 1
ATOM 3137 N N . CYS A 1 415 ? 4.039 2.092 -30.441 1.00 92.12 415 CYS A N 1
ATOM 3138 C CA . CYS A 1 415 ? 4.766 1.000 -29.808 1.00 92.12 415 CYS A CA 1
ATOM 3139 C C . CYS A 1 415 ? 4.244 -0.365 -30.268 1.00 92.12 415 CYS A C 1
ATOM 3141 O O . CYS A 1 415 ? 3.035 -0.569 -30.389 1.00 92.12 415 CYS A O 1
ATOM 3143 N N . ALA A 1 416 ? 5.158 -1.308 -30.483 1.00 85.75 416 ALA A N 1
ATOM 3144 C CA . ALA A 1 416 ? 4.820 -2.703 -30.704 1.00 85.75 416 ALA A CA 1
ATOM 3145 C C . ALA A 1 416 ? 4.301 -3.297 -29.384 1.00 85.75 416 ALA A C 1
ATOM 3147 O O . ALA A 1 416 ? 5.035 -3.365 -28.394 1.00 85.75 416 ALA A O 1
ATOM 3148 N N . ILE A 1 417 ? 3.011 -3.647 -29.366 1.00 63.97 417 ILE A N 1
ATOM 3149 C CA . ILE A 1 417 ? 2.298 -4.170 -28.189 1.00 63.97 417 ILE A CA 1
ATOM 3150 C C . ILE A 1 417 ? 2.679 -5.627 -27.955 1.00 63.97 417 ILE A C 1
ATOM 3152 O O . ILE A 1 417 ? 2.590 -6.421 -28.916 1.00 63.97 417 ILE A O 1
#

pLDDT: mean 72.18, std 23.51, range [25.23, 98.06]

Radius of gyration: 27.89 Å; chains: 1; bounding box: 64×67×85 Å

Sequence (417 aa):
NADADAQQRTDQDLANKQNLLLLLSRGYWSTEFLEAITAAYWEFDRQEGDDAWPGAESDDAKYAPAPTGTYLTDGILALTAALTANPEASAWAFTAFQPGTETLTYDDDEHAIGKFTHYLFFEHEFPGGSDDGSVGMTASLTALSSAIDATADPSDESDAPAGSPLSDSRVLEGLANSLQDQSECSWNPLDYGHCVVEALGVAFDWVQRWGHSVLDILSLATFIPPPFDVIGIGAAATNATWYAIEGDYTNAGLSLAVAVPGLVFTKLVKSSKVATSASGAAAAEKAAAEADEVARVANEIRTAVGAESRISRMVTADDLLRRPNLWVTTKAEIRDAAPKTADGDFIDPNTGQIVPSTVAQYGHKPGYEWRCIKAKALSQGWTVQALIDYFNDPAIYQMEDPVSNQSHRYEADVCAI

Foldseek 3Di:
DVVVVVVVVVVVVLLVLQVLLQDLLPDQDDLVVLLVLLVVQVVQCVVVDQCSQPPVDDPPDPHDQLLVNHGQSGSLLSSLNSLLNPLNSLLCLQDVNQHFWDWDDFPNDTATAAPSLCCQQQRHQADDDLPGSASSVLSNVSSLLSSCLSPDDVPDLPCDDRSRSSSNLVVLLVLLVRCVVVQVFPPPPVSSVVSPPPDDDRSSVSCSRPSVVSCVLSVLVPDDDDDDDDSQLSVLSSQLSSCVSNVVNVSNVVSSVVSDPDDPDPPPPPDPPPPDDPVVVVVVVVVVVVVVVVVVVVVVVCVVVDPDDDDFAWDDPVNLVDDDDADPVLVVVQLVPFDADPVSFGQAPVPRDTHGPVQWDKAFAAQLDSVLLVVCSVVVGHGPVRSNVVSRHSVRIHTHHPVVRVVCPRHYPHHDD

Secondary structure (DSSP, 8-state):
-HHHHHHHHHHHHHHHHHHHHHHHHH----HHHHHHHHHHHHHHHHHHGGGSSTT---TT----B-TTS-B---HHHHHHHHHHT-HHHHHHHHHTSS-SEEEEEETTEEEEEEHHHHIIIII------TTTTHHHHHHHHHHHHHHHHHH--TT--TTPPTTSHHHHHHHHHHHHHHHHHHH---S-HHHHHHHGGGS-HHHHHHHHHHHHHHHHHHHHHH---SS---SSHHHHHHHHHHHHHTT-HHHHHHHHHTTSTT---TTSSS-TT----HHHHHHHHHHHHHHHHHHHHHHHHHHHH-SS-PPPPBP-TGGGGSPPPPPHHHHHHHHHHS-B-TTS-EE-TTT--EE-TTT-EEEEPTT--HHHHHHHHHHTT-BHHHHHHHHT-GGGEEEE-HHHHHTTTT--SS---